Protein AF-0000000066112831 (afdb_homodimer)

InterPro domains:
  IPR007476 Putative exonuclease, RdgC [MF_00194] (2-302)
  IPR007476 Putative exonuclease, RdgC [NF001464] (2-302)
  IPR007476 Putative exonuclease, RdgC [PF04381] (2-300)
  IPR007476 Putative exonuclease, RdgC [PTHR38103] (2-300)

Structure (mmCIF, N/CA/C/O backbone):
data_AF-0000000066112831-model_v1
#
loop_
_entity.id
_entity.type
_entity.pdbx_description
1 polymer 'Recombination-associated protein RdgC'
#
loop_
_atom_site.group_PDB
_atom_site.id
_atom_site.type_symbol
_atom_site.label_atom_id
_atom_site.label_alt_id
_atom_site.label_comp_id
_atom_site.label_asym_id
_atom_site.label_entity_id
_atom_site.label_seq_id
_atom_site.pdbx_PDB_ins_code
_atom_site.Cartn_x
_atom_site.Cartn_y
_atom_site.Cartn_z
_atom_site.occupancy
_atom_site.B_iso_or_equiv
_atom_site.auth_seq_id
_atom_site.auth_comp_id
_atom_site.auth_asym_id
_atom_site.auth_atom_id
_atom_site.pdbx_PDB_model_num
ATOM 1 N N . MET A 1 1 ? 8.984 -19.516 -0.879 1 64.06 1 MET A N 1
ATOM 2 C CA . MET A 1 1 ? 8.469 -20.766 -0.326 1 64.06 1 MET A CA 1
ATOM 3 C C . MET A 1 1 ? 7.629 -21.5 -1.355 1 64.06 1 MET A C 1
ATOM 5 O O . MET A 1 1 ? 7.133 -20.906 -2.312 1 64.06 1 MET A O 1
ATOM 9 N N . LEU A 1 2 ? 7.82 -22.812 -1.369 1 85.06 2 LEU A N 1
ATOM 10 C CA . LEU A 1 2 ? 7.27 -23.656 -2.416 1 85.06 2 LEU A CA 1
ATOM 11 C C . LEU A 1 2 ? 5.754 -23.531 -2.49 1 85.06 2 LEU A C 1
ATOM 13 O O . LEU A 1 2 ? 5.168 -23.641 -3.568 1 85.06 2 LEU A O 1
ATOM 17 N N . TRP A 1 3 ? 5.078 -22.969 -1.51 1 95.06 3 TRP A N 1
ATOM 18 C CA . TRP A 1 3 ? 3.619 -22.922 -1.479 1 95.06 3 TRP A CA 1
ATOM 19 C C . TRP A 1 3 ? 3.1 -21.656 -2.162 1 95.06 3 TRP A C 1
ATOM 21 O O . TRP A 1 3 ? 3.205 -20.562 -1.611 1 95.06 3 TRP A O 1
ATOM 31 N N . PHE A 1 4 ? 2.436 -21.891 -3.367 1 98.06 4 PHE A N 1
ATOM 32 C CA . PHE A 1 4 ? 1.963 -20.766 -4.172 1 98.06 4 PHE A CA 1
ATOM 33 C C . PHE A 1 4 ? 0.899 -19.969 -3.422 1 98.06 4 PHE A C 1
ATOM 35 O O . PHE A 1 4 ? 0.003 -20.547 -2.805 1 98.06 4 PHE A O 1
ATOM 42 N N . LYS A 1 5 ? 1.025 -18.688 -3.527 1 97.44 5 LYS A N 1
ATOM 43 C CA . LYS A 1 5 ? 0.07 -17.812 -2.844 1 97.44 5 LYS A CA 1
ATOM 44 C C . LYS A 1 5 ? -0.941 -17.234 -3.824 1 97.44 5 LYS A C 1
ATOM 46 O O . LYS A 1 5 ? -2.025 -16.797 -3.424 1 97.44 5 LYS A O 1
ATOM 51 N N . ASN A 1 6 ? -0.577 -17.125 -5.039 1 98.44 6 ASN A N 1
ATOM 52 C CA . ASN A 1 6 ? -1.391 -16.672 -6.16 1 98.44 6 ASN A CA 1
ATOM 53 C C . ASN A 1 6 ? -1.094 -17.469 -7.426 1 98.44 6 ASN A C 1
ATOM 55 O O . ASN A 1 6 ? 0.053 -17.844 -7.672 1 98.44 6 ASN A O 1
ATOM 59 N N . ILE A 1 7 ? -2.088 -17.625 -8.172 1 98.38 7 ILE A N 1
ATOM 60 C CA . ILE A 1 7 ? -1.775 -18.312 -9.422 1 98.38 7 ILE A CA 1
ATOM 61 C C . ILE A 1 7 ? -2.549 -17.688 -10.57 1 98.38 7 ILE A C 1
ATOM 63 O O . ILE A 1 7 ? -3.695 -17.266 -10.398 1 98.38 7 ILE A O 1
ATOM 67 N N . LEU A 1 8 ? -1.897 -17.562 -11.641 1 98.56 8 LEU A N 1
ATOM 68 C CA . LEU A 1 8 ? -2.461 -17.312 -12.969 1 98.56 8 LEU A CA 1
ATOM 69 C C . LEU A 1 8 ? -2.273 -18.531 -13.867 1 98.56 8 LEU A C 1
ATOM 71 O O . LEU A 1 8 ? -1.165 -19.062 -13.984 1 98.56 8 LEU A O 1
ATOM 75 N N . VAL A 1 9 ? -3.344 -18.984 -14.453 1 98.38 9 VAL A N 1
ATOM 76 C CA . VAL A 1 9 ? -3.332 -20.266 -15.164 1 98.38 9 VAL A CA 1
ATOM 77 C C . VAL A 1 9 ? -3.486 -20.016 -16.672 1 98.38 9 VAL A C 1
ATOM 79 O O . VAL A 1 9 ? -4.348 -19.234 -17.078 1 98.38 9 VAL A O 1
ATOM 82 N N . TYR A 1 10 ? -2.652 -20.703 -17.391 1 98.06 10 TYR A N 1
ATOM 83 C CA . TYR A 1 10 ? -2.656 -20.578 -18.844 1 98.06 10 TYR A CA 1
ATOM 84 C C . TYR A 1 10 ? -2.773 -21.953 -19.5 1 98.06 10 TYR A C 1
ATOM 86 O O . TYR A 1 10 ? -2.287 -22.953 -18.969 1 98.06 10 TYR A O 1
ATOM 94 N N . ARG A 1 11 ? -3.439 -21.984 -20.672 1 97.19 11 ARG A N 1
ATOM 95 C CA . ARG A 1 11 ? -3.559 -23.188 -21.484 1 97.19 11 ARG A CA 1
ATOM 96 C C . ARG A 1 11 ? -2.459 -23.234 -22.547 1 97.19 11 ARG A C 1
ATOM 98 O O . ARG A 1 11 ? -2.205 -22.25 -23.234 1 97.19 11 ARG A O 1
ATOM 105 N N . LEU A 1 12 ? -1.779 -24.375 -22.562 1 95.12 12 LEU A N 1
ATOM 106 C CA . LEU A 1 12 ? -0.853 -24.656 -23.656 1 95.12 12 LEU A CA 1
ATOM 107 C C . LEU A 1 12 ? -1.602 -25.125 -24.891 1 95.12 12 LEU A C 1
ATOM 109 O O . LEU A 1 12 ? -2.273 -26.156 -24.859 1 95.12 12 LEU A O 1
ATOM 113 N N . ASN A 1 13 ? -1.521 -24.406 -25.953 1 91.62 13 ASN A N 1
ATOM 114 C CA . ASN A 1 13 ? -2.238 -24.75 -27.188 1 91.62 13 ASN A CA 1
ATOM 115 C C . ASN A 1 13 ? -1.486 -25.797 -28 1 91.62 13 ASN A C 1
ATOM 117 O O . ASN A 1 13 ? -2.053 -26.391 -28.922 1 91.62 13 ASN A O 1
ATOM 121 N N . LYS A 1 14 ? -0.246 -25.969 -27.766 1 90.44 14 LYS A N 1
ATOM 122 C CA . LYS A 1 14 ? 0.598 -26.984 -28.375 1 90.44 14 LYS A CA 1
ATOM 123 C C . LYS A 1 14 ? 1.49 -27.656 -27.328 1 90.44 14 LYS A C 1
ATOM 125 O O . LYS A 1 14 ? 2.02 -26.984 -26.438 1 90.44 14 LYS A O 1
ATOM 130 N N . GLU A 1 15 ? 1.617 -28.953 -27.484 1 87.56 15 GLU A N 1
ATOM 131 C CA . GLU A 1 15 ? 2.451 -29.703 -26.547 1 87.56 15 GLU A CA 1
ATOM 132 C C . GLU A 1 15 ? 3.908 -29.25 -26.641 1 87.56 15 GLU A C 1
ATOM 134 O O . GLU A 1 15 ? 4.41 -28.969 -27.719 1 87.56 15 GLU A O 1
ATOM 139 N N . ILE A 1 16 ? 4.512 -29.156 -25.484 1 82.44 16 ILE A N 1
ATOM 140 C CA . ILE A 1 16 ? 5.945 -28.875 -25.438 1 82.44 16 ILE A CA 1
ATOM 141 C C . ILE A 1 16 ? 6.723 -30.156 -25.75 1 82.44 16 ILE A C 1
ATOM 143 O O . ILE A 1 16 ? 6.656 -31.125 -25 1 82.44 16 ILE A O 1
ATOM 147 N N . ALA A 1 17 ? 7.301 -30.25 -26.906 1 81.06 17 ALA A N 1
ATOM 148 C CA . ALA A 1 17 ? 8.008 -31.422 -27.406 1 81.06 17 ALA A CA 1
ATOM 149 C C . ALA A 1 17 ? 9.469 -31.422 -26.969 1 81.06 17 ALA A C 1
ATOM 151 O O . ALA A 1 17 ? 10.375 -31.375 -27.812 1 81.06 17 ALA A O 1
ATOM 152 N N . LEU A 1 18 ? 9.688 -31.172 -25.781 1 84.62 18 LEU A N 1
ATOM 153 C CA . LEU A 1 18 ? 11.07 -31.141 -25.312 1 84.62 18 LEU A CA 1
ATOM 154 C C . LEU A 1 18 ? 11.273 -32.156 -24.188 1 84.62 18 LEU A C 1
ATOM 156 O O . LEU A 1 18 ? 10.391 -32.375 -23.359 1 84.62 18 LEU A O 1
ATOM 160 N N . SER A 1 19 ? 12.383 -32.812 -24.375 1 92.25 19 SER A N 1
ATOM 161 C CA . SER A 1 19 ? 12.773 -33.625 -23.219 1 92.25 19 SER A CA 1
ATOM 162 C C . SER A 1 19 ? 13.164 -32.75 -22.031 1 92.25 19 SER A C 1
ATOM 164 O O . SER A 1 19 ? 13.469 -31.562 -22.203 1 92.25 19 SER A O 1
ATOM 166 N N . MET A 1 20 ? 13.125 -33.344 -20.844 1 93.56 20 MET A N 1
ATOM 167 C CA . MET A 1 20 ? 13.492 -32.594 -19.641 1 93.56 20 MET A CA 1
ATOM 168 C C . MET A 1 20 ? 14.953 -32.156 -19.703 1 93.56 20 MET A C 1
ATOM 170 O O . MET A 1 20 ? 15.289 -31.062 -19.219 1 93.56 20 MET A O 1
ATOM 174 N N . ASP A 1 21 ? 15.719 -32.969 -20.312 1 94.88 21 ASP A N 1
ATOM 175 C CA . ASP A 1 21 ? 17.125 -32.625 -20.484 1 94.88 21 ASP A CA 1
ATOM 176 C C . ASP A 1 21 ? 17.266 -31.406 -21.406 1 94.88 21 ASP A C 1
ATOM 178 O O . ASP A 1 21 ? 18.062 -30.516 -21.141 1 94.88 21 ASP A O 1
ATOM 182 N N . GLU A 1 22 ? 16.562 -31.438 -22.453 1 95.5 22 GLU A N 1
ATOM 183 C CA . GLU A 1 22 ? 16.578 -30.312 -23.391 1 95.5 22 GLU A CA 1
ATOM 184 C C . GLU A 1 22 ? 16.062 -29.047 -22.734 1 95.5 22 GLU A C 1
ATOM 186 O O . GLU A 1 22 ? 16.609 -27.953 -22.938 1 95.5 22 GLU A O 1
ATOM 191 N N . LEU A 1 23 ? 14.969 -29.219 -21.969 1 95.62 23 LEU A N 1
ATOM 192 C CA . LEU A 1 23 ? 14.422 -28.078 -21.25 1 95.62 23 LEU A CA 1
ATOM 193 C C . LEU A 1 23 ? 15.461 -27.469 -20.312 1 95.62 23 LEU A C 1
ATOM 195 O O . LEU A 1 23 ? 15.656 -26.25 -20.297 1 95.62 23 LEU A O 1
ATOM 199 N N . GLU A 1 24 ? 16.078 -28.25 -19.578 1 95.94 24 GLU A N 1
ATOM 200 C CA . GLU A 1 24 ? 17.141 -27.812 -18.656 1 95.94 24 GLU A CA 1
ATOM 201 C C . GLU A 1 24 ? 18.25 -27.078 -19.406 1 95.94 24 GLU A C 1
ATOM 203 O O . GLU A 1 24 ? 18.734 -26.047 -18.938 1 95.94 24 GLU A O 1
ATOM 208 N N . GLN A 1 25 ? 18.656 -27.641 -20.531 1 96.06 25 GLN A N 1
ATOM 209 C CA . GLN A 1 25 ? 19.719 -27.031 -21.328 1 96.06 25 GLN A CA 1
ATOM 210 C C . GLN A 1 25 ? 19.281 -25.656 -21.844 1 96.06 25 GLN A C 1
ATOM 212 O O . GLN A 1 25 ? 20.078 -24.703 -21.828 1 96.06 25 GLN A O 1
ATOM 217 N N . GLN A 1 26 ? 18.094 -25.594 -22.328 1 96.75 26 GLN A N 1
ATOM 218 C CA . GLN A 1 26 ? 17.578 -24.312 -22.812 1 96.75 26 GLN A CA 1
ATOM 219 C C . GLN A 1 26 ? 17.531 -23.281 -21.703 1 96.75 26 GLN A C 1
ATOM 221 O O . GLN A 1 26 ? 17.875 -22.109 -21.906 1 96.75 26 GLN A O 1
ATOM 226 N N . LEU A 1 27 ? 17.047 -23.703 -20.516 1 98.12 27 LEU A N 1
ATOM 227 C CA . LEU A 1 27 ? 17 -22.797 -19.375 1 98.12 27 LEU A CA 1
ATOM 228 C C . LEU A 1 27 ? 18.391 -22.297 -19 1 98.12 27 LEU A C 1
ATOM 230 O O . LEU A 1 27 ? 18.562 -21.141 -18.625 1 98.12 27 LEU A O 1
ATOM 234 N N . ALA A 1 28 ? 19.375 -23.156 -19.109 1 97.56 28 ALA A N 1
ATOM 235 C CA . ALA A 1 28 ? 20.75 -22.828 -18.766 1 97.56 28 ALA A CA 1
ATOM 236 C C . ALA A 1 28 ? 21.266 -21.672 -19.609 1 97.56 28 ALA A C 1
ATOM 238 O O . ALA A 1 28 ? 22.109 -20.891 -19.156 1 97.56 28 ALA A O 1
ATOM 239 N N . SER A 1 29 ? 20.781 -21.547 -20.812 1 97.25 29 SER A N 1
ATOM 240 C CA . SER A 1 29 ? 21.234 -20.5 -21.719 1 97.25 29 SER A CA 1
ATOM 241 C C . SER A 1 29 ? 20.812 -19.125 -21.219 1 97.25 29 SER A C 1
ATOM 243 O O . SER A 1 29 ? 21.406 -18.109 -21.594 1 97.25 29 SER A O 1
ATOM 245 N N . LEU A 1 30 ? 19.812 -19.047 -20.375 1 98.19 30 LEU A N 1
ATOM 246 C CA . LEU A 1 30 ? 19.359 -17.797 -19.781 1 98.19 30 LEU A CA 1
ATOM 247 C C . LEU A 1 30 ? 19.359 -17.875 -18.266 1 98.19 30 LEU A C 1
ATOM 249 O O . LEU A 1 30 ? 18.438 -17.359 -17.609 1 98.19 30 LEU A O 1
ATOM 253 N N . ALA A 1 31 ? 20.281 -18.625 -17.781 1 97.88 31 ALA A N 1
ATOM 254 C CA . ALA A 1 31 ? 20.469 -18.703 -16.328 1 97.88 31 ALA A CA 1
ATOM 255 C C . ALA A 1 31 ? 20.734 -17.312 -15.742 1 97.88 31 ALA A C 1
ATOM 257 O O . ALA A 1 31 ? 21.312 -16.453 -16.406 1 97.88 31 ALA A O 1
ATOM 258 N N . PHE A 1 32 ? 20.406 -17.156 -14.586 1 97.75 32 PHE A N 1
ATOM 259 C CA . PHE A 1 32 ? 20.516 -15.867 -13.922 1 97.75 32 PHE A CA 1
ATOM 260 C C . PHE A 1 32 ? 21.969 -15.461 -13.75 1 97.75 32 PHE A C 1
ATOM 262 O O . PHE A 1 32 ? 22.797 -16.281 -13.359 1 97.75 32 PHE A O 1
ATOM 269 N N . THR A 1 33 ? 22.203 -14.242 -14.086 1 97.19 33 THR A N 1
ATOM 270 C CA . THR A 1 33 ? 23.469 -13.594 -13.781 1 97.19 33 THR A CA 1
ATOM 271 C C . THR A 1 33 ? 23.25 -12.266 -13.062 1 97.19 33 THR A C 1
ATOM 273 O O . THR A 1 33 ? 22.297 -11.539 -13.375 1 97.19 33 THR A O 1
ATOM 276 N N . PRO A 1 34 ? 24.016 -11.984 -12.102 1 96 34 PRO A N 1
ATOM 277 C CA . PRO A 1 34 ? 23.828 -10.742 -11.336 1 96 34 PRO A CA 1
ATOM 278 C C . PRO A 1 34 ? 23.969 -9.492 -12.203 1 96 34 PRO A C 1
ATOM 280 O O . PRO A 1 34 ? 24.641 -9.531 -13.242 1 96 34 PRO A O 1
ATOM 283 N N . CYS A 1 35 ? 23.375 -8.477 -11.75 1 96.75 35 CYS A N 1
ATOM 284 C CA . CYS A 1 35 ? 23.484 -7.172 -12.391 1 96.75 35 CYS A CA 1
ATOM 285 C C . CYS A 1 35 ? 24.922 -6.703 -12.438 1 96.75 35 CYS A C 1
ATOM 287 O O . CYS A 1 35 ? 25.672 -6.898 -11.477 1 96.75 35 CYS A O 1
ATOM 289 N N . SER A 1 36 ? 25.281 -6.164 -13.609 1 95.62 36 SER A N 1
ATOM 290 C CA . SER A 1 36 ? 26.516 -5.379 -13.656 1 95.62 36 SER A CA 1
ATOM 291 C C . SER A 1 36 ? 26.344 -4.047 -12.938 1 95.62 36 SER A C 1
ATOM 293 O O . SER A 1 36 ? 25.25 -3.725 -12.461 1 95.62 36 SER A O 1
ATOM 295 N N . SER A 1 37 ? 27.453 -3.242 -12.898 1 93.81 37 SER A N 1
ATOM 296 C CA . SER A 1 37 ? 27.438 -1.972 -12.18 1 93.81 37 SER A CA 1
ATOM 297 C C . SER A 1 37 ? 26.469 -0.988 -12.82 1 93.81 37 SER A C 1
ATOM 299 O O . SER A 1 37 ? 26.016 -0.039 -12.172 1 93.81 37 SER A O 1
ATOM 301 N N . GLN A 1 38 ? 26.062 -1.268 -14.109 1 95.12 38 GLN A N 1
ATOM 302 C CA . GLN A 1 38 ? 25.234 -0.288 -14.812 1 95.12 38 GLN A CA 1
ATOM 303 C C . GLN A 1 38 ? 23.859 -0.863 -15.148 1 95.12 38 GLN A C 1
ATOM 305 O O . GLN A 1 38 ? 23.062 -0.209 -15.812 1 95.12 38 GLN A O 1
ATOM 310 N N . ASP A 1 39 ? 23.625 -2.076 -14.695 1 96.38 39 ASP A N 1
ATOM 311 C CA . ASP A 1 39 ? 22.312 -2.691 -14.938 1 96.38 39 ASP A CA 1
ATOM 312 C C . ASP A 1 39 ? 21.297 -2.248 -13.891 1 96.38 39 ASP A C 1
ATOM 314 O O . ASP A 1 39 ? 21.594 -2.223 -12.695 1 96.38 39 ASP A O 1
ATOM 318 N N . MET A 1 40 ? 20.125 -1.917 -14.344 1 95.5 40 MET A N 1
ATOM 319 C CA . MET A 1 40 ? 19.031 -1.587 -13.43 1 95.5 40 MET A CA 1
ATOM 320 C C . MET A 1 40 ? 18.297 -2.848 -12.977 1 95.5 40 MET A C 1
ATOM 322 O O . MET A 1 40 ? 17.75 -2.893 -11.867 1 95.5 40 MET A O 1
ATOM 326 N N . THR A 1 41 ? 18.266 -3.789 -13.852 1 97.31 41 THR A N 1
ATOM 327 C CA . THR A 1 41 ? 17.547 -5.031 -13.57 1 97.31 41 THR A CA 1
ATOM 328 C C . THR A 1 41 ? 18.109 -6.172 -14.422 1 97.31 41 THR A C 1
ATOM 330 O O . THR A 1 41 ? 18.641 -5.941 -15.5 1 97.31 41 THR A O 1
ATOM 333 N N . LYS A 1 42 ? 18.062 -7.32 -13.898 1 97.5 42 LYS A N 1
ATOM 334 C CA . LYS A 1 42 ? 18.375 -8.547 -14.625 1 97.5 42 LYS A CA 1
ATOM 335 C C . LYS A 1 42 ? 17.438 -9.688 -14.219 1 97.5 42 LYS A C 1
ATOM 337 O O . LYS A 1 42 ? 17.016 -9.758 -13.062 1 97.5 42 LYS A O 1
ATOM 342 N N . THR A 1 43 ? 17.109 -10.469 -15.133 1 98.06 43 THR A N 1
ATOM 343 C CA . THR A 1 43 ? 16.25 -11.633 -14.883 1 98.06 43 THR A CA 1
ATOM 344 C C . THR A 1 43 ? 16.859 -12.891 -15.5 1 98.06 43 THR A C 1
ATOM 346 O O . THR A 1 43 ? 17.531 -12.82 -16.531 1 98.06 43 THR A O 1
ATOM 349 N N . GLY A 1 44 ? 16.688 -13.992 -14.891 1 98.31 44 GLY A N 1
ATOM 350 C CA . GLY A 1 44 ? 17.125 -15.281 -15.398 1 98.31 44 GLY A CA 1
ATOM 351 C C . GLY A 1 44 ? 16.641 -16.453 -14.562 1 98.31 44 GLY A C 1
ATOM 352 O O . GLY A 1 44 ? 15.977 -16.25 -13.547 1 98.31 44 GLY A O 1
ATOM 353 N N . TRP A 1 45 ? 17 -17.641 -15 1 98.5 45 TRP A N 1
ATOM 354 C CA . TRP A 1 45 ? 16.531 -18.859 -14.352 1 98.5 45 TRP A CA 1
ATOM 355 C C . TRP A 1 45 ? 17.453 -19.266 -13.211 1 98.5 45 TRP A C 1
ATOM 357 O O . TRP A 1 45 ? 18.672 -19.156 -13.328 1 98.5 45 TRP A O 1
ATOM 367 N N . VAL A 1 46 ? 16.906 -19.75 -12.148 1 97.44 46 VAL A N 1
ATOM 368 C CA . VAL A 1 46 ? 17.656 -20.328 -11.031 1 97.44 46 VAL A CA 1
ATOM 369 C C . VAL A 1 46 ? 17.031 -21.656 -10.625 1 97.44 46 VAL A C 1
ATOM 371 O O . VAL A 1 46 ? 15.953 -22.016 -11.109 1 97.44 46 VAL A O 1
ATOM 374 N N . SER A 1 47 ? 17.734 -22.359 -9.789 1 96.81 47 SER A N 1
ATOM 375 C CA . SER A 1 47 ? 17.188 -23.625 -9.297 1 96.81 47 SER A CA 1
ATOM 376 C C . SER A 1 47 ? 15.961 -23.391 -8.43 1 96.81 47 SER A C 1
ATOM 378 O O . SER A 1 47 ? 15.977 -22.547 -7.527 1 96.81 47 SER A O 1
ATOM 380 N N . PRO A 1 48 ? 14.875 -24.109 -8.664 1 96.44 48 PRO A N 1
ATOM 381 C CA . PRO A 1 48 ? 13.711 -24 -7.781 1 96.44 48 PRO A CA 1
ATOM 382 C C . PRO A 1 48 ? 14.039 -24.297 -6.32 1 96.44 48 PRO A C 1
ATOM 384 O O . PRO A 1 48 ? 13.328 -23.844 -5.422 1 96.44 48 PRO A O 1
ATOM 387 N N . MET A 1 49 ? 15.125 -24.984 -6.074 1 92.88 49 MET A N 1
ATOM 388 C CA . MET A 1 49 ? 15.508 -25.359 -4.719 1 92.88 49 MET A CA 1
ATOM 389 C C . MET A 1 49 ? 16.469 -24.344 -4.117 1 92.88 49 MET A C 1
ATOM 391 O O . MET A 1 49 ? 17.016 -24.562 -3.035 1 92.88 49 MET A O 1
ATOM 395 N N . GLY A 1 50 ? 16.719 -23.297 -4.828 1 87.5 50 GLY A N 1
ATOM 396 C CA . GLY A 1 50 ? 17.609 -22.266 -4.348 1 87.5 50 GLY A CA 1
ATOM 397 C C . GLY A 1 50 ? 19.078 -22.656 -4.41 1 87.5 50 GLY A C 1
ATOM 398 O O . GLY A 1 50 ? 19.5 -23.328 -5.355 1 87.5 50 GLY A O 1
ATOM 399 N N . ASP A 1 51 ? 19.859 -22.156 -3.424 1 78.62 51 ASP A N 1
ATOM 400 C CA . ASP A 1 51 ? 21.312 -22.328 -3.406 1 78.62 51 ASP A CA 1
ATOM 401 C C . ASP A 1 51 ? 21.672 -23.797 -3.137 1 78.62 51 ASP A C 1
ATOM 403 O O . ASP A 1 51 ? 22.828 -24.188 -3.312 1 78.62 51 ASP A O 1
ATOM 407 N N . ARG A 1 52 ? 20.781 -24.641 -2.801 1 77.5 52 ARG A N 1
ATOM 408 C CA . ARG A 1 52 ? 21.047 -26.047 -2.451 1 77.5 52 ARG A CA 1
ATOM 409 C C . ARG A 1 52 ? 20.875 -26.953 -3.664 1 77.5 52 ARG A C 1
ATOM 411 O O . ARG A 1 52 ? 21.156 -28.141 -3.596 1 77.5 52 ARG A O 1
ATOM 418 N N . GLY A 1 53 ? 20.344 -26.219 -4.715 1 82.06 53 GLY A N 1
ATOM 419 C CA . GLY A 1 53 ? 20.125 -26.984 -5.922 1 82.06 53 GLY A CA 1
ATOM 420 C C . GLY A 1 53 ? 20.922 -26.5 -7.113 1 82.06 53 GLY A C 1
ATOM 421 O O . GLY A 1 53 ? 21.266 -25.312 -7.195 1 82.06 53 GLY A O 1
ATOM 422 N N . GLU A 1 54 ? 21.141 -27.5 -7.98 1 87.94 54 GLU A N 1
ATOM 423 C CA . GLU A 1 54 ? 21.875 -27.141 -9.188 1 87.94 54 GLU A CA 1
ATOM 424 C C . GLU A 1 54 ? 20.969 -27.156 -10.414 1 87.94 54 GLU A C 1
ATOM 426 O O . GLU A 1 54 ? 21.078 -26.297 -11.289 1 87.94 54 GLU A O 1
ATOM 431 N N . ALA A 1 55 ? 20.078 -28.078 -10.398 1 94.94 55 ALA A N 1
ATOM 432 C CA . ALA A 1 55 ? 19.172 -28.219 -11.547 1 94.94 55 ALA A CA 1
ATOM 433 C C . ALA A 1 55 ? 18.234 -27.031 -11.648 1 94.94 55 ALA A C 1
ATOM 435 O O . ALA A 1 55 ? 17.734 -26.531 -10.633 1 94.94 55 ALA A O 1
ATOM 436 N N . LEU A 1 56 ? 17.953 -26.641 -12.883 1 97.56 56 LEU A N 1
ATOM 437 C CA . LEU A 1 56 ? 17.094 -25.484 -13.109 1 97.56 56 LEU A CA 1
ATOM 438 C C . LEU A 1 56 ? 15.633 -25.906 -13.195 1 97.56 56 LEU A C 1
ATOM 440 O O . LEU A 1 56 ? 14.742 -25.047 -13.273 1 97.56 56 LEU A O 1
ATOM 444 N N . ILE A 1 57 ? 15.391 -27.188 -13.172 1 97.25 57 ILE A N 1
ATOM 445 C CA . ILE A 1 57 ? 14.016 -27.672 -13.148 1 97.25 57 ILE A CA 1
ATOM 446 C C . ILE A 1 57 ? 13.859 -28.734 -12.055 1 97.25 57 ILE A C 1
ATOM 448 O O . ILE A 1 57 ? 14.828 -29.391 -11.688 1 97.25 57 ILE A O 1
ATOM 452 N N . HIS A 1 58 ? 12.789 -28.828 -11.477 1 96.69 58 HIS A N 1
ATOM 453 C CA . HIS A 1 58 ? 12.375 -29.922 -10.602 1 96.69 58 HIS A CA 1
ATOM 454 C C . HIS A 1 58 ? 11.203 -30.688 -11.195 1 96.69 58 HIS A C 1
ATOM 456 O O . HIS A 1 58 ? 10.172 -30.109 -11.523 1 96.69 58 HIS A O 1
ATOM 462 N N . VAL A 1 59 ? 11.406 -31.969 -11.289 1 96.56 59 VAL A N 1
ATOM 463 C CA . VAL A 1 59 ? 10.422 -32.781 -12.016 1 96.56 59 VAL A CA 1
ATOM 464 C C . VAL A 1 59 ? 9.828 -33.844 -11.086 1 96.56 59 VAL A C 1
ATOM 466 O O . VAL A 1 59 ? 10.555 -34.5 -10.352 1 96.56 59 VAL A O 1
ATOM 469 N N . ALA A 1 60 ? 8.609 -33.938 -11.047 1 96.44 60 ALA A N 1
ATOM 470 C CA . ALA A 1 60 ? 7.855 -35.031 -10.422 1 96.44 60 ALA A CA 1
ATOM 471 C C . ALA A 1 60 ? 6.77 -35.562 -11.359 1 96.44 60 ALA A C 1
ATOM 473 O O . ALA A 1 60 ? 5.68 -34.969 -11.43 1 96.44 60 ALA A O 1
ATOM 474 N N . GLY A 1 61 ? 7.066 -36.719 -12 1 94.56 61 GLY A N 1
ATOM 475 C CA . GLY A 1 61 ? 6.148 -37.188 -13.023 1 94.56 61 GLY A CA 1
ATOM 476 C C . GLY A 1 61 ? 6.031 -36.219 -14.203 1 94.56 61 GLY A C 1
ATOM 477 O O . GLY A 1 61 ? 7.031 -35.875 -14.828 1 94.56 61 GLY A O 1
ATOM 478 N N . LYS A 1 62 ? 4.875 -35.75 -14.477 1 95.06 62 LYS A N 1
ATOM 479 C CA . LYS A 1 62 ? 4.621 -34.844 -15.594 1 95.06 62 LYS A CA 1
ATOM 480 C C . LYS A 1 62 ? 4.484 -33.406 -15.117 1 95.06 62 LYS A C 1
ATOM 482 O O . LYS A 1 62 ? 3.977 -32.562 -15.844 1 95.06 62 LYS A O 1
ATOM 487 N N . GLN A 1 63 ? 4.898 -33.156 -13.891 1 97.12 63 GLN A N 1
ATOM 488 C CA . GLN A 1 63 ? 4.914 -31.812 -13.32 1 97.12 63 GLN A CA 1
ATOM 489 C C . GLN A 1 63 ? 6.332 -31.25 -13.289 1 97.12 63 GLN A C 1
ATOM 491 O O . GLN A 1 63 ? 7.266 -31.906 -12.836 1 97.12 63 GLN A O 1
ATOM 496 N N . VAL A 1 64 ? 6.48 -30.078 -13.828 1 97.25 64 VAL A N 1
ATOM 497 C CA . VAL A 1 64 ? 7.809 -29.484 -13.906 1 97.25 64 VAL A CA 1
ATOM 498 C C . VAL A 1 64 ? 7.789 -28.094 -13.258 1 97.25 64 VAL A C 1
ATOM 500 O O . VAL A 1 64 ? 6.949 -27.25 -13.602 1 97.25 64 VAL A O 1
ATOM 503 N N . MET A 1 65 ? 8.688 -27.859 -12.359 1 97.69 65 MET A N 1
ATOM 504 C CA . MET A 1 65 ? 8.812 -26.562 -11.703 1 97.69 65 MET A CA 1
ATOM 505 C C . MET A 1 65 ? 10.055 -25.812 -12.188 1 97.69 65 MET A C 1
ATOM 507 O O . MET A 1 65 ? 11.133 -26.406 -12.312 1 97.69 65 MET A O 1
ATOM 511 N N . MET A 1 66 ? 9.906 -24.609 -12.547 1 97.88 66 MET A N 1
ATOM 512 C CA . MET A 1 66 ? 10.992 -23.688 -12.859 1 97.88 66 MET A CA 1
ATOM 513 C C . MET A 1 66 ? 10.914 -22.453 -11.977 1 97.88 66 MET A C 1
ATOM 515 O O . MET A 1 66 ? 9.875 -22.172 -11.375 1 97.88 66 MET A O 1
ATOM 519 N N . CYS A 1 67 ? 11.961 -21.703 -11.883 1 98.12 67 CYS A N 1
ATOM 520 C CA . CYS A 1 67 ? 12 -20.5 -11.055 1 98.12 67 CYS A CA 1
ATOM 521 C C . CYS A 1 67 ? 12.789 -19.391 -11.734 1 98.12 67 CYS A C 1
ATOM 523 O O . CYS A 1 67 ? 13.93 -19.609 -12.148 1 98.12 67 CYS A O 1
ATOM 525 N N . ALA A 1 68 ? 12.117 -18.297 -11.93 1 98 68 ALA A N 1
ATOM 526 C CA . ALA A 1 68 ? 12.789 -17.109 -12.445 1 98 68 ALA A CA 1
ATOM 527 C C . ALA A 1 68 ? 13.164 -16.156 -11.32 1 98 68 ALA A C 1
ATOM 529 O O . ALA A 1 68 ? 12.352 -15.891 -10.43 1 98 68 ALA A O 1
ATOM 530 N N . ARG A 1 69 ? 14.359 -15.695 -11.336 1 97.25 69 ARG A N 1
ATOM 531 C CA . ARG A 1 69 ? 14.828 -14.695 -10.383 1 97.25 69 ARG A CA 1
ATOM 532 C C . ARG A 1 69 ? 15.008 -13.336 -11.062 1 97.25 69 ARG A C 1
ATOM 534 O O . ARG A 1 69 ? 15.516 -13.266 -12.188 1 97.25 69 ARG A O 1
ATOM 541 N N . LYS A 1 70 ? 14.609 -12.32 -10.414 1 97.19 70 LYS A N 1
ATOM 542 C CA . LYS A 1 70 ? 14.797 -10.953 -10.875 1 97.19 70 LYS A CA 1
ATOM 543 C C . LYS A 1 70 ? 15.555 -10.125 -9.844 1 97.19 70 LYS A C 1
ATOM 545 O O . LYS A 1 70 ? 15.219 -10.133 -8.656 1 97.19 70 LYS A O 1
ATOM 550 N N . GLU A 1 71 ? 16.594 -9.516 -10.258 1 97.31 71 GLU A N 1
ATOM 551 C CA . GLU A 1 71 ? 17.328 -8.531 -9.469 1 97.31 71 GLU A CA 1
ATOM 552 C C . GLU A 1 71 ? 16.984 -7.109 -9.883 1 97.31 71 GLU A C 1
ATOM 554 O O . GLU A 1 71 ? 17.125 -6.746 -11.055 1 97.31 71 GLU A O 1
ATOM 559 N N . ASP A 1 72 ? 16.5 -6.348 -8.961 1 96.88 72 ASP A N 1
ATOM 560 C CA . ASP A 1 72 ? 16.266 -4.926 -9.172 1 96.88 72 ASP A CA 1
ATOM 561 C C . ASP A 1 72 ? 17.156 -4.07 -8.289 1 96.88 72 ASP A C 1
ATOM 563 O O . ASP A 1 72 ? 17.312 -4.348 -7.098 1 96.88 72 ASP A O 1
ATOM 567 N N . LYS A 1 73 ? 17.781 -3.053 -8.922 1 96.31 73 LYS A N 1
ATOM 568 C CA . LYS A 1 73 ? 18.547 -2.1 -8.133 1 96.31 73 LYS A CA 1
ATOM 569 C C . LYS A 1 73 ? 17.641 -1.091 -7.441 1 96.31 73 LYS A C 1
ATOM 571 O O . LYS A 1 73 ? 16.75 -0.506 -8.078 1 96.31 73 LYS A O 1
ATOM 576 N N . ILE A 1 74 ? 17.891 -0.947 -6.156 1 95.5 74 ILE A N 1
ATOM 577 C CA . ILE A 1 74 ? 17.078 -0.049 -5.359 1 95.5 74 ILE A CA 1
ATOM 578 C C . ILE A 1 74 ? 17.594 1.381 -5.48 1 95.5 74 ILE A C 1
ATOM 580 O O . ILE A 1 74 ? 18.391 1.83 -4.656 1 95.5 74 ILE A O 1
ATOM 584 N N . LEU A 1 75 ? 17.125 2.037 -6.461 1 95.62 75 LEU A N 1
ATOM 585 C CA . LEU A 1 75 ? 17.438 3.441 -6.695 1 95.62 75 LEU A CA 1
ATOM 586 C C . LEU A 1 75 ? 16.172 4.266 -6.867 1 95.62 75 LEU A C 1
ATOM 588 O O . LEU A 1 75 ? 15.773 4.578 -7.992 1 95.62 75 LEU A O 1
ATOM 592 N N . PRO A 1 76 ? 15.609 4.695 -5.738 1 94.75 76 PRO A N 1
ATOM 593 C CA . PRO A 1 76 ? 14.336 5.422 -5.801 1 94.75 76 PRO A CA 1
ATOM 594 C C . PRO A 1 76 ? 14.43 6.707 -6.613 1 94.75 76 PRO A C 1
ATOM 596 O O . PRO A 1 76 ? 15.469 7.371 -6.617 1 94.75 76 PRO A O 1
ATOM 599 N N . ALA A 1 77 ? 13.297 7.047 -7.211 1 95.12 77 ALA A N 1
ATOM 600 C CA . ALA A 1 77 ? 13.227 8.258 -8.016 1 95.12 77 ALA A CA 1
ATOM 601 C C . ALA A 1 77 ? 13.531 9.5 -7.176 1 95.12 77 ALA A C 1
ATOM 603 O O . ALA A 1 77 ? 14.117 10.461 -7.672 1 95.12 77 ALA A O 1
ATOM 604 N N . THR A 1 78 ? 13.164 9.461 -5.988 1 93.81 78 THR A N 1
ATOM 605 C CA . THR A 1 78 ? 13.375 10.602 -5.094 1 93.81 78 THR A CA 1
ATOM 606 C C . THR A 1 78 ? 14.867 10.844 -4.883 1 93.81 78 THR A C 1
ATOM 608 O O . THR A 1 78 ? 15.297 11.992 -4.773 1 93.81 78 THR A O 1
ATOM 611 N N . VAL A 1 79 ? 15.633 9.82 -4.828 1 94.69 79 VAL A N 1
ATOM 612 C CA . VAL A 1 79 ? 17.078 9.914 -4.656 1 94.69 79 VAL A CA 1
ATOM 613 C C . VAL A 1 79 ? 17.703 10.539 -5.902 1 94.69 79 VAL A C 1
ATOM 615 O O . VAL A 1 79 ? 18.547 11.43 -5.801 1 94.69 79 VAL A O 1
ATOM 618 N N . ILE A 1 80 ? 17.25 10.086 -7 1 95.88 80 ILE A N 1
ATOM 619 C CA . ILE A 1 80 ? 17.734 10.617 -8.273 1 95.88 80 ILE A CA 1
ATOM 620 C C . ILE A 1 80 ? 17.391 12.102 -8.375 1 95.88 80 ILE A C 1
ATOM 622 O O . ILE A 1 80 ? 18.25 12.914 -8.734 1 95.88 80 ILE A O 1
ATOM 626 N N . LYS A 1 81 ? 16.188 12.391 -8.086 1 94.88 81 LYS A N 1
ATOM 627 C CA . LYS A 1 81 ? 15.711 13.766 -8.172 1 94.88 81 LYS A CA 1
ATOM 628 C C . LYS A 1 81 ? 16.531 14.688 -7.273 1 94.88 81 LYS A C 1
ATOM 630 O O . LYS A 1 81 ? 16.938 15.773 -7.695 1 94.88 81 LYS A O 1
ATOM 635 N N . GLN A 1 82 ? 16.75 14.289 -6.098 1 91.75 82 GLN A N 1
ATOM 636 C CA . GLN A 1 82 ? 17.516 15.086 -5.152 1 91.75 82 GLN A CA 1
ATOM 637 C C . GLN A 1 82 ? 18.938 15.297 -5.648 1 91.75 82 GLN A C 1
ATOM 639 O O . GLN A 1 82 ? 19.453 16.422 -5.637 1 91.75 82 GLN A O 1
ATOM 644 N N . ALA A 1 83 ? 19.578 14.273 -6.09 1 94.56 83 ALA A N 1
ATOM 645 C CA . ALA A 1 83 ? 20.938 14.359 -6.598 1 94.56 83 ALA A CA 1
ATOM 646 C C . ALA A 1 83 ? 21.016 15.242 -7.84 1 94.56 83 ALA A C 1
ATOM 648 O O . ALA A 1 83 ? 21.969 16.016 -8.008 1 94.56 83 ALA A O 1
ATOM 649 N N . LEU A 1 84 ? 20.062 15.07 -8.672 1 96.19 84 LEU A N 1
ATOM 650 C CA . LEU A 1 84 ? 19.984 15.891 -9.875 1 96.19 84 LEU A CA 1
ATOM 651 C C . LEU A 1 84 ? 19.828 17.359 -9.516 1 96.19 84 LEU A C 1
ATOM 653 O O . LEU A 1 84 ? 20.5 18.219 -10.078 1 96.19 84 LEU A O 1
ATOM 657 N N . GLN A 1 85 ? 18.922 17.609 -8.609 1 92.81 85 GLN A N 1
ATOM 658 C CA . GLN A 1 85 ? 18.688 18.984 -8.18 1 92.81 85 GLN A CA 1
ATOM 659 C C . GLN A 1 85 ? 19.969 19.625 -7.641 1 92.81 85 GLN A C 1
ATOM 661 O O . GLN A 1 85 ? 20.281 20.766 -7.973 1 92.81 85 GLN A O 1
ATOM 666 N N . ASP A 1 86 ? 20.641 18.922 -6.816 1 92 86 ASP A N 1
ATOM 667 C CA . ASP A 1 86 ? 21.906 19.406 -6.262 1 92 86 ASP A CA 1
ATOM 668 C C . ASP A 1 86 ? 22.906 19.734 -7.367 1 92 86 ASP A C 1
ATOM 670 O O . ASP A 1 86 ? 23.547 20.781 -7.336 1 92 86 ASP A O 1
ATOM 674 N N . LYS A 1 87 ? 23.016 18.859 -8.305 1 95 87 LYS A N 1
ATOM 675 C CA . LYS A 1 87 ? 23.953 19.047 -9.406 1 95 87 LYS A CA 1
ATOM 676 C C . LYS A 1 87 ? 23.547 20.219 -10.289 1 95 87 LYS A C 1
ATOM 678 O O . LYS A 1 87 ? 24.391 21 -10.734 1 95 87 LYS A O 1
ATOM 683 N N . VAL A 1 88 ? 22.297 20.312 -10.562 1 95.94 88 VAL A N 1
ATOM 684 C CA . VAL A 1 88 ? 21.766 21.391 -11.383 1 95.94 88 VAL A CA 1
ATOM 685 C C . VAL A 1 88 ? 22.016 22.734 -10.703 1 95.94 88 VAL A C 1
ATOM 687 O O . VAL A 1 88 ? 22.484 23.672 -11.344 1 95.94 88 VAL A O 1
ATOM 690 N N . GLU A 1 89 ? 21.719 22.797 -9.438 1 92.19 89 GLU A N 1
ATOM 691 C CA . GLU A 1 89 ? 21.922 24.031 -8.695 1 92.19 89 GLU A CA 1
ATOM 692 C C . GLU A 1 89 ? 23.391 24.438 -8.695 1 92.19 89 GLU A C 1
ATOM 694 O O . GLU A 1 89 ? 23.719 25.609 -8.891 1 92.19 89 GLU A O 1
ATOM 699 N N . LYS A 1 90 ? 24.219 23.516 -8.492 1 93.94 90 LYS A N 1
ATOM 700 C CA . LYS A 1 90 ? 25.656 23.781 -8.5 1 93.94 90 LYS A CA 1
ATOM 701 C C . LYS A 1 90 ? 26.109 24.297 -9.859 1 93.94 90 LYS A C 1
ATOM 703 O O . LYS A 1 90 ? 26.781 25.328 -9.938 1 93.94 90 LYS A O 1
ATOM 708 N N . LEU A 1 91 ? 25.703 23.688 -10.898 1 95.31 91 LEU A N 1
ATOM 709 C CA . LEU A 1 91 ? 26.141 24.047 -12.25 1 95.31 91 LEU A CA 1
ATOM 710 C C . LEU A 1 91 ? 25.531 25.391 -12.672 1 95.31 91 LEU A C 1
ATOM 712 O O . LEU A 1 91 ? 26.203 26.188 -13.32 1 95.31 91 LEU A O 1
ATOM 716 N N . GLU A 1 92 ? 24.281 25.531 -12.344 1 95.56 92 GLU A N 1
ATOM 717 C CA . GLU A 1 92 ? 23.641 26.812 -12.656 1 95.56 92 GLU A CA 1
ATOM 718 C C . GLU A 1 92 ? 24.297 27.953 -11.883 1 95.56 92 GLU A C 1
ATOM 720 O O . GLU A 1 92 ? 24.438 29.062 -12.406 1 95.56 92 GLU A O 1
ATOM 725 N N . GLY A 1 93 ? 24.688 27.688 -10.641 1 93.19 93 GLY A N 1
ATOM 726 C CA . GLY A 1 93 ? 25.422 28.672 -9.867 1 93.19 93 GLY A CA 1
ATOM 727 C C . GLY A 1 93 ? 26.766 29.016 -10.461 1 93.19 93 GLY A C 1
ATOM 728 O O . GLY A 1 93 ? 27.156 30.188 -10.523 1 93.19 93 GLY A O 1
ATOM 729 N N . GLU A 1 94 ? 27.406 28.078 -11.016 1 94.81 94 GLU A N 1
ATOM 730 C CA . GLU A 1 94 ? 28.719 28.25 -11.609 1 94.81 94 GLU A CA 1
ATOM 731 C C . GLU A 1 94 ? 28.625 28.969 -12.953 1 94.81 94 GLU A C 1
ATOM 733 O O . GLU A 1 94 ? 29.469 29.797 -13.281 1 94.81 94 GLU A O 1
ATOM 738 N N . GLN A 1 95 ? 27.531 28.688 -13.672 1 94.56 95 GLN A N 1
ATOM 739 C CA . GLN A 1 95 ? 27.406 29.219 -15.023 1 94.56 95 GLN A CA 1
ATOM 740 C C . GLN A 1 95 ? 26.562 30.5 -15.039 1 94.56 95 GLN A C 1
ATOM 742 O O . GLN A 1 95 ? 26.562 31.234 -16.031 1 94.56 95 GLN A O 1
ATOM 747 N N . GLY A 1 96 ? 25.828 30.672 -14.039 1 92.94 96 GLY A N 1
ATOM 748 C CA . GLY A 1 96 ? 25.016 31.875 -13.93 1 92.94 96 GLY A CA 1
ATOM 749 C C . GLY A 1 96 ? 23.812 31.859 -14.859 1 92.94 96 GLY A C 1
ATOM 750 O O . GLY A 1 96 ? 23.359 32.906 -15.32 1 92.94 96 GLY A O 1
ATOM 751 N N . ARG A 1 97 ? 23.516 30.766 -15.352 1 94.75 97 ARG A N 1
ATOM 752 C CA . ARG A 1 97 ? 22.359 30.609 -16.219 1 94.75 97 ARG A CA 1
ATOM 753 C C . ARG A 1 97 ? 21.594 29.328 -15.891 1 94.75 97 ARG A C 1
ATOM 755 O O . ARG A 1 97 ? 22.141 28.406 -15.297 1 94.75 97 ARG A O 1
ATOM 762 N N . LYS A 1 98 ? 20.297 29.359 -16.312 1 93.38 98 LYS A N 1
ATOM 763 C CA . LYS A 1 98 ? 19.484 28.156 -16.156 1 93.38 98 LYS A CA 1
ATOM 764 C C . LYS A 1 98 ? 19.859 27.109 -17.188 1 93.38 98 LYS A C 1
ATOM 766 O O . LYS A 1 98 ? 20.172 27.438 -18.344 1 93.38 98 LYS A O 1
ATOM 771 N N . LEU A 1 99 ? 19.844 25.938 -16.812 1 95.81 99 LEU A N 1
ATOM 772 C CA . LEU A 1 99 ? 20.141 24.844 -17.719 1 95.81 99 LEU A CA 1
ATOM 773 C C . LEU A 1 99 ? 18.953 24.516 -18.594 1 95.81 99 LEU A C 1
ATOM 775 O O . LEU A 1 99 ? 17.797 24.641 -18.156 1 95.81 99 LEU A O 1
ATOM 779 N N . LYS A 1 100 ? 19.312 24.219 -19.891 1 95.38 100 LYS A N 1
ATOM 780 C CA . LYS A 1 100 ? 18.281 23.797 -20.828 1 95.38 100 LYS A CA 1
ATOM 781 C C . LYS A 1 100 ? 17.781 22.391 -20.5 1 95.38 100 LYS A C 1
ATOM 783 O O . LYS A 1 100 ? 18.453 21.641 -19.781 1 95.38 100 LYS A O 1
ATOM 788 N N . LYS A 1 101 ? 16.609 22.031 -21.047 1 94.12 101 LYS A N 1
ATOM 789 C CA . LYS A 1 101 ? 15.984 20.734 -20.812 1 94.12 101 LYS A CA 1
ATOM 790 C C . LYS A 1 101 ? 16.922 19.594 -21.219 1 94.12 101 LYS A C 1
ATOM 792 O O . LYS A 1 101 ? 17.047 18.594 -20.5 1 94.12 101 LYS A O 1
ATOM 797 N N . THR A 1 102 ? 17.547 19.766 -22.312 1 96.38 102 THR A N 1
ATOM 798 C CA . THR A 1 102 ? 18.438 18.734 -22.844 1 96.38 102 THR A CA 1
ATOM 799 C C . THR A 1 102 ? 19.656 18.562 -21.938 1 96.38 102 THR A C 1
ATOM 801 O O . THR A 1 102 ? 20.141 17.453 -21.734 1 96.38 102 THR A O 1
ATOM 804 N N . GLU A 1 103 ? 20.141 19.625 -21.359 1 96.38 103 GLU A N 1
ATOM 805 C CA . GLU A 1 103 ? 21.266 19.578 -20.438 1 96.38 103 GLU A CA 1
ATOM 806 C C . GLU A 1 103 ? 20.875 18.859 -19.141 1 96.38 103 GLU A C 1
ATOM 808 O O . GLU A 1 103 ? 21.656 18.062 -18.609 1 96.38 103 GLU A O 1
ATOM 813 N N . LYS A 1 104 ? 19.766 19.156 -18.703 1 96.31 104 LYS A N 1
ATOM 814 C CA . LYS A 1 104 ? 19.266 18.516 -17.5 1 96.31 104 LYS A CA 1
ATOM 815 C C . LYS A 1 104 ? 19.078 17.016 -17.703 1 96.31 104 LYS A C 1
ATOM 817 O O . LYS A 1 104 ? 19.344 16.219 -16.797 1 96.31 104 LYS A O 1
ATOM 822 N N . ALA A 1 105 ? 18.641 16.641 -18.922 1 95.75 105 ALA A N 1
ATOM 823 C CA . ALA A 1 105 ? 18.469 15.227 -19.234 1 95.75 105 ALA A CA 1
ATOM 824 C C . ALA A 1 105 ? 19.812 14.492 -19.203 1 95.75 105 ALA A C 1
ATOM 826 O O . ALA A 1 105 ? 19.906 13.375 -18.688 1 95.75 105 ALA A O 1
ATOM 827 N N . THR A 1 106 ? 20.812 15.133 -19.703 1 96.62 106 THR A N 1
ATOM 828 C CA . THR A 1 106 ? 22.156 14.562 -19.703 1 96.62 106 THR A CA 1
ATOM 829 C C . THR A 1 106 ? 22.688 14.43 -18.281 1 96.62 106 THR A C 1
ATOM 831 O O . THR A 1 106 ? 23.328 13.43 -17.953 1 96.62 106 THR A O 1
ATOM 834 N N . LEU A 1 107 ? 22.406 15.406 -17.469 1 96.81 107 LEU A N 1
ATOM 835 C CA . LEU A 1 107 ? 22.844 15.375 -16.062 1 96.81 107 LEU A CA 1
ATOM 836 C C . LEU A 1 107 ? 22.156 14.242 -15.312 1 96.81 107 LEU A C 1
ATOM 838 O O . LEU A 1 107 ? 22.75 13.617 -14.438 1 96.81 107 LEU A O 1
ATOM 842 N N . LYS A 1 108 ? 20.891 14.055 -15.602 1 96.94 108 LYS A N 1
ATOM 843 C CA . LYS A 1 108 ? 20.141 12.969 -14.969 1 96.94 108 LYS A CA 1
ATOM 844 C C . LYS A 1 108 ? 20.797 11.617 -15.266 1 96.94 108 LYS A C 1
ATOM 846 O O . LYS A 1 108 ? 20.969 10.797 -14.359 1 96.94 108 LYS A O 1
ATOM 851 N N . ASP A 1 109 ? 21.188 11.406 -16.484 1 96.12 109 ASP A N 1
ATOM 852 C CA . ASP A 1 109 ? 21.859 10.18 -16.891 1 96.12 109 ASP A CA 1
ATOM 853 C C . ASP A 1 109 ? 23.188 10 -16.125 1 96.12 109 ASP A C 1
ATOM 855 O O . ASP A 1 109 ? 23.516 8.898 -15.703 1 96.12 109 ASP A O 1
ATOM 859 N N . GLU A 1 110 ? 23.812 11.062 -15.992 1 96.69 110 GLU A N 1
ATOM 860 C CA . GLU A 1 110 ? 25.078 11.039 -15.25 1 96.69 110 GLU A CA 1
ATOM 861 C C . GLU A 1 110 ? 24.844 10.688 -13.789 1 96.69 110 GLU A C 1
ATOM 863 O O . GLU A 1 110 ? 25.625 9.922 -13.203 1 96.69 110 GLU A O 1
ATOM 868 N N . VAL A 1 111 ? 23.828 11.273 -13.266 1 96.88 111 VAL A N 1
ATOM 869 C CA . VAL A 1 111 ? 23.484 11.016 -11.867 1 96.88 111 VAL A CA 1
ATOM 870 C C . VAL A 1 111 ? 23.172 9.531 -11.68 1 96.88 111 VAL A C 1
ATOM 872 O O . VAL A 1 111 ? 23.688 8.898 -10.758 1 96.88 111 VAL A O 1
ATOM 875 N N . VAL A 1 112 ? 22.359 8.961 -12.539 1 96.56 112 VAL A N 1
ATOM 876 C CA . VAL A 1 112 ? 21.984 7.555 -12.461 1 96.56 112 VAL A CA 1
ATOM 877 C C . VAL A 1 112 ? 23.234 6.68 -12.617 1 96.56 112 VAL A C 1
ATOM 879 O O . VAL A 1 112 ? 23.422 5.723 -11.859 1 96.56 112 VAL A O 1
ATOM 882 N N . HIS A 1 113 ? 24.125 7.023 -13.547 1 96.19 113 HIS A N 1
ATOM 883 C CA . HIS A 1 113 ? 25.359 6.293 -13.805 1 96.19 113 HIS A CA 1
ATOM 884 C C . HIS A 1 113 ? 26.25 6.258 -12.562 1 96.19 113 HIS A C 1
ATOM 886 O O . HIS A 1 113 ? 26.891 5.242 -12.281 1 96.19 113 HIS A O 1
ATOM 892 N N . THR A 1 114 ? 26.188 7.305 -11.883 1 96.12 114 THR A N 1
ATOM 893 C CA . THR A 1 114 ? 27.047 7.457 -10.711 1 96.12 114 THR A CA 1
ATOM 894 C C . THR A 1 114 ? 26.469 6.715 -9.516 1 96.12 114 THR A C 1
ATOM 896 O O . THR A 1 114 ? 27.203 6.105 -8.734 1 96.12 114 THR A O 1
ATOM 899 N N . LEU A 1 115 ? 25.172 6.77 -9.352 1 96.31 115 LEU A N 1
ATOM 900 C CA . LEU A 1 115 ? 24.516 6.258 -8.148 1 96.31 115 LEU A CA 1
ATOM 901 C C . LEU A 1 115 ? 24.266 4.762 -8.266 1 96.31 115 LEU A C 1
ATOM 903 O O . LEU A 1 115 ? 24.266 4.047 -7.258 1 96.31 115 LEU A O 1
ATOM 907 N N . LEU A 1 116 ? 24.094 4.223 -9.445 1 96.56 116 LEU A N 1
ATOM 908 C CA . LEU A 1 116 ? 23.625 2.861 -9.688 1 96.56 116 LEU A CA 1
ATOM 909 C C . LEU A 1 116 ? 24.594 1.845 -9.078 1 96.56 116 LEU A C 1
ATOM 911 O O . LEU A 1 116 ? 24.156 0.897 -8.414 1 96.56 116 LEU A O 1
ATOM 915 N N . PRO A 1 117 ? 25.906 1.988 -9.18 1 95.31 117 PRO A N 1
ATOM 916 C CA . PRO A 1 117 ? 26.844 1.012 -8.609 1 95.31 117 PRO A CA 1
ATOM 917 C C . PRO A 1 117 ? 26.734 0.909 -7.09 1 95.31 117 PRO A C 1
ATOM 919 O O . PRO A 1 117 ? 27.125 -0.102 -6.504 1 95.31 117 PRO A O 1
ATOM 922 N N . ARG A 1 118 ? 26.156 1.908 -6.5 1 93.75 118 ARG A N 1
ATOM 923 C CA . ARG A 1 118 ? 26.047 1.952 -5.043 1 93.75 118 ARG A CA 1
ATOM 924 C C . ARG A 1 118 ? 24.703 1.425 -4.582 1 93.75 118 ARG A C 1
ATOM 926 O O . ARG A 1 118 ? 24.484 1.22 -3.385 1 93.75 118 ARG A O 1
ATOM 933 N N . ALA A 1 119 ? 23.797 1.264 -5.484 1 96.19 119 ALA A N 1
ATOM 934 C CA . ALA A 1 119 ? 22.438 0.846 -5.152 1 96.19 119 ALA A CA 1
ATOM 935 C C . ALA A 1 119 ? 22.422 -0.603 -4.676 1 96.19 119 ALA A C 1
ATOM 937 O O . ALA A 1 119 ? 23.109 -1.459 -5.227 1 96.19 119 ALA A O 1
ATOM 938 N N . PHE A 1 120 ? 21.656 -0.829 -3.645 1 96 120 PHE A N 1
ATOM 939 C CA . PHE A 1 120 ? 21.453 -2.203 -3.201 1 96 120 PHE A CA 1
ATOM 940 C C . PHE A 1 120 ? 20.547 -2.953 -4.16 1 96 120 PHE A C 1
ATOM 942 O O . PHE A 1 120 ? 19.844 -2.338 -4.965 1 96 120 PHE A O 1
ATOM 949 N N . SER A 1 121 ? 20.531 -4.246 -4.016 1 95.38 121 SER A N 1
ATOM 950 C CA . SER A 1 121 ? 19.719 -5.09 -4.879 1 95.38 121 SER A CA 1
ATOM 951 C C . SER A 1 121 ? 18.516 -5.648 -4.129 1 95.38 121 SER A C 1
ATOM 953 O O . SER A 1 121 ? 18.609 -5.961 -2.939 1 95.38 121 SER A O 1
ATOM 955 N N . LYS A 1 122 ? 17.484 -5.68 -4.797 1 94.88 122 LYS A N 1
ATOM 956 C CA . LYS A 1 122 ? 16.312 -6.441 -4.363 1 94.88 122 LYS A CA 1
ATOM 957 C C . LYS A 1 122 ? 16.078 -7.645 -5.27 1 94.88 122 LYS A C 1
ATOM 959 O O . LYS A 1 122 ? 16.094 -7.516 -6.496 1 94.88 122 LYS A O 1
ATOM 964 N N . PHE A 1 123 ? 15.844 -8.742 -4.645 1 94.44 123 PHE A N 1
ATOM 965 C CA . PHE A 1 123 ? 15.633 -9.961 -5.414 1 94.44 123 PHE A CA 1
ATOM 966 C C . PHE A 1 123 ? 14.211 -10.477 -5.25 1 94.44 123 PHE A C 1
ATOM 968 O O . PHE A 1 123 ? 13.641 -10.406 -4.16 1 94.44 123 PHE A O 1
ATOM 975 N N . SER A 1 124 ? 13.703 -10.875 -6.332 1 95 124 SER A N 1
ATOM 976 C CA . SER A 1 124 ? 12.398 -11.539 -6.324 1 95 124 SER A CA 1
ATOM 977 C C . SER A 1 124 ? 12.422 -12.82 -7.152 1 95 124 SER A C 1
ATOM 979 O O . SER A 1 124 ? 13.266 -12.969 -8.047 1 95 124 SER A O 1
ATOM 981 N N . GLN A 1 125 ? 11.57 -13.68 -6.711 1 95.75 125 GLN A N 1
ATOM 982 C CA . GLN A 1 125 ? 11.469 -14.945 -7.434 1 95.75 125 GLN A CA 1
ATOM 983 C C . GLN A 1 125 ? 10.031 -15.234 -7.84 1 95.75 125 GLN A C 1
ATOM 985 O O . GLN A 1 125 ? 9.094 -14.898 -7.113 1 95.75 125 GLN A O 1
ATOM 990 N N . THR A 1 126 ? 9.883 -15.852 -9.016 1 97.75 126 THR A N 1
ATOM 991 C CA . THR A 1 126 ? 8.586 -16.281 -9.523 1 97.75 126 THR A CA 1
ATOM 992 C C . THR A 1 126 ? 8.648 -17.719 -10.023 1 97.75 126 THR A C 1
ATOM 994 O O . THR A 1 126 ? 9.445 -18.047 -10.906 1 97.75 126 THR A O 1
ATOM 997 N N . PHE A 1 127 ? 7.805 -18.562 -9.461 1 98.31 127 PHE A N 1
ATOM 998 C CA . PHE A 1 127 ? 7.746 -19.953 -9.891 1 98.31 127 PHE A CA 1
ATOM 999 C C . PHE A 1 127 ? 6.801 -20.109 -11.078 1 98.31 127 PHE A C 1
ATOM 1001 O O . PHE A 1 127 ? 5.762 -19.453 -11.141 1 98.31 127 PHE A O 1
ATOM 1008 N N . ILE A 1 128 ? 7.258 -20.922 -11.969 1 98.25 128 ILE A N 1
ATOM 1009 C CA . ILE A 1 128 ? 6.418 -21.375 -13.078 1 98.25 128 ILE A CA 1
ATOM 1010 C C . ILE A 1 128 ? 6.285 -22.906 -13.023 1 98.25 128 ILE A C 1
ATOM 1012 O O . ILE A 1 128 ? 7.285 -23.625 -12.969 1 98.25 128 ILE A O 1
ATOM 1016 N N . TRP A 1 129 ? 5.082 -23.359 -12.984 1 98.25 129 TRP A N 1
ATOM 1017 C CA . TRP A 1 129 ? 4.766 -24.781 -12.906 1 98.25 129 TRP A CA 1
ATOM 1018 C C . TRP A 1 129 ? 4.086 -25.266 -14.188 1 98.25 129 TRP A C 1
ATOM 1020 O O . TRP A 1 129 ? 3.049 -24.719 -14.586 1 98.25 129 TRP A O 1
ATOM 1030 N N . LEU A 1 130 ? 4.758 -26.219 -14.852 1 97.19 130 LEU A N 1
ATOM 1031 C CA . LEU A 1 130 ? 4.172 -26.859 -16.016 1 97.19 130 LEU A CA 1
ATOM 1032 C C . LEU A 1 130 ? 3.451 -28.141 -15.641 1 97.19 130 LEU A C 1
ATOM 1034 O O . LEU A 1 130 ? 4.062 -29.062 -15.086 1 97.19 130 LEU A O 1
ATOM 1038 N N . ASP A 1 131 ? 2.195 -28.203 -15.867 1 97.19 131 ASP A N 1
ATOM 1039 C CA . ASP A 1 131 ? 1.414 -29.422 -15.812 1 97.19 131 ASP A CA 1
ATOM 1040 C C . ASP A 1 131 ? 1.261 -30.047 -17.203 1 97.19 131 ASP A C 1
ATOM 1042 O O . ASP A 1 131 ? 0.302 -29.75 -17.922 1 97.19 131 ASP A O 1
ATOM 1046 N N . LEU A 1 132 ? 2.131 -30.906 -17.516 1 94.69 132 LEU A N 1
ATOM 1047 C CA . LEU A 1 132 ? 2.205 -31.422 -18.875 1 94.69 132 LEU A CA 1
ATOM 1048 C C . LEU A 1 132 ? 1.09 -32.438 -19.125 1 94.69 132 LEU A C 1
ATOM 1050 O O . LEU A 1 132 ? 0.762 -32.719 -20.281 1 94.69 132 LEU A O 1
ATOM 1054 N N . ASP A 1 133 ? 0.593 -33 -18.078 1 93.62 133 ASP A N 1
ATOM 1055 C CA . ASP A 1 133 ? -0.543 -33.906 -18.203 1 93.62 133 ASP A CA 1
ATOM 1056 C C . ASP A 1 133 ? -1.791 -33.156 -18.672 1 93.62 133 ASP A C 1
ATOM 1058 O O . ASP A 1 133 ? -2.506 -33.625 -19.562 1 93.62 133 ASP A O 1
ATOM 1062 N N . LYS A 1 134 ? -1.981 -32 -18.125 1 94.75 134 LYS A N 1
ATOM 1063 C CA . LYS A 1 134 ? -3.188 -31.234 -18.406 1 94.75 134 LYS A CA 1
ATOM 1064 C C . LYS A 1 134 ? -2.893 -30.094 -19.391 1 94.75 134 LYS A C 1
ATOM 1066 O O . LYS A 1 134 ? -3.785 -29.312 -19.734 1 94.75 134 LYS A O 1
ATOM 1071 N N . GLN A 1 135 ? -1.68 -29.953 -19.781 1 95.56 135 GLN A N 1
ATOM 1072 C CA . GLN A 1 135 ? -1.23 -28.922 -20.719 1 95.56 135 GLN A CA 1
ATOM 1073 C C . GLN A 1 135 ? -1.536 -27.531 -20.203 1 95.56 135 GLN A C 1
ATOM 1075 O O . GLN A 1 135 ? -2.123 -26.703 -20.906 1 95.56 135 GLN A O 1
ATOM 1080 N N . LEU A 1 136 ? -1.133 -27.312 -18.969 1 97.62 136 LEU A N 1
ATOM 1081 C CA . LEU A 1 136 ? -1.307 -26.016 -18.328 1 97.62 136 LEU A CA 1
ATOM 1082 C C . LEU A 1 136 ? 0.04 -25.422 -17.922 1 97.62 136 LEU A C 1
ATOM 1084 O O . LEU A 1 136 ? 0.997 -26.156 -17.672 1 97.62 136 LEU A O 1
ATOM 1088 N N . VAL A 1 137 ? 0.126 -24.141 -17.969 1 98.19 137 VAL A N 1
ATOM 1089 C CA . VAL A 1 137 ? 1.216 -23.359 -17.375 1 98.19 137 VAL A CA 1
ATOM 1090 C C . VAL A 1 137 ? 0.683 -22.5 -16.25 1 98.19 137 VAL A C 1
ATOM 1092 O O . VAL A 1 137 ? -0.217 -21.672 -16.453 1 98.19 137 VAL A O 1
ATOM 1095 N N . ILE A 1 138 ? 1.156 -22.656 -15.039 1 98.56 138 ILE A N 1
ATOM 1096 C CA . ILE A 1 138 ? 0.697 -21.922 -13.875 1 98.56 138 ILE A CA 1
ATOM 1097 C C . ILE A 1 138 ? 1.822 -21.031 -13.359 1 98.56 138 ILE A C 1
ATOM 1099 O O . ILE A 1 138 ? 2.943 -21.5 -13.141 1 98.56 138 ILE A O 1
ATOM 1103 N N . VAL A 1 139 ? 1.582 -19.766 -13.266 1 98.5 139 VAL A N 1
ATOM 1104 C CA . VAL A 1 139 ? 2.561 -18.812 -12.766 1 98.5 139 VAL A CA 1
ATOM 1105 C C . VAL A 1 139 ? 2.17 -18.359 -11.352 1 98.5 139 VAL A C 1
ATOM 1107 O O . VAL A 1 139 ? 1.026 -17.969 -11.117 1 98.5 139 VAL A O 1
ATOM 1110 N N . ASP A 1 140 ? 3.115 -18.469 -10.391 1 98.19 140 ASP A N 1
ATOM 1111 C CA . ASP A 1 140 ? 2.898 -18.031 -9.008 1 98.19 140 ASP A CA 1
ATOM 1112 C C . ASP A 1 140 ? 2.977 -16.516 -8.883 1 98.19 140 ASP A C 1
ATOM 1114 O O . ASP A 1 140 ? 3.949 -15.984 -8.352 1 98.19 140 ASP A O 1
ATOM 1118 N N . SER A 1 141 ? 1.956 -15.852 -9.359 1 97.56 141 SER A N 1
ATOM 1119 C CA . SER A 1 141 ? 1.908 -14.398 -9.312 1 97.56 141 SER A CA 1
ATOM 1120 C C . SER A 1 141 ? 0.472 -13.891 -9.227 1 97.56 141 SER A C 1
ATOM 1122 O O . SER A 1 141 ? -0.427 -14.445 -9.859 1 97.56 141 SER A O 1
ATOM 1124 N N . GLY A 1 142 ? 0.382 -12.875 -8.414 1 96.44 142 GLY A N 1
ATOM 1125 C CA . GLY A 1 142 ? -0.898 -12.188 -8.398 1 96.44 142 GLY A CA 1
ATOM 1126 C C . GLY A 1 142 ? -0.997 -11.078 -9.43 1 96.44 142 GLY A C 1
ATOM 1127 O O . GLY A 1 142 ? -2.076 -10.523 -9.656 1 96.44 142 GLY A O 1
ATOM 1128 N N . SER A 1 143 ? 0.023 -10.82 -10.094 1 96.25 143 SER A N 1
ATOM 1129 C CA . SER A 1 143 ? 0.11 -9.75 -11.078 1 96.25 143 SER A CA 1
ATOM 1130 C C . SER A 1 143 ? 0.15 -10.305 -12.5 1 96.25 143 SER A C 1
ATOM 1132 O O . SER A 1 143 ? 1.039 -11.086 -12.844 1 96.25 143 SER A O 1
ATOM 1134 N N . ALA A 1 144 ? -0.799 -9.766 -13.289 1 96.5 144 ALA A N 1
ATOM 1135 C CA . ALA A 1 144 ? -0.814 -10.18 -14.695 1 96.5 144 ALA A CA 1
ATOM 1136 C C . ALA A 1 144 ? 0.469 -9.75 -15.398 1 96.5 144 ALA A C 1
ATOM 1138 O O . ALA A 1 144 ? 1.028 -10.516 -16.188 1 96.5 144 ALA A O 1
ATOM 1139 N N . LYS A 1 145 ? 0.881 -8.562 -15.109 1 97.19 145 LYS A N 1
ATOM 1140 C CA . LYS A 1 145 ? 2.105 -8.055 -15.719 1 97.19 145 LYS A CA 1
ATOM 1141 C C . LYS A 1 145 ? 3.301 -8.938 -15.375 1 97.19 145 LYS A C 1
ATOM 1143 O O . LYS A 1 145 ? 4.086 -9.305 -16.25 1 97.19 145 LYS A O 1
ATOM 1148 N N . ARG A 1 146 ? 3.479 -9.289 -14.141 1 96.88 146 ARG A N 1
ATOM 1149 C CA . ARG A 1 146 ? 4.574 -10.148 -13.695 1 96.88 146 ARG A CA 1
ATOM 1150 C C . ARG A 1 146 ? 4.5 -11.516 -14.359 1 96.88 146 ARG A C 1
ATOM 1152 O O . ARG A 1 146 ? 5.523 -12.07 -14.766 1 96.88 146 ARG A O 1
ATOM 1159 N N . ALA A 1 147 ? 3.32 -12.031 -14.422 1 97.94 147 ALA A N 1
ATOM 1160 C CA . ALA A 1 147 ? 3.133 -13.328 -15.07 1 97.94 147 ALA A CA 1
ATOM 1161 C C . ALA A 1 147 ? 3.553 -13.273 -16.531 1 97.94 147 ALA A C 1
ATOM 1163 O O . ALA A 1 147 ? 4.297 -14.133 -17.016 1 97.94 147 ALA A O 1
ATOM 1164 N N . GLU A 1 148 ? 3.133 -12.25 -17.172 1 97.75 148 GLU A N 1
ATOM 1165 C CA . GLU A 1 148 ? 3.449 -12.109 -18.594 1 97.75 148 GLU A CA 1
ATOM 1166 C C . GLU A 1 148 ? 4.945 -11.906 -18.797 1 97.75 148 GLU A C 1
ATOM 1168 O O . GLU A 1 148 ? 5.516 -12.43 -19.766 1 97.75 148 GLU A O 1
ATOM 1173 N N . ASP A 1 149 ? 5.527 -11.133 -17.938 1 97.81 149 ASP A N 1
ATOM 1174 C CA . ASP A 1 149 ? 6.973 -10.945 -18.016 1 97.81 149 ASP A CA 1
ATOM 1175 C C . ASP A 1 149 ? 7.711 -12.273 -17.906 1 97.81 149 ASP A C 1
ATOM 1177 O O . ASP A 1 149 ? 8.672 -12.523 -18.625 1 97.81 149 ASP A O 1
ATOM 1181 N N . ASN A 1 150 ? 7.301 -13.117 -17.016 1 98.25 150 ASN A N 1
ATOM 1182 C CA . ASN A 1 150 ? 7.961 -14.398 -16.781 1 98.25 150 ASN A CA 1
ATOM 1183 C C . ASN A 1 150 ? 7.66 -15.383 -17.906 1 98.25 150 ASN A C 1
ATOM 1185 O O . ASN A 1 150 ? 8.523 -16.188 -18.297 1 98.25 150 ASN A O 1
ATOM 1189 N N . LEU A 1 151 ? 6.441 -15.32 -18.438 1 98.06 151 LEU A N 1
ATOM 1190 C CA . LEU A 1 151 ? 6.133 -16.141 -19.594 1 98.06 151 LEU A CA 1
ATOM 1191 C C . LEU A 1 151 ? 6.949 -15.703 -20.812 1 98.06 151 LEU A C 1
ATOM 1193 O O . LEU A 1 151 ? 7.332 -16.531 -21.641 1 98.06 151 LEU A O 1
ATOM 1197 N N . ALA A 1 152 ? 7.16 -14.383 -20.922 1 98.19 152 ALA A N 1
ATOM 1198 C CA . ALA A 1 152 ? 8.023 -13.875 -21.984 1 98.19 152 ALA A CA 1
ATOM 1199 C C . ALA A 1 152 ? 9.43 -14.445 -21.875 1 98.19 152 ALA A C 1
ATOM 1201 O O . ALA A 1 152 ? 10.031 -14.828 -22.875 1 98.19 152 ALA A O 1
ATOM 1202 N N . LEU A 1 153 ? 9.984 -14.516 -20.672 1 98.25 153 LEU A N 1
ATOM 1203 C CA . LEU A 1 153 ? 11.289 -15.141 -20.453 1 98.25 153 LEU A CA 1
ATOM 1204 C C . LEU A 1 153 ? 11.273 -16.609 -20.891 1 98.25 153 LEU A C 1
ATOM 1206 O O . LEU A 1 153 ? 12.203 -17.062 -21.547 1 98.25 153 LEU A O 1
ATOM 1210 N N . LEU A 1 154 ? 10.234 -17.297 -20.516 1 98 154 LEU A N 1
ATOM 1211 C CA . LEU A 1 154 ? 10.117 -18.703 -20.875 1 98 154 LEU A CA 1
ATOM 1212 C C . LEU A 1 154 ? 10.008 -18.859 -22.391 1 98 154 LEU A C 1
ATOM 1214 O O . LEU A 1 154 ? 10.609 -19.766 -22.969 1 98 154 LEU A O 1
ATOM 1218 N N . ARG A 1 155 ? 9.219 -17.984 -22.984 1 97.25 155 ARG A N 1
ATOM 1219 C CA . ARG A 1 155 ? 9.086 -17.984 -24.438 1 97.25 155 ARG A CA 1
ATOM 1220 C C . ARG A 1 155 ? 10.43 -17.766 -25.109 1 97.25 155 ARG A C 1
ATOM 1222 O O . ARG A 1 155 ? 10.773 -18.453 -26.078 1 97.25 155 ARG A O 1
ATOM 1229 N N . LYS A 1 156 ? 11.156 -16.797 -24.641 1 97.44 156 LYS A N 1
ATOM 1230 C CA . LYS A 1 156 ? 12.492 -16.531 -25.156 1 97.44 156 LYS A CA 1
ATOM 1231 C C . LYS A 1 156 ? 13.391 -17.75 -25.016 1 97.44 156 LYS A C 1
ATOM 1233 O O . LYS A 1 156 ? 14.195 -18.047 -25.906 1 97.44 156 LYS A O 1
ATOM 1238 N N . THR A 1 157 ? 13.266 -18.406 -23.922 1 97.31 157 THR A N 1
ATOM 1239 C CA . THR A 1 157 ? 14.07 -19.578 -23.594 1 97.31 157 THR A CA 1
ATOM 1240 C C . THR A 1 157 ? 13.75 -20.719 -24.547 1 97.31 157 THR A C 1
ATOM 1242 O O . THR A 1 157 ? 14.664 -21.375 -25.078 1 97.31 157 THR A O 1
ATOM 1245 N N . LEU A 1 158 ? 12.492 -20.938 -24.828 1 95.19 158 LEU A N 1
ATOM 1246 C CA . LEU A 1 158 ? 12.039 -22.109 -25.562 1 95.19 158 LEU A CA 1
ATOM 1247 C C . LEU A 1 158 ? 11.93 -21.797 -27.047 1 95.19 158 LEU A C 1
ATOM 1249 O O . LEU A 1 158 ? 11.828 -22.719 -27.875 1 95.19 158 LEU A O 1
ATOM 1253 N N . GLY A 1 159 ? 11.945 -20.578 -27.375 1 93.75 159 GLY A N 1
ATOM 1254 C CA . GLY A 1 159 ? 11.711 -20.141 -28.75 1 93.75 159 GLY A CA 1
ATOM 1255 C C . GLY A 1 159 ? 10.25 -19.891 -29.062 1 93.75 159 GLY A C 1
ATOM 1256 O O . GLY A 1 159 ? 9.922 -18.969 -29.812 1 93.75 159 GLY A O 1
ATOM 1257 N N . SER A 1 160 ? 9.406 -20.719 -28.516 1 92.31 160 SER A N 1
ATOM 1258 C CA . SER A 1 160 ? 7.965 -20.562 -28.656 1 92.31 160 SER A CA 1
ATOM 1259 C C . SER A 1 160 ? 7.234 -21.109 -27.438 1 92.31 160 SER A C 1
ATOM 1261 O O . SER A 1 160 ? 7.684 -22.062 -26.812 1 92.31 160 SER A O 1
ATOM 1263 N N . LEU A 1 161 ? 6.203 -20.438 -27.094 1 93.94 161 LEU A N 1
ATOM 1264 C CA . LEU A 1 161 ? 5.328 -20.844 -26 1 93.94 161 LEU A CA 1
ATOM 1265 C C . LEU A 1 161 ? 3.885 -20.438 -26.281 1 93.94 161 LEU A C 1
ATOM 1267 O O . LEU A 1 161 ? 3.43 -19.391 -25.844 1 93.94 161 LEU A O 1
ATOM 1271 N N . PRO A 1 162 ? 3.219 -21.234 -27.031 1 94.56 162 PRO A N 1
ATOM 1272 C CA . PRO A 1 162 ? 1.828 -20.906 -27.359 1 94.56 162 PRO A CA 1
ATOM 1273 C C . PRO A 1 162 ? 0.885 -21.094 -26.172 1 94.56 162 PRO A C 1
ATOM 1275 O O . PRO A 1 162 ? 0.371 -22.203 -25.953 1 94.56 162 PRO A O 1
ATOM 1278 N N . VAL A 1 163 ? 0.722 -20.031 -25.406 1 95.56 163 VAL A N 1
ATOM 1279 C CA . VAL A 1 163 ? -0.129 -20.125 -24.234 1 95.56 163 VAL A CA 1
ATOM 1280 C C . VAL A 1 163 ? -1.18 -19.016 -24.25 1 95.56 163 VAL A C 1
ATOM 1282 O O . VAL A 1 163 ? -0.929 -17.922 -24.766 1 95.56 163 VAL A O 1
ATOM 1285 N N . VAL A 1 164 ? -2.355 -19.281 -23.828 1 95.31 164 VAL A N 1
ATOM 1286 C CA . VAL A 1 164 ? -3.42 -18.297 -23.656 1 95.31 164 VAL A CA 1
ATOM 1287 C C . VAL A 1 164 ? -3.984 -18.391 -22.234 1 95.31 164 VAL A C 1
ATOM 1289 O O . VAL A 1 164 ? -4.09 -19.484 -21.672 1 95.31 164 VAL A O 1
ATOM 1292 N N . PRO A 1 165 ? -4.332 -17.25 -21.672 1 95.94 165 PRO A N 1
ATOM 1293 C CA . PRO A 1 165 ? -4.984 -17.344 -20.375 1 95.94 165 PRO A CA 1
ATOM 1294 C C . PRO A 1 165 ? -6.223 -18.25 -20.391 1 95.94 165 PRO A C 1
ATOM 1296 O O . PRO A 1 165 ? -6.91 -18.328 -21.406 1 95.94 165 PRO A O 1
ATOM 1299 N N . LEU A 1 166 ? -6.469 -18.906 -19.344 1 94.94 166 LEU A N 1
ATOM 1300 C CA . LEU A 1 166 ? -7.684 -19.703 -19.25 1 94.94 166 LEU A CA 1
ATOM 1301 C C . LEU A 1 166 ? -8.922 -18.828 -19.359 1 94.94 166 LEU A C 1
ATOM 1303 O O . LEU A 1 166 ? -8.969 -17.734 -18.797 1 94.94 166 LEU A O 1
ATOM 1307 N N . ASN A 1 167 ? -9.805 -19.281 -20.172 1 94.5 167 ASN A N 1
ATOM 1308 C CA . ASN A 1 167 ? -11.125 -18.672 -20.281 1 94.5 167 ASN A CA 1
ATOM 1309 C C . ASN A 1 167 ? -12.234 -19.688 -19.984 1 94.5 167 ASN A C 1
ATOM 1311 O O . ASN A 1 167 ? -12.062 -20.875 -20.219 1 94.5 167 ASN A O 1
ATOM 1315 N N . PHE A 1 168 ? -13.312 -19.188 -19.5 1 96.75 168 PHE A N 1
ATOM 1316 C CA . PHE A 1 168 ? -14.383 -20.062 -19.031 1 96.75 168 PHE A CA 1
ATOM 1317 C C . PHE A 1 168 ? -15.656 -19.844 -19.844 1 96.75 168 PHE A C 1
ATOM 1319 O O . PHE A 1 168 ? -15.859 -18.766 -20.406 1 96.75 168 PHE A O 1
ATOM 1326 N N . ASN A 1 169 ? -16.438 -20.828 -19.891 1 96.69 169 ASN A N 1
ATOM 1327 C CA . ASN A 1 169 ? -17.688 -20.734 -20.656 1 96.69 169 ASN A CA 1
ATOM 1328 C C . ASN A 1 169 ? -18.688 -19.812 -19.969 1 96.69 169 ASN A C 1
ATOM 1330 O O . ASN A 1 169 ? -19.531 -19.203 -20.625 1 96.69 169 ASN A O 1
ATOM 1334 N N . GLU A 1 170 ? -18.625 -19.797 -18.672 1 95.88 170 GLU A N 1
ATOM 1335 C CA . GLU A 1 170 ? -19.516 -18.922 -17.906 1 95.88 170 GLU A CA 1
ATOM 1336 C C . GLU A 1 170 ? -18.734 -17.75 -17.312 1 95.88 170 GLU A C 1
ATOM 1338 O O . GLU A 1 170 ? -17.562 -17.875 -16.969 1 95.88 170 GLU A O 1
ATOM 1343 N N . SER A 1 171 ? -19.453 -16.609 -17.281 1 96.19 171 SER A N 1
ATOM 1344 C CA . SER A 1 171 ? -18.859 -15.422 -16.672 1 96.19 171 SER A CA 1
ATOM 1345 C C . SER A 1 171 ? -18.531 -15.656 -15.195 1 96.19 171 SER A C 1
ATOM 1347 O O . SER A 1 171 ? -19.422 -16 -14.406 1 96.19 171 SER A O 1
ATOM 1349 N N . VAL A 1 172 ? -17.281 -15.461 -14.867 1 97.56 172 VAL A N 1
ATOM 1350 C CA . VAL A 1 172 ? -16.844 -15.68 -13.484 1 97.56 172 VAL A CA 1
ATOM 1351 C C . VAL A 1 172 ? -17.641 -14.781 -12.547 1 97.56 172 VAL A C 1
ATOM 1353 O O . VAL A 1 172 ? -18.141 -15.234 -11.516 1 97.56 172 VAL A O 1
ATOM 1356 N N . GLU A 1 173 ? -17.766 -13.516 -12.891 1 96.81 173 GLU A N 1
ATOM 1357 C CA . GLU A 1 173 ? -18.516 -12.547 -12.094 1 96.81 173 GLU A CA 1
ATOM 1358 C C . GLU A 1 173 ? -19.969 -12.984 -11.898 1 96.81 173 GLU A C 1
ATOM 1360 O O . GLU A 1 173 ? -20.516 -12.844 -10.805 1 96.81 173 GLU A O 1
ATOM 1365 N N . SER A 1 174 ? -20.594 -13.484 -13 1 97.38 174 SER A N 1
ATOM 1366 C CA . SER A 1 174 ? -21.984 -13.93 -12.93 1 97.38 174 SER A CA 1
ATOM 1367 C C . SER A 1 174 ? -22.141 -15.117 -11.984 1 97.38 174 SER A C 1
ATOM 1369 O O . SER A 1 174 ? -23.062 -15.148 -11.172 1 97.38 174 SER A O 1
ATOM 1371 N N . LYS A 1 175 ? -21.219 -16.031 -12.062 1 98.12 175 LYS A N 1
ATOM 1372 C CA . LYS A 1 175 ? -21.266 -17.219 -11.219 1 98.12 175 LYS A CA 1
ATOM 1373 C C . LYS A 1 175 ? -21.078 -16.844 -9.75 1 98.12 175 LYS A C 1
ATOM 1375 O O . LYS A 1 175 ? -21.844 -17.281 -8.891 1 98.12 175 LYS A O 1
ATOM 1380 N N . MET A 1 176 ? -20.047 -16.031 -9.531 1 98.62 176 MET A N 1
ATOM 1381 C CA . MET A 1 176 ? -19.797 -15.609 -8.164 1 98.62 176 MET A CA 1
ATOM 1382 C C . MET A 1 176 ? -21 -14.875 -7.586 1 98.62 176 MET A C 1
ATOM 1384 O O . MET A 1 176 ? -21.375 -15.094 -6.434 1 98.62 176 MET A O 1
ATOM 1388 N N . THR A 1 177 ? -21.594 -14.008 -8.383 1 98.56 177 THR A N 1
ATOM 1389 C CA . THR A 1 177 ? -22.766 -13.25 -7.949 1 98.56 177 THR A CA 1
ATOM 1390 C C . THR A 1 177 ? -23.922 -14.195 -7.625 1 98.56 177 THR A C 1
ATOM 1392 O O . THR A 1 177 ? -24.609 -14.023 -6.613 1 98.56 177 THR A O 1
ATOM 1395 N N . GLN A 1 178 ? -24.094 -15.18 -8.461 1 98.25 178 GLN A N 1
ATOM 1396 C CA . GLN A 1 178 ? -25.141 -16.172 -8.242 1 98.25 178 GLN A CA 1
ATOM 1397 C C . GLN A 1 178 ? -24.906 -16.938 -6.949 1 98.25 178 GLN A C 1
ATOM 1399 O O . GLN A 1 178 ? -25.844 -17.188 -6.188 1 98.25 178 GLN A O 1
ATOM 1404 N N . TRP A 1 179 ? -23.656 -17.328 -6.711 1 98.62 179 TRP A N 1
ATOM 1405 C CA . TRP A 1 179 ? -23.312 -18.062 -5.5 1 98.62 179 TRP A CA 1
ATOM 1406 C C . TRP A 1 179 ? -23.656 -17.266 -4.254 1 98.62 179 TRP A C 1
ATOM 1408 O O . TRP A 1 179 ? -24.234 -17.797 -3.301 1 98.62 179 TRP A O 1
ATOM 1418 N N . VAL A 1 180 ? -23.359 -15.977 -4.266 1 98.56 180 VAL A N 1
ATOM 1419 C CA . VAL A 1 180 ? -23.594 -15.109 -3.111 1 98.56 180 VAL A CA 1
ATOM 1420 C C . VAL A 1 180 ? -25.094 -14.852 -2.959 1 98.56 180 VAL A C 1
ATOM 1422 O O . VAL A 1 180 ? -25.609 -14.844 -1.844 1 98.56 180 VAL A O 1
ATOM 1425 N N . ARG A 1 181 ? -25.734 -14.656 -4.035 1 97.69 181 ARG A N 1
ATOM 1426 C CA . ARG A 1 181 ? -27.172 -14.352 -4.035 1 97.69 181 ARG A CA 1
ATOM 1427 C C . ARG A 1 181 ? -27.969 -15.531 -3.498 1 97.69 181 ARG A C 1
ATOM 1429 O O . ARG A 1 181 ? -28.875 -15.352 -2.67 1 97.69 181 ARG A O 1
ATOM 1436 N N . SER A 1 182 ? -27.656 -16.719 -3.914 1 97.12 182 SER A N 1
ATOM 1437 C CA . SER A 1 182 ? -28.453 -17.891 -3.59 1 97.12 182 SER A CA 1
ATOM 1438 C C . SER A 1 182 ? -27.953 -18.562 -2.314 1 97.12 182 SER A C 1
ATOM 1440 O O . SER A 1 182 ? -28.719 -19.25 -1.632 1 97.12 182 SER A O 1
ATOM 1442 N N . GLY A 1 183 ? -26.656 -18.406 -2.045 1 97.19 183 GLY A N 1
ATOM 1443 C CA . GLY A 1 183 ? -26.016 -19.141 -0.958 1 97.19 183 GLY A CA 1
ATOM 1444 C C . GLY A 1 183 ? -25.719 -20.578 -1.306 1 97.19 183 GLY A C 1
ATOM 1445 O O . GLY A 1 183 ? -25.234 -21.344 -0.462 1 97.19 183 GLY A O 1
ATOM 1446 N N . GLU A 1 184 ? -26.031 -20.922 -2.492 1 97.69 184 GLU A N 1
ATOM 1447 C CA . GLU A 1 184 ? -25.766 -22.281 -2.963 1 97.69 184 GLU A CA 1
ATOM 1448 C C . GLU A 1 184 ? -24.484 -22.344 -3.789 1 97.69 184 GLU A C 1
ATOM 1450 O O . GLU A 1 184 ? -24.359 -21.656 -4.797 1 97.69 184 GLU A O 1
ATOM 1455 N N . LEU A 1 185 ? -23.625 -23.125 -3.355 1 98.06 185 LEU A N 1
ATOM 1456 C CA . LEU A 1 185 ? -22.359 -23.297 -4.059 1 98.06 185 LEU A CA 1
ATOM 1457 C C . LEU A 1 185 ? -22.188 -24.719 -4.539 1 98.06 185 LEU A C 1
ATOM 1459 O O . LEU A 1 185 ? -22.828 -25.641 -4.027 1 98.06 185 LEU A O 1
ATOM 1463 N N . PRO A 1 186 ? -21.359 -24.875 -5.559 1 97.75 186 PRO A N 1
ATOM 1464 C CA . PRO A 1 186 ? -21.031 -26.234 -5.953 1 97.75 186 PRO A CA 1
ATOM 1465 C C . PRO A 1 186 ? -20.422 -27.047 -4.816 1 97.75 186 PRO A C 1
ATOM 1467 O O . PRO A 1 186 ? -19.875 -26.484 -3.863 1 97.75 186 PRO A O 1
ATOM 1470 N N . ALA A 1 187 ? -20.547 -28.375 -4.965 1 97.62 187 ALA A N 1
ATOM 1471 C CA . ALA A 1 187 ? -20.047 -29.281 -3.938 1 97.62 187 ALA A CA 1
ATOM 1472 C C . ALA A 1 187 ? -18.578 -29 -3.623 1 97.62 187 ALA A C 1
ATOM 1474 O O . ALA A 1 187 ? -17.766 -28.812 -4.531 1 97.62 187 ALA A O 1
ATOM 1475 N N . GLY A 1 188 ? -18.312 -28.891 -2.309 1 98 188 GLY A N 1
ATOM 1476 C CA . GLY A 1 188 ? -16.938 -28.719 -1.847 1 98 188 GLY A CA 1
ATOM 1477 C C . GLY A 1 188 ? -16.578 -27.281 -1.562 1 98 188 GLY A C 1
ATOM 1478 O O . GLY A 1 188 ? -15.594 -27.016 -0.867 1 98 188 GLY A O 1
ATOM 1479 N N . PHE A 1 189 ? -17.297 -26.375 -2.164 1 98.69 189 PHE A N 1
ATOM 1480 C CA . PHE A 1 189 ? -17 -24.953 -1.983 1 98.69 189 PHE A CA 1
ATOM 1481 C C . PHE A 1 189 ? -17.859 -24.359 -0.875 1 98.69 189 PHE A C 1
ATOM 1483 O O . PHE A 1 189 ? -19.031 -24.688 -0.749 1 98.69 189 PHE A O 1
ATOM 1490 N N . THR A 1 190 ? -17.234 -23.5 -0.097 1 98.44 190 THR A N 1
ATOM 1491 C CA . THR A 1 190 ? -17.969 -22.734 0.901 1 98.44 190 THR A CA 1
ATOM 1492 C C . THR A 1 190 ? -17.562 -21.25 0.838 1 98.44 190 THR A C 1
ATOM 1494 O O . THR A 1 190 ? -16.406 -20.938 0.571 1 98.44 190 THR A O 1
ATOM 1497 N N . LEU A 1 191 ? -18.562 -20.438 1.113 1 98.38 191 LEU A N 1
ATOM 1498 C CA . LEU A 1 191 ? -18.281 -19 1.149 1 98.38 191 LEU A CA 1
ATOM 1499 C C . LEU A 1 191 ? -17.5 -18.625 2.404 1 98.38 191 LEU A C 1
ATOM 1501 O O . LEU A 1 191 ? -17.781 -19.156 3.488 1 98.38 191 LEU A O 1
ATOM 1505 N N . MET A 1 192 ? -16.562 -17.797 2.199 1 98 192 MET A N 1
ATOM 1506 C CA . MET A 1 192 ? -15.898 -17.172 3.338 1 98 192 MET A CA 1
ATOM 1507 C C . MET A 1 192 ? -16.516 -15.805 3.641 1 98 192 MET A C 1
ATOM 1509 O O . MET A 1 192 ? -17.734 -15.648 3.633 1 98 192 MET A O 1
ATOM 1513 N N . ASP A 1 193 ? -15.672 -14.797 4.043 1 97.5 193 ASP A N 1
ATOM 1514 C CA . ASP A 1 193 ? -16.297 -13.602 4.602 1 97.5 193 ASP A CA 1
ATOM 1515 C C . ASP A 1 193 ? -15.781 -12.336 3.926 1 97.5 193 ASP A C 1
ATOM 1517 O O . ASP A 1 193 ? -15.875 -11.242 4.484 1 97.5 193 ASP A O 1
ATOM 1521 N N . GLU A 1 194 ? -15.188 -12.453 2.748 1 98.44 194 GLU A N 1
ATOM 1522 C CA . GLU A 1 194 ? -14.664 -11.305 2.02 1 98.44 194 GLU A CA 1
ATOM 1523 C C . GLU A 1 194 ? -15.156 -11.297 0.575 1 98.44 194 GLU A C 1
ATOM 1525 O O . GLU A 1 194 ? -15.203 -12.336 -0.078 1 98.44 194 GLU A O 1
ATOM 1530 N N . ALA A 1 195 ? -15.523 -10.078 0.048 1 98.81 195 ALA A N 1
ATOM 1531 C CA . ALA A 1 195 ? -15.945 -9.93 -1.343 1 98.81 195 ALA A CA 1
ATOM 1532 C C . ALA A 1 195 ? -15.789 -8.492 -1.819 1 98.81 195 ALA A C 1
ATOM 1534 O O . ALA A 1 195 ? -15.664 -7.574 -1.007 1 98.81 195 ALA A O 1
ATOM 1535 N N . GLU A 1 196 ? -15.703 -8.359 -3.023 1 98.75 196 GLU A N 1
ATOM 1536 C CA . GLU A 1 196 ? -15.789 -7.07 -3.709 1 98.75 196 GLU A CA 1
ATOM 1537 C C . GLU A 1 196 ? -16.938 -7.059 -4.715 1 98.75 196 GLU A C 1
ATOM 1539 O O . GLU A 1 196 ? -17.109 -8.016 -5.48 1 98.75 196 GLU A O 1
ATOM 1544 N N . LEU A 1 197 ? -17.766 -6.082 -4.672 1 98.56 197 LEU A N 1
ATOM 1545 C CA . LEU A 1 197 ? -18.875 -5.902 -5.609 1 98.56 197 LEU A CA 1
ATOM 1546 C C . LEU A 1 197 ? -18.703 -4.617 -6.41 1 98.56 197 LEU A C 1
ATOM 1548 O O . LEU A 1 197 ? -18.312 -3.584 -5.859 1 98.56 197 LEU A O 1
ATOM 1552 N N . LYS A 1 198 ? -18.984 -4.676 -7.691 1 97.19 198 LYS A N 1
ATOM 1553 C CA . LYS A 1 198 ? -18.844 -3.502 -8.547 1 97.19 198 LYS A CA 1
ATOM 1554 C C . LYS A 1 198 ? -20.078 -3.303 -9.414 1 97.19 198 LYS A C 1
ATOM 1556 O O . LYS A 1 198 ? -20.672 -4.273 -9.891 1 97.19 198 LYS A O 1
ATOM 1561 N N . ALA A 1 199 ? -20.344 -2.029 -9.57 1 94.62 199 ALA A N 1
ATOM 1562 C CA . ALA A 1 199 ? -21.375 -1.692 -10.555 1 94.62 199 ALA A CA 1
ATOM 1563 C C . ALA A 1 199 ? -20.844 -1.89 -11.977 1 94.62 199 ALA A C 1
ATOM 1565 O O . ALA A 1 199 ? -19.641 -1.926 -12.195 1 94.62 199 ALA A O 1
ATOM 1566 N N . VAL A 1 200 ? -21.75 -2.082 -12.898 1 84.69 200 VAL A N 1
ATOM 1567 C CA . VAL A 1 200 ? -21.391 -2.35 -14.289 1 84.69 200 VAL A CA 1
ATOM 1568 C C . VAL A 1 200 ? -20.703 -1.127 -14.883 1 84.69 200 VAL A C 1
ATOM 1570 O O . VAL A 1 200 ? -19.672 -1.255 -15.547 1 84.69 200 VAL A O 1
ATOM 1573 N N . LEU A 1 201 ? -21.25 0.031 -14.594 1 81.69 201 LEU A N 1
ATOM 1574 C CA . LEU A 1 201 ? -20.688 1.25 -15.156 1 81.69 201 LEU A CA 1
ATOM 1575 C C . LEU A 1 201 ? -19.406 1.636 -14.438 1 81.69 201 LEU A C 1
ATOM 1577 O O . LEU A 1 201 ? -19.297 1.487 -13.219 1 81.69 201 LEU A O 1
ATOM 1581 N N . GLU A 1 202 ? -18.344 1.94 -15.219 1 69.88 202 GLU A N 1
ATOM 1582 C CA . GLU A 1 202 ? -17.016 2.279 -14.711 1 69.88 202 GLU A CA 1
ATOM 1583 C C . GLU A 1 202 ? -17.094 3.312 -13.594 1 69.88 202 GLU A C 1
ATOM 1585 O O . GLU A 1 202 ? -16.359 3.219 -12.602 1 69.88 202 GLU A O 1
ATOM 1590 N N . GLU A 1 203 ? -18 4.246 -13.836 1 73.31 203 GLU A N 1
ATOM 1591 C CA . GLU A 1 203 ? -18.125 5.289 -12.828 1 73.31 203 GLU A CA 1
ATOM 1592 C C . GLU A 1 203 ? -19.094 4.879 -11.727 1 73.31 203 GLU A C 1
ATOM 1594 O O . GLU A 1 203 ? -19.422 5.68 -10.852 1 73.31 203 GLU A O 1
ATOM 1599 N N . GLY A 1 204 ? -19.25 3.453 -11.773 1 82.88 204 GLY A N 1
ATOM 1600 C CA . GLY A 1 204 ? -20.219 3.025 -10.781 1 82.88 204 GLY A CA 1
ATOM 1601 C C . GLY A 1 204 ? -19.594 2.602 -9.469 1 82.88 204 GLY A C 1
ATOM 1602 O O . GLY A 1 204 ? -18.359 2.484 -9.375 1 82.88 204 GLY A O 1
ATOM 1603 N N . GLY A 1 205 ? -20.359 2.428 -8.336 1 93.38 205 GLY A N 1
ATOM 1604 C CA . GLY A 1 205 ? -19.984 2.219 -6.945 1 93.38 205 GLY A CA 1
ATOM 1605 C C . GLY A 1 205 ? -19.25 0.912 -6.711 1 93.38 205 GLY A C 1
ATOM 1606 O O . GLY A 1 205 ? -19.453 -0.057 -7.445 1 93.38 205 GLY A O 1
ATOM 1607 N N . VAL A 1 206 ? -18.25 0.842 -5.957 1 97.69 206 VAL A N 1
ATOM 1608 C CA . VAL A 1 206 ? -17.531 -0.344 -5.516 1 97.69 206 VAL A CA 1
ATOM 1609 C C . VAL A 1 206 ? -17.75 -0.562 -4.02 1 97.69 206 VAL A C 1
ATOM 1611 O O . VAL A 1 206 ? -17.672 0.381 -3.23 1 97.69 206 VAL A O 1
ATOM 1614 N N . ILE A 1 207 ? -18.094 -1.781 -3.678 1 98.38 207 ILE A N 1
ATOM 1615 C CA . ILE A 1 207 ? -18.25 -2.172 -2.281 1 98.38 207 ILE A CA 1
ATOM 1616 C C . ILE A 1 207 ? -17.266 -3.273 -1.929 1 98.38 207 ILE A C 1
ATOM 1618 O O . ILE A 1 207 ? -17.203 -4.309 -2.598 1 98.38 207 ILE A O 1
ATOM 1622 N N . ARG A 1 208 ? -16.516 -3.072 -0.966 1 98.62 208 ARG A N 1
ATOM 1623 C CA . ARG A 1 208 ? -15.617 -4.098 -0.446 1 98.62 208 ARG A CA 1
ATOM 1624 C C . ARG A 1 208 ? -16.016 -4.52 0.962 1 98.62 208 ARG A C 1
ATOM 1626 O O . ARG A 1 208 ? -16.266 -3.672 1.822 1 98.62 208 ARG A O 1
ATOM 1633 N N . CYS A 1 209 ? -16.125 -5.797 1.17 1 97.25 209 CYS A N 1
ATOM 1634 C CA . CYS A 1 209 ? -16.562 -6.305 2.469 1 97.25 209 CYS A CA 1
ATOM 1635 C C . CYS A 1 209 ? -15.516 -7.246 3.059 1 97.25 209 CYS A C 1
ATOM 1637 O O . CYS A 1 209 ? -14.922 -8.047 2.34 1 97.25 209 CYS A O 1
ATOM 1639 N N . LYS A 1 210 ? -15.312 -7.102 4.281 1 97.06 210 LYS A N 1
ATOM 1640 C CA . LYS A 1 210 ? -14.445 -7.977 5.059 1 97.06 210 LYS A CA 1
ATOM 1641 C C . LYS A 1 210 ? -15.133 -8.445 6.336 1 97.06 210 LYS A C 1
ATOM 1643 O O . LYS A 1 210 ? -15.906 -7.699 6.941 1 97.06 210 LYS A O 1
ATOM 1648 N N . LYS A 1 211 ? -14.82 -9.758 6.738 1 96.62 211 LYS A N 1
ATOM 1649 C CA . LYS A 1 211 ? -15.438 -10.367 7.914 1 96.62 211 LYS A CA 1
ATOM 1650 C C . LYS A 1 211 ? -16.953 -10.203 7.891 1 96.62 211 LYS A C 1
ATOM 1652 O O . LYS A 1 211 ? -17.562 -9.898 8.914 1 96.62 211 LYS A O 1
ATOM 1657 N N . GLN A 1 212 ? -17.531 -10.312 6.75 1 95.5 212 GLN A N 1
ATOM 1658 C CA . GLN A 1 212 ? -18.953 -10.055 6.5 1 95.5 212 GLN A CA 1
ATOM 1659 C C . GLN A 1 212 ? -19.672 -11.328 6.074 1 95.5 212 GLN A C 1
ATOM 1661 O O . GLN A 1 212 ? -19.172 -12.078 5.23 1 95.5 212 GLN A O 1
ATOM 1666 N N . GLU A 1 213 ? -20.797 -11.594 6.742 1 95.88 213 GLU A N 1
ATOM 1667 C CA . GLU A 1 213 ? -21.672 -12.633 6.195 1 95.88 213 GLU A CA 1
ATOM 1668 C C . GLU A 1 213 ? -22.141 -12.281 4.789 1 95.88 213 GLU A C 1
ATOM 1670 O O . GLU A 1 213 ? -22.797 -11.258 4.586 1 95.88 213 GLU A O 1
ATOM 1675 N N . LEU A 1 214 ? -21.844 -13.078 3.807 1 97.56 214 LEU A N 1
ATOM 1676 C CA . LEU A 1 214 ? -22.047 -12.688 2.414 1 97.56 214 LEU A CA 1
ATOM 1677 C C . LEU A 1 214 ? -23.469 -13.008 1.957 1 97.56 214 LEU A C 1
ATOM 1679 O O . LEU A 1 214 ? -24 -12.336 1.07 1 97.56 214 LEU A O 1
ATOM 1683 N N . VAL A 1 215 ? -23.984 -14.109 2.492 1 97.88 215 VAL A N 1
ATOM 1684 C CA . VAL A 1 215 ? -25.406 -14.367 2.244 1 97.88 215 VAL A CA 1
ATOM 1685 C C . VAL A 1 215 ? -26.25 -13.633 3.281 1 97.88 215 VAL A C 1
ATOM 1687 O O . VAL A 1 215 ? -26.594 -14.195 4.324 1 97.88 215 VAL A O 1
ATOM 1690 N N . SER A 1 216 ? -26.562 -12.445 3.021 1 96.06 216 SER A N 1
ATOM 1691 C CA . SER A 1 216 ? -27.266 -11.555 3.936 1 96.06 216 SER A CA 1
ATOM 1692 C C . SER A 1 216 ? -28.047 -10.492 3.172 1 96.06 216 SER A C 1
ATOM 1694 O O . SER A 1 216 ? -27.828 -10.281 1.979 1 96.06 216 SER A O 1
ATOM 1696 N N . ASP A 1 217 ? -28.906 -9.867 3.85 1 96.75 217 ASP A N 1
ATOM 1697 C CA . ASP A 1 217 ? -29.656 -8.773 3.258 1 96.75 217 ASP A CA 1
ATOM 1698 C C . ASP A 1 217 ? -28.75 -7.609 2.879 1 96.75 217 ASP A C 1
ATOM 1700 O O . ASP A 1 217 ? -28.984 -6.926 1.878 1 96.75 217 ASP A O 1
ATOM 1704 N N . GLU A 1 218 ? -27.75 -7.418 3.664 1 96.75 218 G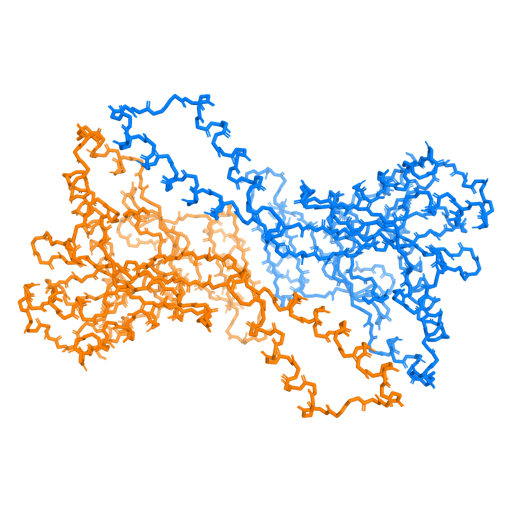LU A N 1
ATOM 1705 C CA . GLU A 1 218 ? -26.797 -6.336 3.402 1 96.75 218 GLU A CA 1
ATOM 1706 C C . GLU A 1 218 ? -26.172 -6.477 2.018 1 96.75 218 GLU A C 1
ATOM 1708 O O . GLU A 1 218 ? -26.188 -5.527 1.229 1 96.75 218 GLU A O 1
ATOM 1713 N N . ILE A 1 219 ? -25.75 -7.656 1.753 1 97.88 219 ILE A N 1
ATOM 1714 C CA . ILE A 1 219 ? -25.031 -7.895 0.502 1 97.88 219 ILE A CA 1
ATOM 1715 C C . ILE A 1 219 ? -26.031 -8.031 -0.643 1 97.88 219 ILE A C 1
ATOM 1717 O O . ILE A 1 219 ? -25.797 -7.531 -1.745 1 97.88 219 ILE A O 1
ATOM 1721 N N . ALA A 1 220 ? -27.141 -8.68 -0.356 1 98.06 220 ALA A N 1
ATOM 1722 C CA . ALA A 1 220 ? -28.188 -8.883 -1.363 1 98.06 220 ALA A CA 1
ATOM 1723 C C . ALA A 1 220 ? -28.672 -7.551 -1.935 1 98.06 220 ALA A C 1
ATOM 1725 O O . ALA A 1 220 ? -28.984 -7.453 -3.123 1 98.06 220 ALA A O 1
ATOM 1726 N N . THR A 1 221 ? -28.734 -6.527 -1.119 1 97.88 221 THR A N 1
ATOM 1727 C CA . THR A 1 221 ? -29.219 -5.219 -1.539 1 97.88 221 THR A CA 1
ATOM 1728 C C . THR A 1 221 ? -28.328 -4.625 -2.619 1 97.88 221 THR A C 1
ATOM 1730 O O . THR A 1 221 ? -28.812 -3.984 -3.555 1 97.88 221 THR A O 1
ATOM 1733 N N . HIS A 1 222 ? -27.016 -4.801 -2.465 1 97.62 222 HIS A N 1
ATOM 1734 C CA . HIS A 1 222 ? -26.094 -4.316 -3.482 1 97.62 222 HIS A CA 1
ATOM 1735 C C . HIS A 1 222 ? -26.281 -5.051 -4.801 1 97.62 222 HIS A C 1
ATOM 1737 O O . HIS A 1 222 ? -26.25 -4.438 -5.871 1 97.62 222 HIS A O 1
ATOM 1743 N N . ILE A 1 223 ? -26.469 -6.371 -4.703 1 97.69 223 ILE A N 1
ATOM 1744 C CA . ILE A 1 223 ? -26.672 -7.191 -5.895 1 97.69 223 ILE A CA 1
ATOM 1745 C C . ILE A 1 223 ? -27.969 -6.789 -6.586 1 97.69 223 ILE A C 1
ATOM 1747 O O . ILE A 1 223 ? -28.016 -6.664 -7.812 1 97.69 223 ILE A O 1
ATOM 1751 N N . GLU A 1 224 ? -29 -6.594 -5.789 1 97 224 GLU A N 1
ATOM 1752 C CA . GLU A 1 224 ? -30.297 -6.184 -6.328 1 97 224 GLU A CA 1
ATOM 1753 C C . GLU A 1 224 ? -30.203 -4.805 -6.977 1 97 224 GLU A C 1
ATOM 1755 O O . GLU A 1 224 ? -30.953 -4.5 -7.906 1 97 224 GLU A O 1
ATOM 1760 N N . ALA A 1 225 ? -29.312 -3.986 -6.508 1 95.19 225 ALA A N 1
ATOM 1761 C CA . ALA A 1 225 ? -29.094 -2.652 -7.062 1 95.19 225 ALA A CA 1
ATOM 1762 C C . ALA A 1 225 ? -28.25 -2.713 -8.336 1 95.19 225 ALA A C 1
ATOM 1764 O O . ALA A 1 225 ? -27.922 -1.677 -8.922 1 95.19 225 ALA A O 1
ATOM 1765 N N . GLY A 1 226 ? -27.844 -3.895 -8.711 1 95.19 226 GLY A N 1
ATOM 1766 C CA . GLY A 1 226 ? -27.219 -4.062 -10.008 1 95.19 226 GLY A CA 1
ATOM 1767 C C . GLY A 1 226 ? -25.719 -4.301 -9.914 1 95.19 226 GLY A C 1
ATOM 1768 O O . GLY A 1 226 ? -25.016 -4.301 -10.93 1 95.19 226 GLY A O 1
ATOM 1769 N N . LYS A 1 227 ? -25.156 -4.469 -8.781 1 97.25 227 LYS A N 1
ATOM 1770 C CA . LYS A 1 227 ? -23.719 -4.738 -8.648 1 97.25 227 LYS A CA 1
ATOM 1771 C C . LYS A 1 227 ? -23.422 -6.223 -8.82 1 97.25 227 LYS A C 1
ATOM 1773 O O . LYS A 1 227 ? -24.266 -7.07 -8.508 1 97.25 227 LYS A O 1
ATOM 1778 N N . PHE A 1 228 ? -22.141 -6.473 -9.273 1 97.88 228 PHE A N 1
ATOM 1779 C CA . PHE A 1 228 ? -21.672 -7.84 -9.453 1 97.88 228 PHE A CA 1
ATOM 1780 C C . PHE A 1 228 ? -20.469 -8.117 -8.555 1 97.88 228 PHE A C 1
ATOM 1782 O O . PHE A 1 228 ? -19.688 -7.211 -8.258 1 97.88 228 PHE A O 1
ATOM 1789 N N . VAL A 1 229 ? -20.406 -9.359 -8.125 1 98.56 229 VAL A N 1
ATOM 1790 C CA . VAL A 1 229 ? -19.25 -9.773 -7.352 1 98.56 229 VAL A CA 1
ATOM 1791 C C . VAL A 1 229 ? -18.031 -9.914 -8.266 1 98.56 229 VAL A C 1
ATOM 1793 O O . VAL A 1 229 ? -18.078 -10.625 -9.273 1 98.56 229 VAL A O 1
ATOM 1796 N N . THR A 1 230 ? -16.953 -9.227 -7.922 1 98.12 230 THR A N 1
ATOM 1797 C CA . THR A 1 230 ? -15.766 -9.273 -8.766 1 98.12 230 THR A CA 1
ATOM 1798 C C . THR A 1 230 ? -14.633 -10.008 -8.047 1 98.12 230 THR A C 1
ATOM 1800 O O . THR A 1 230 ? -13.656 -10.422 -8.68 1 98.12 230 THR A O 1
ATOM 1803 N N . LYS A 1 231 ? -14.641 -10.109 -6.797 1 98.75 231 LYS A N 1
ATOM 1804 C CA . LYS A 1 231 ? -13.758 -10.93 -5.969 1 98.75 231 LYS A CA 1
ATOM 1805 C C . LYS A 1 231 ? -14.531 -11.641 -4.867 1 98.75 231 LYS A C 1
ATOM 1807 O O . LYS A 1 231 ? -15.422 -11.055 -4.25 1 98.75 231 LYS A O 1
ATOM 1812 N N . LEU A 1 232 ? -14.18 -12.852 -4.617 1 98.94 232 LEU A N 1
ATOM 1813 C CA . LEU A 1 232 ? -14.93 -13.648 -3.654 1 98.94 232 LEU A CA 1
ATOM 1814 C C . LEU A 1 232 ? -14.016 -14.602 -2.898 1 98.94 232 LEU A C 1
ATOM 1816 O O . LEU A 1 232 ? -13.273 -15.375 -3.514 1 98.94 232 LEU A O 1
ATOM 1820 N N . SER A 1 233 ? -14.055 -14.508 -1.588 1 98.88 233 SER A N 1
ATOM 1821 C CA . SER A 1 233 ? -13.273 -15.43 -0.772 1 98.88 233 SER A CA 1
ATOM 1822 C C . SER A 1 233 ? -13.992 -16.766 -0.603 1 98.88 233 SER A C 1
ATOM 1824 O O . SER A 1 233 ? -15.164 -16.797 -0.215 1 98.88 233 SER A O 1
ATOM 1826 N N . LEU A 1 234 ? -13.305 -17.859 -0.873 1 98.88 234 LEU A N 1
ATOM 1827 C CA . LEU A 1 234 ? -13.883 -19.203 -0.864 1 98.88 234 LEU A CA 1
ATOM 1828 C C . LEU A 1 234 ? -12.984 -20.172 -0.102 1 98.88 234 LEU A C 1
ATOM 1830 O O . LEU A 1 234 ? -11.781 -19.922 0.055 1 98.88 234 LEU A O 1
ATOM 1834 N N . ASP A 1 235 ? -13.562 -21.125 0.429 1 98.81 235 ASP A N 1
ATOM 1835 C CA . ASP A 1 235 ? -12.883 -22.328 0.926 1 98.81 235 ASP A CA 1
ATOM 1836 C C . ASP A 1 235 ? -13.242 -23.547 0.087 1 98.81 235 ASP A C 1
ATOM 1838 O O . ASP A 1 235 ? -14.406 -23.734 -0.277 1 98.81 235 ASP A O 1
ATOM 1842 N N . TRP A 1 236 ? -12.258 -24.312 -0.259 1 98.75 236 TRP A N 1
ATOM 1843 C CA . TRP A 1 236 ? -12.492 -25.531 -1.024 1 98.75 236 TRP A CA 1
ATOM 1844 C C . TRP A 1 236 ? -12.07 -26.766 -0.229 1 98.75 236 TRP A C 1
ATOM 1846 O O . TRP A 1 236 ? -10.883 -26.984 0.005 1 98.75 236 TRP A O 1
ATOM 1856 N N . GLU A 1 237 ? -13.055 -27.609 0.259 1 98 237 GLU A N 1
ATOM 1857 C CA . GLU A 1 237 ? -12.914 -28.906 0.899 1 98 237 GLU A CA 1
ATOM 1858 C C . GLU A 1 237 ? -12.133 -28.797 2.207 1 98 237 GLU A C 1
ATOM 1860 O O . GLU A 1 237 ? -11.414 -29.734 2.584 1 98 237 GLU A O 1
ATOM 1865 N N . ASP A 1 238 ? -12.125 -27.641 2.793 1 97.56 238 ASP A N 1
ATOM 1866 C CA . ASP A 1 238 ? -11.383 -27.375 4.02 1 97.56 238 ASP A CA 1
ATOM 1867 C C . ASP A 1 238 ? -9.883 -27.594 3.818 1 97.56 238 ASP A C 1
ATOM 1869 O O . ASP A 1 238 ? -9.172 -27.953 4.762 1 97.56 238 ASP A O 1
ATOM 1873 N N . ARG A 1 239 ? -9.453 -27.438 2.562 1 97.88 239 ARG A N 1
ATOM 1874 C CA . ARG A 1 239 ? -8.062 -27.688 2.215 1 97.88 239 ARG A CA 1
ATOM 1875 C C . ARG A 1 239 ? -7.379 -26.406 1.753 1 97.88 239 ARG A C 1
ATOM 1877 O O . ARG A 1 239 ? -6.242 -26.125 2.139 1 97.88 239 ARG A O 1
ATOM 1884 N N . LEU A 1 240 ? -8.109 -25.625 0.96 1 98.62 240 LEU A N 1
ATOM 1885 C CA . LEU A 1 240 ? -7.551 -24.391 0.394 1 98.62 240 LEU A CA 1
ATOM 1886 C C . LEU A 1 240 ? -8.523 -23.234 0.551 1 98.62 240 LEU A C 1
ATOM 1888 O O . LEU A 1 240 ? -9.711 -23.375 0.254 1 98.62 240 LEU A O 1
ATOM 1892 N N . GLN A 1 241 ? -8.086 -22.188 1.038 1 98.88 241 GLN A N 1
ATOM 1893 C CA . GLN A 1 241 ? -8.805 -20.922 0.998 1 98.88 241 GLN A CA 1
ATOM 1894 C C . GLN A 1 241 ? -8.18 -19.969 -0.025 1 98.88 241 GLN A C 1
ATOM 1896 O O . GLN A 1 241 ? -6.965 -19.938 -0.196 1 98.88 241 GLN A O 1
ATOM 1901 N N . PHE A 1 242 ? -9.008 -19.203 -0.663 1 98.88 242 PHE A N 1
ATOM 1902 C CA . PHE A 1 242 ? -8.461 -18.344 -1.7 1 98.88 242 PHE A CA 1
ATOM 1903 C C . PHE A 1 242 ? -9.469 -17.266 -2.094 1 98.88 242 PHE A C 1
ATOM 1905 O O . PHE A 1 242 ? -10.633 -17.312 -1.678 1 98.88 242 PHE A O 1
ATOM 1912 N N . MET A 1 243 ? -9.016 -16.359 -2.854 1 98.88 243 MET A N 1
ATOM 1913 C CA . MET A 1 243 ? -9.836 -15.32 -3.484 1 98.88 243 MET A CA 1
ATOM 1914 C C . MET A 1 243 ? -9.984 -15.586 -4.98 1 98.88 243 MET A C 1
ATOM 1916 O O . MET A 1 243 ? -8.992 -15.586 -5.715 1 98.88 243 MET A O 1
ATOM 1920 N N . LEU A 1 244 ? -11.211 -15.852 -5.375 1 98.81 244 LEU A N 1
ATOM 1921 C CA . LEU A 1 244 ? -11.484 -15.945 -6.805 1 98.81 244 LEU A CA 1
ATOM 1922 C C . LEU A 1 244 ? -11.805 -14.578 -7.391 1 98.81 244 LEU A C 1
ATOM 1924 O O . LEU A 1 244 ? -12.648 -13.852 -6.855 1 98.81 244 LEU A O 1
ATOM 1928 N N . CYS A 1 245 ? -11.148 -14.25 -8.492 1 98.44 245 CYS A N 1
ATOM 1929 C CA . CYS A 1 245 ? -11.344 -12.938 -9.102 1 98.44 245 CYS A CA 1
ATOM 1930 C C . CYS A 1 245 ? -12.102 -13.055 -10.422 1 98.44 245 CYS A C 1
ATOM 1932 O O . CYS A 1 245 ? -12.141 -14.133 -11.023 1 98.44 245 CYS A O 1
ATOM 1934 N N . ASP A 1 246 ? -12.609 -11.891 -10.859 1 96.56 246 ASP A N 1
ATOM 1935 C CA . ASP A 1 246 ? -13.469 -11.883 -12.039 1 96.56 246 ASP A CA 1
ATOM 1936 C C . ASP A 1 246 ? -12.68 -12.203 -13.297 1 96.56 246 ASP A C 1
ATOM 1938 O O . ASP A 1 246 ? -13.25 -12.633 -14.305 1 96.56 246 ASP A O 1
ATOM 1942 N N . ASP A 1 247 ? -11.367 -12.07 -13.266 1 95.12 247 ASP A N 1
ATOM 1943 C CA . ASP A 1 247 ? -10.539 -12.414 -14.414 1 95.12 247 ASP A CA 1
ATOM 1944 C C . ASP A 1 247 ? -10.125 -13.883 -14.375 1 95.12 247 ASP A C 1
ATOM 1946 O O . ASP A 1 247 ? -9.312 -14.32 -15.188 1 95.12 247 ASP A O 1
ATOM 1950 N N . GLY A 1 248 ? -10.609 -14.586 -13.383 1 95.81 248 GLY A N 1
ATOM 1951 C CA . GLY A 1 248 ? -10.336 -16.016 -13.281 1 95.81 248 GLY A CA 1
ATOM 1952 C C . GLY A 1 248 ? -9.094 -16.328 -12.461 1 95.81 248 GLY A C 1
ATOM 1953 O O . GLY A 1 248 ? -8.781 -17.484 -12.211 1 95.81 248 GLY A O 1
ATOM 1954 N N . SER A 1 249 ? -8.367 -15.344 -12.055 1 97.56 249 SER A N 1
ATOM 1955 C CA . SER A 1 249 ? -7.18 -15.57 -11.234 1 97.56 249 SER A CA 1
ATOM 1956 C C . SER A 1 249 ? -7.555 -16.016 -9.828 1 97.56 249 SER A C 1
ATOM 1958 O O . SER A 1 249 ? -8.648 -15.727 -9.344 1 97.56 249 SER A O 1
ATOM 1960 N N . ILE A 1 250 ? -6.703 -16.75 -9.227 1 98.62 250 ILE A N 1
ATOM 1961 C CA . ILE A 1 250 ? -6.859 -17.234 -7.863 1 98.62 250 ILE A CA 1
ATOM 1962 C C . ILE A 1 250 ? -5.762 -16.656 -6.977 1 98.62 250 ILE A C 1
ATOM 1964 O O . ILE A 1 250 ? -4.578 -16.922 -7.184 1 98.62 250 ILE A O 1
ATOM 1968 N N . LYS A 1 251 ? -6.25 -15.891 -6.027 1 98.56 251 LYS A N 1
ATOM 1969 C CA . LYS A 1 251 ? -5.285 -15.125 -5.246 1 98.56 251 LYS A CA 1
ATOM 1970 C C . LYS A 1 251 ? -5.406 -15.445 -3.758 1 98.56 251 LYS A C 1
ATOM 1972 O O . LYS A 1 251 ? -6.426 -15.984 -3.314 1 98.56 251 LYS A O 1
ATOM 1977 N N . ARG A 1 252 ? -4.387 -15.156 -3.027 1 98.38 252 ARG A N 1
ATOM 1978 C CA . ARG A 1 252 ? -4.332 -15.305 -1.577 1 98.38 252 ARG A CA 1
ATOM 1979 C C . ARG A 1 252 ? -4.664 -16.734 -1.16 1 98.38 252 ARG A C 1
ATOM 1981 O O . ARG A 1 252 ? -5.496 -16.953 -0.276 1 98.38 252 ARG A O 1
ATOM 1988 N N . ILE A 1 253 ? -3.971 -17.594 -1.74 1 98.69 253 ILE A N 1
ATOM 1989 C CA . ILE A 1 253 ? -4.203 -19 -1.45 1 98.69 253 ILE A CA 1
ATOM 1990 C C . ILE A 1 253 ? -3.588 -19.359 -0.097 1 98.69 253 ILE A C 1
ATOM 1992 O O . ILE A 1 253 ? -2.436 -19.016 0.177 1 98.69 253 ILE A O 1
ATOM 1996 N N . LYS A 1 254 ? -4.332 -19.953 0.671 1 98.25 254 LYS A N 1
ATOM 1997 C CA . LYS A 1 254 ? -3.875 -20.484 1.948 1 98.25 254 LYS A CA 1
ATOM 1998 C C . LYS A 1 254 ? -4.156 -21.984 2.045 1 98.25 254 LYS A C 1
ATOM 2000 O O . LYS A 1 254 ? -5.316 -22.406 2.064 1 98.25 254 LYS A O 1
ATOM 2005 N N . PHE A 1 255 ? -3.062 -22.719 2.098 1 98.19 255 PHE A N 1
ATOM 2006 C CA . PHE A 1 255 ? -3.201 -24.156 2.35 1 98.19 255 PHE A CA 1
ATOM 2007 C C . PHE A 1 255 ? -3.512 -24.422 3.818 1 98.19 255 PHE A C 1
ATOM 2009 O O . PHE A 1 255 ? -2.959 -23.766 4.703 1 98.19 255 PHE A O 1
ATOM 2016 N N . SER A 1 256 ? -4.367 -25.375 4.062 1 97.62 256 SER A N 1
ATOM 2017 C CA . SER A 1 256 ? -4.699 -25.688 5.445 1 97.62 256 SER A CA 1
ATOM 2018 C C . SER A 1 256 ? -3.469 -26.141 6.223 1 97.62 256 SER A C 1
ATOM 2020 O O . SER A 1 256 ? -2.512 -26.656 5.633 1 97.62 256 SER A O 1
ATOM 2022 N N . ASP A 1 257 ? -3.514 -26.047 7.523 1 95.69 257 ASP A N 1
ATOM 2023 C CA . ASP A 1 257 ? -2.43 -26.516 8.391 1 95.69 257 ASP A CA 1
ATOM 2024 C C . ASP A 1 257 ? -2.219 -28.016 8.25 1 95.69 257 ASP A C 1
ATOM 2026 O O . ASP A 1 257 ? -1.08 -28.5 8.242 1 95.69 257 ASP A O 1
ATOM 2030 N N . THR A 1 258 ? -3.293 -28.656 8.117 1 95.5 258 THR A N 1
ATOM 2031 C CA . THR A 1 258 ? -3.229 -30.109 7.969 1 95.5 258 THR A CA 1
ATOM 2032 C C . THR A 1 258 ? -2.414 -30.484 6.73 1 95.5 258 THR A C 1
ATOM 2034 O O . THR A 1 258 ? -1.579 -31.391 6.785 1 95.5 258 THR A O 1
ATOM 2037 N N . LEU A 1 259 ? -2.617 -29.75 5.633 1 94.62 259 LEU A N 1
ATOM 2038 C CA . LEU A 1 259 ? -1.881 -30.016 4.402 1 94.62 259 LEU A CA 1
ATOM 2039 C C . LEU A 1 259 ? -0.413 -29.625 4.555 1 94.62 259 LEU A C 1
ATOM 2041 O O . LEU A 1 259 ? 0.477 -30.406 4.195 1 94.62 259 LEU A O 1
ATOM 2045 N N . ARG A 1 260 ? -0.115 -28.547 5.133 1 91.56 260 ARG A N 1
ATOM 2046 C CA . ARG A 1 260 ? 1.243 -28.016 5.23 1 91.56 260 ARG A CA 1
ATOM 2047 C C . ARG A 1 260 ? 2.094 -28.875 6.164 1 91.56 260 ARG A C 1
ATOM 2049 O O . ARG A 1 260 ? 3.314 -28.953 6.004 1 91.56 260 ARG A O 1
ATOM 2056 N N . GLU A 1 261 ? 1.458 -29.578 7.055 1 93.5 261 GLU A N 1
ATOM 2057 C CA . GLU A 1 261 ? 2.176 -30.344 8.062 1 93.5 261 GLU A CA 1
ATOM 2058 C C . GLU A 1 261 ? 2.346 -31.797 7.621 1 93.5 261 GLU A C 1
ATOM 2060 O O . GLU A 1 261 ? 3.021 -32.594 8.289 1 93.5 261 GLU A O 1
ATOM 2065 N N . GLN A 1 262 ? 1.799 -32.125 6.531 1 92.88 262 GLN A N 1
ATOM 2066 C CA . GLN A 1 262 ? 1.801 -33.531 6.086 1 92.88 262 GLN A CA 1
ATOM 2067 C C . GLN A 1 262 ? 3.227 -34.031 5.922 1 92.88 262 GLN A C 1
ATOM 2069 O O . GLN A 1 262 ? 3.484 -35.219 6.141 1 92.88 262 GLN A O 1
ATOM 2074 N N . ASN A 1 263 ? 4.188 -33.156 5.512 1 90.31 263 ASN A N 1
ATOM 2075 C CA . ASN A 1 263 ? 5.543 -33.594 5.227 1 90.31 263 ASN A CA 1
ATOM 2076 C C . ASN A 1 263 ? 6.516 -33.188 6.32 1 90.31 263 ASN A C 1
ATOM 2078 O O . ASN A 1 263 ? 7.73 -33.156 6.109 1 90.31 263 ASN A O 1
ATOM 2082 N N . ASP A 1 264 ? 5.957 -32.812 7.516 1 89.88 264 ASP A N 1
ATOM 2083 C CA . ASP A 1 264 ? 6.789 -32.375 8.625 1 89.88 264 ASP A CA 1
ATOM 2084 C C . ASP A 1 264 ? 7.629 -33.5 9.195 1 89.88 264 ASP A C 1
ATOM 2086 O O . ASP A 1 264 ? 8.602 -33.25 9.914 1 89.88 264 ASP A O 1
ATOM 2090 N N . ASP A 1 265 ? 7.289 -34.719 8.852 1 90.81 265 ASP A N 1
ATOM 2091 C CA . ASP A 1 265 ? 8.016 -35.875 9.352 1 90.81 265 ASP A CA 1
ATOM 2092 C C . ASP A 1 265 ? 9.32 -36.094 8.586 1 90.81 265 ASP A C 1
ATOM 2094 O O . ASP A 1 265 ? 10.195 -36.844 9.031 1 90.81 265 ASP A O 1
ATOM 2098 N N . ILE A 1 266 ? 9.375 -35.531 7.406 1 91.06 266 ILE A N 1
ATOM 2099 C CA . ILE A 1 266 ? 10.617 -35.625 6.637 1 91.06 266 ILE A CA 1
ATOM 2100 C C . ILE A 1 266 ? 11.711 -34.812 7.332 1 91.06 266 ILE A C 1
ATOM 2102 O O . ILE A 1 266 ? 11.492 -33.688 7.723 1 91.06 266 ILE A O 1
ATOM 2106 N N . ASP A 1 267 ? 12.875 -35.406 7.434 1 86.81 267 ASP A N 1
ATOM 2107 C CA . ASP A 1 267 ? 14 -34.75 8.094 1 86.81 267 ASP A CA 1
ATOM 2108 C C . ASP A 1 267 ? 14.336 -33.438 7.43 1 86.81 267 ASP A C 1
ATOM 2110 O O . ASP A 1 267 ? 14.469 -33.344 6.207 1 86.81 267 ASP A O 1
ATOM 2114 N N . LYS A 1 268 ? 14.469 -32.469 8.242 1 77.44 268 LYS A N 1
ATOM 2115 C CA . LYS A 1 268 ? 14.773 -31.109 7.766 1 77.44 268 LYS A CA 1
ATOM 2116 C C . LYS A 1 268 ? 16.125 -31.078 7.047 1 77.44 268 LYS A C 1
ATOM 2118 O O . LYS A 1 268 ? 16.328 -30.25 6.152 1 77.44 268 LYS A O 1
ATOM 2123 N N . ALA A 1 269 ? 16.969 -32.062 7.391 1 81.75 269 ALA A N 1
ATOM 2124 C CA . ALA A 1 269 ? 18.297 -32.156 6.781 1 81.75 269 ALA A CA 1
ATOM 2125 C C . ALA A 1 269 ? 18.203 -32.656 5.348 1 81.75 269 ALA A C 1
ATOM 2127 O O . ALA A 1 269 ? 19.125 -32.469 4.555 1 81.75 269 ALA A O 1
ATOM 2128 N N . ASP A 1 270 ? 17.078 -33.25 5.141 1 88.31 270 ASP A N 1
ATOM 2129 C CA . ASP A 1 270 ? 16.844 -33.75 3.789 1 88.31 270 ASP A CA 1
ATOM 2130 C C . ASP A 1 270 ? 16 -32.75 2.979 1 88.31 270 ASP A C 1
ATOM 2132 O O . ASP A 1 270 ? 14.867 -33.062 2.6 1 88.31 270 ASP A O 1
ATOM 2136 N N . PHE A 1 271 ? 16.609 -31.719 2.609 1 87.19 271 PHE A N 1
ATOM 2137 C CA . PHE A 1 271 ? 15.945 -30.609 1.953 1 87.19 271 PHE A CA 1
ATOM 2138 C C . PHE A 1 271 ? 15.352 -31.031 0.618 1 87.19 271 PHE A C 1
ATOM 2140 O O . PHE A 1 271 ? 14.203 -30.719 0.309 1 87.19 271 PHE A O 1
ATOM 2147 N N . ALA A 1 272 ? 16.062 -31.766 -0.162 1 89.44 272 ALA A N 1
ATOM 2148 C CA . ALA A 1 272 ? 15.633 -32.188 -1.491 1 89.44 272 ALA A CA 1
ATOM 2149 C C . ALA A 1 272 ? 14.391 -33.062 -1.406 1 89.44 272 ALA A C 1
ATOM 2151 O O . ALA A 1 272 ? 13.453 -32.906 -2.189 1 89.44 272 ALA A O 1
ATOM 2152 N N . GLN A 1 273 ? 14.414 -33.938 -0.43 1 92.19 273 GLN A N 1
ATOM 2153 C CA . GLN A 1 273 ? 13.281 -34.844 -0.251 1 92.19 273 GLN A CA 1
ATOM 2154 C C . GLN A 1 273 ? 12.039 -34.094 0.199 1 92.19 273 GLN A C 1
ATOM 2156 O O . GLN A 1 273 ? 10.93 -34.344 -0.28 1 92.19 273 GLN A O 1
ATOM 2161 N N . ARG A 1 274 ? 12.266 -33.25 1.113 1 91.81 274 ARG A N 1
ATOM 2162 C CA . ARG A 1 274 ? 11.141 -32.438 1.599 1 91.81 274 ARG A CA 1
ATOM 2163 C C . ARG A 1 274 ? 10.586 -31.562 0.492 1 91.81 274 ARG A C 1
ATOM 2165 O O . ARG A 1 274 ? 9.367 -31.438 0.345 1 91.81 274 ARG A O 1
ATOM 2172 N N . PHE A 1 275 ? 11.477 -30.938 -0.265 1 93.62 275 PHE A N 1
ATOM 2173 C CA . PHE A 1 275 ? 11.062 -30.094 -1.384 1 93.62 275 PHE A CA 1
ATOM 2174 C C . PHE A 1 275 ? 10.219 -30.891 -2.375 1 93.62 275 PHE A C 1
ATOM 2176 O O . PHE A 1 275 ? 9.156 -30.438 -2.799 1 93.62 275 PHE A O 1
ATOM 2183 N N . ASP A 1 276 ? 10.688 -32 -2.682 1 94.94 276 ASP A N 1
ATOM 2184 C CA . ASP A 1 276 ? 9.977 -32.875 -3.615 1 94.94 276 ASP A CA 1
ATOM 2185 C C . ASP A 1 276 ? 8.594 -33.25 -3.088 1 94.94 276 ASP A C 1
ATOM 2187 O O . ASP A 1 276 ? 7.602 -33.156 -3.818 1 94.94 276 ASP A O 1
ATOM 2191 N N . ALA A 1 277 ? 8.555 -33.594 -1.839 1 95.44 277 ALA A N 1
ATOM 2192 C CA . ALA A 1 277 ? 7.289 -33.969 -1.223 1 95.44 277 ALA A CA 1
ATOM 2193 C C . ALA A 1 277 ? 6.305 -32.812 -1.214 1 95.44 277 ALA A C 1
ATOM 2195 O O . ALA A 1 277 ? 5.121 -32.969 -1.526 1 95.44 277 ALA A O 1
ATOM 2196 N N . ASP A 1 278 ? 6.773 -31.688 -0.875 1 95.44 278 ASP A N 1
ATOM 2197 C CA . ASP A 1 278 ? 5.93 -30.5 -0.854 1 95.44 278 ASP A CA 1
ATOM 2198 C C . ASP A 1 278 ? 5.457 -30.141 -2.26 1 95.44 278 ASP A C 1
ATOM 2200 O O . ASP A 1 278 ? 4.312 -29.734 -2.451 1 95.44 278 ASP A O 1
ATOM 2204 N N . PHE A 1 279 ? 6.363 -30.297 -3.182 1 97.06 279 PHE A N 1
ATOM 2205 C CA . PHE A 1 279 ? 6.039 -30.016 -4.574 1 97.06 279 PHE A CA 1
ATOM 2206 C C . PHE A 1 279 ? 4.898 -30.906 -5.055 1 97.06 279 PHE A C 1
ATOM 2208 O O . PHE A 1 279 ? 3.908 -30.406 -5.602 1 97.06 279 PHE A O 1
ATOM 2215 N N . VAL A 1 280 ? 5.039 -32.094 -4.805 1 97.25 280 VAL A N 1
ATOM 2216 C CA . VAL A 1 280 ? 4.031 -33.062 -5.215 1 97.25 280 VAL A CA 1
ATOM 2217 C C . VAL A 1 280 ? 2.701 -32.75 -4.539 1 97.25 280 VAL A C 1
ATOM 2219 O O . VAL A 1 280 ? 1.656 -32.719 -5.191 1 97.25 280 VAL A O 1
ATOM 2222 N N . LEU A 1 281 ? 2.793 -32.5 -3.279 1 96.94 281 LEU A N 1
ATOM 2223 C CA . LEU A 1 281 ? 1.587 -32.219 -2.514 1 96.94 281 LEU A CA 1
ATOM 2224 C C . LEU A 1 281 ? 0.913 -30.953 -3.033 1 96.94 281 LEU A C 1
ATOM 2226 O O . LEU A 1 281 ? -0.287 -30.953 -3.316 1 96.94 281 LEU A O 1
ATOM 2230 N N . MET A 1 282 ? 1.643 -29.891 -3.166 1 97.69 282 MET A N 1
ATOM 2231 C CA . MET A 1 282 ? 1.12 -28.594 -3.582 1 97.69 282 MET A CA 1
ATOM 2232 C C . MET A 1 282 ? 0.517 -28.672 -4.98 1 97.69 282 MET A C 1
ATOM 2234 O O . MET A 1 282 ? -0.614 -28.234 -5.199 1 97.69 282 MET A O 1
ATOM 2238 N N . THR A 1 283 ? 1.255 -29.266 -5.93 1 97.62 283 THR A N 1
ATOM 2239 C CA . THR A 1 283 ? 0.784 -29.328 -7.309 1 97.62 283 THR A CA 1
ATOM 2240 C C . THR A 1 283 ? -0.441 -30.219 -7.426 1 97.62 283 THR A C 1
ATOM 2242 O O . THR A 1 283 ? -1.346 -29.953 -8.219 1 97.62 283 THR A O 1
ATOM 2245 N N . GLY A 1 284 ? -0.449 -31.281 -6.633 1 97.62 284 GLY A N 1
ATOM 2246 C CA . GLY A 1 284 ? -1.632 -32.125 -6.617 1 97.62 284 GLY A CA 1
ATOM 2247 C C . GLY A 1 284 ? -2.885 -31.391 -6.176 1 97.62 284 GLY A C 1
ATOM 2248 O O . GLY A 1 284 ? -3.93 -31.5 -6.82 1 97.62 284 GLY A O 1
ATOM 2249 N N . GLU A 1 285 ? -2.777 -30.656 -5.074 1 97.88 285 GLU A N 1
ATOM 2250 C CA . GLU A 1 285 ? -3.906 -29.906 -4.531 1 97.88 285 GLU A CA 1
ATOM 2251 C C . GLU A 1 285 ? -4.355 -28.812 -5.496 1 97.88 285 GLU A C 1
ATOM 2253 O O . GLU A 1 285 ? -5.551 -28.641 -5.738 1 97.88 285 GLU A O 1
ATOM 2258 N N . LEU A 1 286 ? -3.395 -28.109 -6.023 1 98.25 286 LEU A N 1
ATOM 2259 C CA . LEU A 1 286 ? -3.721 -27 -6.914 1 98.25 286 LEU A CA 1
ATOM 2260 C C . LEU A 1 286 ? -4.312 -27.516 -8.227 1 98.25 286 LEU A C 1
ATOM 2262 O O . LEU A 1 286 ? -5.219 -26.891 -8.781 1 98.25 286 LEU A O 1
ATOM 2266 N N . SER A 1 287 ? -3.752 -28.609 -8.727 1 98.06 287 SER A N 1
ATOM 2267 C CA . SER A 1 287 ? -4.309 -29.203 -9.93 1 98.06 287 SER A CA 1
ATOM 2268 C C . SER A 1 287 ? -5.777 -29.578 -9.742 1 98.06 287 SER A C 1
ATOM 2270 O O . SER A 1 287 ? -6.609 -29.297 -10.609 1 98.06 287 SER A O 1
ATOM 2272 N N . ALA A 1 288 ? -6.051 -30.188 -8.633 1 97.88 288 ALA A N 1
ATOM 2273 C CA . ALA A 1 288 ? -7.43 -30.562 -8.32 1 97.88 288 ALA A CA 1
ATOM 2274 C C . ALA A 1 288 ? -8.32 -29.328 -8.227 1 97.88 288 ALA A C 1
ATOM 2276 O O . ALA A 1 288 ? -9.438 -29.328 -8.742 1 97.88 288 ALA A O 1
ATOM 2277 N N . LEU A 1 289 ? -7.863 -28.328 -7.586 1 98.44 289 LEU A N 1
ATOM 2278 C CA . LEU A 1 289 ? -8.633 -27.094 -7.453 1 98.44 289 LEU A CA 1
ATOM 2279 C C . LEU A 1 289 ? -8.906 -26.469 -8.82 1 98.44 289 LEU A C 1
ATOM 2281 O O . LEU A 1 289 ? -10.039 -26.078 -9.117 1 98.44 289 LEU A O 1
ATOM 2285 N N . ILE A 1 290 ? -7.832 -26.344 -9.633 1 98.31 290 ILE A N 1
ATOM 2286 C CA . ILE A 1 290 ? -7.953 -25.734 -10.961 1 98.31 290 ILE A CA 1
ATOM 2287 C C . ILE A 1 290 ? -9.008 -26.484 -11.773 1 98.31 290 ILE A C 1
ATOM 2289 O O . ILE A 1 290 ? -9.867 -25.859 -12.406 1 98.31 290 ILE A O 1
ATOM 2293 N N . GLU A 1 291 ? -8.914 -27.781 -11.75 1 97.56 291 GLU A N 1
ATOM 2294 C CA . GLU A 1 291 ? -9.883 -28.594 -12.469 1 97.56 291 GLU A CA 1
ATOM 2295 C C . GLU A 1 291 ? -11.305 -28.312 -11.977 1 97.56 291 GLU A C 1
ATOM 2297 O O . GLU A 1 291 ? -12.227 -28.172 -12.781 1 97.56 291 GLU A O 1
ATOM 2302 N N . ARG A 1 292 ? -11.523 -28.312 -10.711 1 97.81 292 ARG A N 1
ATOM 2303 C CA . ARG A 1 292 ? -12.836 -28.078 -10.117 1 97.81 292 ARG A CA 1
ATOM 2304 C C . ARG A 1 292 ? -13.352 -26.688 -10.477 1 97.81 292 ARG A C 1
ATOM 2306 O O . ARG A 1 292 ? -14.539 -26.516 -10.773 1 97.81 292 ARG A O 1
ATOM 2313 N N . VAL A 1 293 ? -12.477 -25.688 -10.43 1 98.19 293 VAL A N 1
ATOM 2314 C CA . VAL A 1 293 ? -12.859 -24.328 -10.758 1 98.19 293 VAL A CA 1
ATOM 2315 C C . VAL A 1 293 ? -13.305 -24.25 -12.219 1 98.19 293 VAL A C 1
ATOM 2317 O O . VAL A 1 293 ? -14.328 -23.641 -12.531 1 98.19 293 VAL A O 1
ATOM 2320 N N . ILE A 1 294 ? -12.523 -24.891 -13.07 1 97.5 294 ILE A N 1
ATOM 2321 C CA . ILE A 1 294 ? -12.898 -24.922 -14.484 1 97.5 294 ILE A CA 1
ATOM 2322 C C . ILE A 1 294 ? -14.281 -25.547 -14.641 1 97.5 294 ILE A C 1
ATOM 2324 O O . ILE A 1 294 ? -15.133 -25.016 -15.359 1 97.5 294 ILE A O 1
ATOM 2328 N N . GLU A 1 295 ? -14.484 -26.625 -13.977 1 97.62 295 GLU A N 1
ATOM 2329 C CA . GLU A 1 295 ? -15.742 -27.344 -14.062 1 97.62 295 GLU A CA 1
ATOM 2330 C C . GLU A 1 295 ? -16.906 -26.469 -13.609 1 97.62 295 GLU A C 1
ATOM 2332 O O . GLU A 1 295 ? -17.922 -26.359 -14.312 1 97.62 295 GLU A O 1
ATOM 2337 N N . VAL A 1 296 ? -16.828 -25.844 -12.5 1 97.5 296 VAL A N 1
ATOM 2338 C CA . VAL A 1 296 ? -17.953 -25.125 -11.898 1 97.5 296 VAL A CA 1
ATOM 2339 C C . VAL A 1 296 ? -18.219 -23.828 -12.664 1 97.5 296 VAL A C 1
ATOM 2341 O O . VAL A 1 296 ? -19.281 -23.234 -12.523 1 97.5 296 VAL A O 1
ATOM 2344 N N . LEU A 1 297 ? -17.25 -23.359 -13.398 1 97.5 297 LEU A N 1
ATOM 2345 C CA . LEU A 1 297 ? -17.422 -22.172 -14.219 1 97.5 297 LEU A CA 1
ATOM 2346 C C . LEU A 1 297 ? -17.828 -22.547 -15.641 1 97.5 297 LEU A C 1
ATOM 2348 O O . LEU A 1 297 ? -17.625 -21.766 -16.578 1 97.5 297 LEU A O 1
ATOM 2352 N N . GLY A 1 298 ? -18.328 -23.703 -15.836 1 96.25 298 GLY A N 1
ATOM 2353 C CA . GLY A 1 298 ? -18.953 -24.125 -17.078 1 96.25 298 GLY A CA 1
ATOM 2354 C C . GLY A 1 298 ? -17.984 -24.734 -18.062 1 96.25 298 GLY A C 1
ATOM 2355 O O . GLY A 1 298 ? -18.344 -24.953 -19.234 1 96.25 298 GLY A O 1
ATOM 2356 N N . GLY A 1 299 ? -16.734 -25 -17.609 1 96.56 299 GLY A N 1
ATOM 2357 C CA . GLY A 1 299 ? -15.719 -25.516 -18.516 1 96.56 299 GLY A CA 1
ATOM 2358 C C . GLY A 1 299 ? -14.891 -24.438 -19.172 1 96.56 299 GLY A C 1
ATOM 2359 O O . GLY A 1 299 ? -15.148 -23.25 -18.984 1 96.56 299 GLY A O 1
ATOM 2360 N N . GLU A 1 300 ? -13.883 -24.844 -19.844 1 93.81 300 GLU A N 1
ATOM 2361 C CA . GLU A 1 300 ? -12.992 -23.922 -20.547 1 93.81 300 GLU A CA 1
ATOM 2362 C C . GLU A 1 300 ? -13.594 -23.484 -21.891 1 93.81 300 GLU A C 1
ATOM 2364 O O . GLU A 1 300 ? -14.148 -24.297 -22.625 1 93.81 300 GLU A O 1
ATOM 2369 N N . ALA A 1 301 ? -13.547 -22.125 -22.094 1 87.25 301 ALA A N 1
ATOM 2370 C CA . ALA A 1 301 ? -14.078 -21.594 -23.344 1 87.25 301 ALA A CA 1
ATOM 2371 C C . ALA A 1 301 ? -13.109 -21.828 -24.5 1 87.25 301 ALA A C 1
ATOM 2373 O O . ALA A 1 301 ? -11.891 -21.781 -24.312 1 87.25 301 ALA A O 1
ATOM 2374 N N . GLU A 1 302 ? -13.438 -22.562 -25.641 1 74.81 302 GLU A N 1
ATOM 2375 C CA . GLU A 1 302 ? -12.625 -22.875 -26.812 1 74.81 302 GLU A CA 1
ATOM 2376 C C . GLU A 1 302 ? -12.289 -21.609 -27.594 1 74.81 302 GLU A C 1
ATOM 2378 O O . GLU A 1 302 ? -13.055 -20.656 -27.594 1 74.81 302 GLU A O 1
ATOM 2383 N N . MET B 1 1 ? 4.801 20.406 -0.427 1 63.94 1 MET B N 1
ATOM 2384 C CA . MET B 1 1 ? 3.943 21.5 -0.866 1 63.94 1 MET B CA 1
ATOM 2385 C C . MET B 1 1 ? 3.125 22.047 0.298 1 63.94 1 MET B C 1
ATOM 2387 O O . MET B 1 1 ? 2.926 21.359 1.302 1 63.94 1 MET B O 1
ATOM 2391 N N . LEU B 1 2 ? 3.025 23.375 0.309 1 85.12 2 LEU B N 1
ATOM 2392 C CA . LEU B 1 2 ? 2.467 24.094 1.447 1 85.12 2 LEU B CA 1
ATOM 2393 C C . LEU B 1 2 ? 1.038 23.641 1.729 1 85.12 2 LEU B C 1
ATOM 2395 O O . LEU B 1 2 ? 0.601 23.641 2.883 1 85.12 2 LEU B O 1
ATOM 2399 N N . TRP B 1 3 ? 0.364 22.938 0.831 1 95.06 3 TRP B N 1
ATOM 2400 C CA . TRP B 1 3 ? -1.042 22.594 1.003 1 95.06 3 TRP B CA 1
ATOM 2401 C C . TRP B 1 3 ? -1.186 21.266 1.731 1 95.06 3 TRP B C 1
ATOM 2403 O O . TRP B 1 3 ? -0.919 20.203 1.159 1 95.06 3 TRP B O 1
ATOM 2413 N N . PHE B 1 4 ? -1.723 21.359 3.018 1 98 4 PHE B N 1
ATOM 2414 C CA . PHE B 1 4 ? -1.839 20.172 3.861 1 98 4 PHE B CA 1
ATOM 2415 C C . PHE B 1 4 ? -2.801 19.172 3.248 1 98 4 PHE B C 1
ATOM 2417 O O . PHE B 1 4 ? -3.869 19.547 2.758 1 98 4 PHE B O 1
ATOM 2424 N N . LYS B 1 5 ? -2.395 17.938 3.326 1 97.44 5 LYS B N 1
ATOM 2425 C CA . LYS B 1 5 ? -3.227 16.875 2.758 1 97.44 5 LYS B CA 1
ATOM 2426 C C . LYS B 1 5 ? -3.955 16.109 3.854 1 97.44 5 LYS B C 1
ATOM 2428 O O . LYS B 1 5 ? -4.969 15.453 3.592 1 97.44 5 LYS B O 1
ATOM 2433 N N . ASN B 1 6 ? -3.42 16.094 5.008 1 98.38 6 ASN B N 1
ATOM 2434 C CA . ASN B 1 6 ? -3.965 15.5 6.223 1 98.38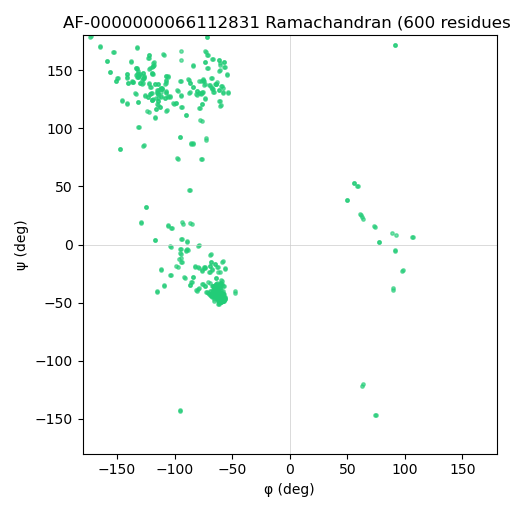 6 ASN B CA 1
ATOM 2435 C C . ASN B 1 6 ? -3.676 16.359 7.453 1 98.38 6 ASN B C 1
ATOM 2437 O O . ASN B 1 6 ? -2.611 16.969 7.547 1 98.38 6 ASN B O 1
ATOM 2441 N N . ILE B 1 7 ? -4.582 16.312 8.328 1 98.38 7 ILE B N 1
ATOM 2442 C CA . ILE B 1 7 ? -4.258 17.078 9.531 1 98.38 7 ILE B CA 1
ATOM 2443 C C . ILE B 1 7 ? -4.723 16.312 10.766 1 98.38 7 ILE B C 1
ATOM 2445 O O . ILE B 1 7 ? -5.77 15.656 10.742 1 98.38 7 ILE B O 1
ATOM 2449 N N . LEU B 1 8 ? -3.92 16.344 11.734 1 98.56 8 LEU B N 1
ATOM 2450 C CA . LEU B 1 8 ? -4.242 16 13.117 1 98.56 8 LEU B CA 1
ATOM 2451 C C . LEU B 1 8 ? -4.199 17.234 14.008 1 98.56 8 LEU B C 1
ATOM 2453 O O . LEU B 1 8 ? -3.217 17.984 13.984 1 98.56 8 LEU B O 1
ATOM 2457 N N . VAL B 1 9 ? -5.258 17.469 14.727 1 98.31 9 VAL B N 1
ATOM 2458 C CA . VAL B 1 9 ? -5.418 18.734 15.453 1 98.31 9 VAL B CA 1
ATOM 2459 C C . VAL B 1 9 ? -5.32 18.469 16.953 1 98.31 9 VAL B C 1
ATOM 2461 O O . VAL B 1 9 ? -5.938 17.547 17.484 1 98.31 9 VAL B O 1
ATOM 2464 N N . TYR B 1 10 ? -4.559 19.328 17.578 1 98 10 TYR B N 1
ATOM 2465 C CA . TYR B 1 10 ? -4.348 19.234 19.016 1 98 10 TYR B CA 1
ATOM 2466 C C . TYR B 1 10 ? -4.66 20.562 19.703 1 98 10 TYR B C 1
ATOM 2468 O O . TYR B 1 10 ? -4.473 21.625 19.109 1 98 10 TYR B O 1
ATOM 2476 N N . ARG B 1 11 ? -5.156 20.469 20.953 1 97.12 11 ARG B N 1
ATOM 2477 C CA . ARG B 1 11 ? -5.414 21.641 21.797 1 97.12 11 ARG B CA 1
ATOM 2478 C C . ARG B 1 11 ? -4.227 21.938 22.703 1 97.12 11 ARG B C 1
ATOM 2480 O O . ARG B 1 11 ? -3.686 21.031 23.344 1 97.12 11 ARG B O 1
ATOM 2487 N N . LEU B 1 12 ? -3.793 23.188 22.641 1 95 12 LEU B N 1
ATOM 2488 C CA . LEU B 1 12 ? -2.809 23.672 23.609 1 95 12 LEU B CA 1
ATOM 2489 C C . LEU B 1 12 ? -3.469 23.984 24.953 1 95 12 LEU B C 1
ATOM 2491 O O . LEU B 1 12 ? -4.34 24.859 25.016 1 95 12 LEU B O 1
ATOM 2495 N N . ASN B 1 13 ? -3.107 23.312 25.969 1 91.62 13 ASN B N 1
ATOM 2496 C CA . ASN B 1 13 ? -3.711 23.516 27.281 1 91.62 13 ASN B CA 1
ATOM 2497 C C . ASN B 1 13 ? -3.092 24.703 28.016 1 91.62 13 ASN B C 1
ATOM 2499 O O . ASN B 1 13 ? -3.65 25.203 29 1 91.62 13 ASN B O 1
ATOM 2503 N N . LYS B 1 14 ? -1.953 25.125 27.609 1 90.25 14 LYS B N 1
ATOM 2504 C CA . LYS B 1 14 ? -1.267 26.312 28.125 1 90.25 14 LYS B CA 1
ATOM 2505 C C . LYS B 1 14 ? -0.684 27.141 26.984 1 90.25 14 LYS B C 1
ATOM 2507 O O . LYS B 1 14 ? -0.152 26.594 26.016 1 90.25 14 LYS B O 1
ATOM 2512 N N . GLU B 1 15 ? -0.805 28.438 27.141 1 87.5 15 GLU B N 1
ATOM 2513 C CA . GLU B 1 15 ? -0.28 29.328 26.109 1 87.5 15 GLU B CA 1
ATOM 2514 C C . GLU B 1 15 ? 1.235 29.203 25.984 1 87.5 15 GLU B C 1
ATOM 2516 O O . GLU B 1 15 ? 1.931 29.031 27 1 87.5 15 GLU B O 1
ATOM 2521 N N . ILE B 1 16 ? 1.682 29.188 24.766 1 82.31 16 ILE B N 1
ATOM 2522 C CA . ILE B 1 16 ? 3.119 29.234 24.516 1 82.31 16 ILE B CA 1
ATOM 2523 C C . ILE B 1 16 ? 3.645 30.641 24.734 1 82.31 16 ILE B C 1
ATOM 2525 O O . ILE B 1 16 ? 3.273 31.578 24.016 1 82.31 16 ILE B O 1
ATOM 2529 N N . ALA B 1 17 ? 4.344 30.875 25.812 1 80.69 17 ALA B N 1
ATOM 2530 C CA . ALA B 1 17 ? 4.852 32.188 26.234 1 80.69 17 ALA B CA 1
ATOM 2531 C C . ALA B 1 17 ? 6.211 32.469 25.609 1 80.69 17 ALA B C 1
ATOM 2533 O O . ALA B 1 17 ? 7.211 32.625 26.328 1 80.69 17 ALA B O 1
ATOM 2534 N N . LEU B 1 18 ? 6.324 32.25 24.406 1 84.38 18 LEU B N 1
ATOM 2535 C CA . LEU B 1 18 ? 7.602 32.5 23.75 1 84.38 18 LEU B CA 1
ATOM 2536 C C . LEU B 1 18 ? 7.449 33.531 22.625 1 84.38 18 LEU B C 1
ATOM 2538 O O . LEU B 1 18 ? 6.434 33.562 21.938 1 84.38 18 LEU B O 1
ATOM 2542 N N . SER B 1 19 ? 8.406 34.406 22.672 1 92.06 19 SER B N 1
ATOM 2543 C CA . SER B 1 19 ? 8.469 35.281 21.5 1 92.06 19 SER B CA 1
ATOM 2544 C C . SER B 1 19 ? 8.867 34.469 20.25 1 92.06 19 SER B C 1
ATOM 2546 O O . SER B 1 19 ? 9.438 33.375 20.359 1 92.06 19 SER B O 1
ATOM 2548 N N . MET B 1 20 ? 8.555 35.031 19.094 1 93.5 20 MET B N 1
ATOM 2549 C CA . MET B 1 20 ? 8.906 34.344 17.844 1 93.5 20 MET B CA 1
ATOM 2550 C C . MET B 1 20 ? 10.422 34.219 17.703 1 93.5 20 MET B C 1
ATOM 2552 O O . MET B 1 20 ? 10.914 33.219 17.156 1 93.5 20 MET B O 1
ATOM 2556 N N . ASP B 1 21 ? 11.07 35.219 18.203 1 94.75 21 ASP B N 1
ATOM 2557 C CA . ASP B 1 21 ? 12.531 35.156 18.203 1 94.75 21 ASP B CA 1
ATOM 2558 C C . ASP B 1 21 ? 13.039 34 19.078 1 94.75 21 ASP B C 1
ATOM 2560 O O . ASP B 1 21 ? 13.969 33.281 18.703 1 94.75 21 ASP B O 1
ATOM 2564 N N . GLU B 1 22 ? 12.484 33.906 20.203 1 95.38 22 GLU B N 1
ATOM 2565 C CA . GLU B 1 22 ? 12.859 32.844 21.109 1 95.38 22 GLU B CA 1
ATOM 2566 C C . GLU B 1 22 ? 12.539 31.469 20.516 1 95.38 22 GLU B C 1
ATOM 2568 O O . GLU B 1 22 ? 13.328 30.531 20.625 1 95.38 22 GLU B O 1
ATOM 2573 N N . LEU B 1 23 ? 11.352 31.391 19.906 1 95.5 23 LEU B N 1
ATOM 2574 C CA . LEU B 1 23 ? 10.953 30.156 19.25 1 95.5 23 LEU B CA 1
ATOM 2575 C C . LEU B 1 23 ? 11.969 29.766 18.172 1 95.5 23 LEU B C 1
ATOM 2577 O O . LEU B 1 23 ? 12.406 28.609 18.125 1 95.5 23 LEU B O 1
ATOM 2581 N N . GLU B 1 24 ? 12.312 30.641 17.375 1 95.81 24 GLU B N 1
ATOM 2582 C CA . GLU B 1 24 ? 13.297 30.438 16.328 1 95.81 24 GLU B CA 1
ATOM 2583 C C . GLU B 1 24 ? 14.625 29.953 16.906 1 95.81 24 GLU B C 1
ATOM 2585 O O . GLU B 1 24 ? 15.25 29.047 16.359 1 95.81 24 GLU B O 1
ATOM 2590 N N . GLN B 1 25 ? 15.062 30.609 17.969 1 96 25 GLN B N 1
ATOM 2591 C CA . GLN B 1 25 ? 16.312 30.25 18.625 1 96 25 GLN B CA 1
ATOM 2592 C C . GLN B 1 25 ? 16.266 28.812 19.172 1 96 25 GLN B C 1
ATOM 2594 O O . GLN B 1 25 ? 17.234 28.062 19.047 1 96 25 GLN B O 1
ATOM 2599 N N . GLN B 1 26 ? 15.18 28.516 19.797 1 96.69 26 GLN B N 1
ATOM 2600 C CA . GLN B 1 26 ? 15.023 27.172 20.328 1 96.69 26 GLN B CA 1
ATOM 2601 C C . GLN B 1 26 ? 15.039 26.125 19.219 1 96.69 26 GLN B C 1
ATOM 2603 O O . GLN B 1 26 ? 15.656 25.062 19.359 1 96.69 26 GLN B O 1
ATOM 2608 N N . LEU B 1 27 ? 14.328 26.422 18.109 1 98.12 27 LEU B N 1
ATOM 2609 C CA . LEU B 1 27 ? 14.312 25.5 16.984 1 98.12 27 LEU B CA 1
ATOM 2610 C C . LEU B 1 27 ? 15.727 25.297 16.422 1 98.12 27 LEU B C 1
ATOM 2612 O O . LEU B 1 27 ? 16.078 24.203 16 1 98.12 27 LEU B O 1
ATOM 2616 N N . ALA B 1 28 ? 16.5 26.359 16.406 1 97.5 28 ALA B N 1
ATOM 2617 C CA . ALA B 1 28 ? 17.859 26.328 15.883 1 97.5 28 ALA B CA 1
ATOM 2618 C C . ALA B 1 28 ? 18.719 25.312 16.641 1 97.5 28 ALA B C 1
ATOM 2620 O O . ALA B 1 28 ? 19.641 24.719 16.062 1 97.5 28 ALA B O 1
ATOM 2621 N N . SER B 1 29 ? 18.438 25.109 17.891 1 97.19 29 SER B N 1
ATOM 2622 C CA . SER B 1 29 ? 19.219 24.188 18.719 1 97.19 29 SER B CA 1
ATOM 2623 C C . SER B 1 29 ? 19.031 22.75 18.25 1 97.19 29 SER B C 1
ATOM 2625 O O . SER B 1 29 ? 19.859 21.891 18.547 1 97.19 29 SER B O 1
ATOM 2627 N N . LEU B 1 30 ? 17.953 22.469 17.547 1 98.12 30 LEU B N 1
ATOM 2628 C CA . LEU B 1 30 ? 17.703 21.125 17 1 98.12 30 LEU B CA 1
ATOM 2629 C C . LEU B 1 30 ? 17.484 21.188 15.492 1 98.12 30 LEU B C 1
ATOM 2631 O O . LEU B 1 30 ? 16.625 20.5 14.961 1 98.12 30 LEU B O 1
ATOM 2635 N N . ALA B 1 31 ? 18.141 22.109 14.898 1 97.88 31 ALA B N 1
ATOM 2636 C CA . ALA B 1 31 ? 18.125 22.203 13.445 1 97.88 31 ALA B CA 1
ATOM 2637 C C . ALA B 1 31 ? 18.594 20.891 12.805 1 97.88 31 ALA B C 1
ATOM 2639 O O . ALA B 1 31 ? 19.422 20.172 13.375 1 97.88 31 ALA B O 1
ATOM 2640 N N . PHE B 1 32 ? 18.156 20.656 11.703 1 97.75 32 PHE B N 1
ATOM 2641 C CA . PHE B 1 32 ? 18.438 19.406 11.008 1 97.75 32 PHE B CA 1
ATOM 2642 C C . PHE B 1 32 ? 19.922 19.312 10.641 1 97.75 32 PHE B C 1
ATOM 2644 O O . PHE B 1 32 ? 20.5 20.281 10.156 1 97.75 32 PHE B O 1
ATOM 2651 N N . THR B 1 33 ? 20.438 18.172 10.922 1 97.12 33 THR B N 1
ATOM 2652 C CA . THR B 1 33 ? 21.766 17.797 10.453 1 97.12 33 THR B CA 1
ATOM 2653 C C . THR B 1 33 ? 21.719 16.438 9.75 1 97.12 33 THR B C 1
ATOM 2655 O O . THR B 1 33 ? 21 15.531 10.172 1 97.12 33 THR B O 1
ATOM 2658 N N . PRO B 1 34 ? 22.391 16.312 8.68 1 96 34 PRO B N 1
ATOM 2659 C CA . PRO B 1 34 ? 22.375 15.055 7.934 1 96 34 PRO B CA 1
ATOM 2660 C C . PRO B 1 34 ? 22.891 13.867 8.75 1 96 34 PRO B C 1
ATOM 2662 O O . PRO B 1 34 ? 23.656 14.055 9.695 1 96 34 PRO B O 1
ATOM 2665 N N . CYS B 1 35 ? 22.453 12.75 8.375 1 96.75 35 CYS B N 1
ATOM 2666 C CA . CYS B 1 35 ? 22.922 11.5 8.984 1 96.75 35 CYS B CA 1
ATOM 2667 C C . CYS B 1 35 ? 24.422 11.344 8.828 1 96.75 35 CYS B C 1
ATOM 2669 O O . CYS B 1 35 ? 24.984 11.68 7.785 1 96.75 35 CYS B O 1
ATOM 2671 N N . SER B 1 36 ? 25.047 10.906 9.938 1 95.62 36 SER B N 1
ATOM 2672 C CA . SER B 1 36 ? 26.406 10.398 9.805 1 95.62 36 SER B CA 1
ATOM 2673 C C . SER B 1 36 ? 26.422 9.047 9.102 1 95.62 36 SER B C 1
ATOM 2675 O O . SER B 1 36 ? 25.359 8.5 8.773 1 95.62 36 SER B O 1
ATOM 2677 N N . SER B 1 37 ? 27.656 8.484 8.883 1 93.81 37 SER B N 1
ATOM 2678 C CA . SER B 1 37 ? 27.797 7.23 8.156 1 93.81 37 SER B CA 1
ATOM 2679 C C . SER B 1 37 ? 27.156 6.074 8.906 1 93.81 37 SER B C 1
ATOM 2681 O O . SER B 1 37 ? 26.828 5.043 8.312 1 93.81 37 SER B O 1
ATOM 2683 N N . GLN B 1 38 ? 26.875 6.281 10.25 1 95.12 38 GLN B N 1
ATOM 2684 C CA . GLN B 1 38 ? 26.391 5.16 11.039 1 95.12 38 GLN B CA 1
ATOM 2685 C C . GLN B 1 38 ? 24.984 5.438 11.562 1 95.12 38 GLN B C 1
ATOM 2687 O O . GLN B 1 38 ? 24.422 4.637 12.312 1 95.12 38 GLN B O 1
ATOM 2692 N N . ASP B 1 39 ? 24.422 6.566 11.164 1 96.31 39 ASP B N 1
ATOM 2693 C CA . ASP B 1 39 ? 23.062 6.902 11.578 1 96.31 39 ASP B CA 1
ATOM 2694 C C . ASP B 1 39 ? 22.031 6.238 10.664 1 96.31 39 ASP B C 1
ATOM 2696 O O . ASP B 1 39 ? 22.172 6.262 9.445 1 96.31 39 ASP B O 1
ATOM 2700 N N . MET B 1 40 ? 21.031 5.68 11.273 1 95.44 40 MET B N 1
ATOM 2701 C CA . MET B 1 40 ? 19.906 5.117 10.508 1 95.44 40 MET B CA 1
ATOM 2702 C C . MET B 1 40 ? 18.891 6.195 10.18 1 95.44 40 MET B C 1
ATOM 2704 O O . MET B 1 40 ? 18.203 6.113 9.156 1 95.44 40 MET B O 1
ATOM 2708 N N . THR B 1 41 ? 18.781 7.121 11.062 1 97.25 41 THR B N 1
ATOM 2709 C CA . THR B 1 41 ? 17.797 8.188 10.898 1 97.25 41 THR B CA 1
ATOM 2710 C C . THR B 1 41 ? 18.203 9.43 11.68 1 97.25 41 THR B C 1
ATOM 2712 O O . THR B 1 41 ? 18.922 9.328 12.68 1 97.25 41 THR B O 1
ATOM 2715 N N . LYS B 1 42 ? 17.859 10.539 11.195 1 97.5 42 LYS B N 1
ATOM 2716 C CA . LYS B 1 42 ? 18 11.812 11.883 1 97.5 42 LYS B CA 1
ATOM 2717 C C . LYS B 1 42 ? 16.812 12.727 11.617 1 97.5 42 LYS B C 1
ATOM 2719 O O . LYS B 1 42 ? 16.219 12.688 10.539 1 97.5 42 LYS B O 1
ATOM 2724 N N . THR B 1 43 ? 16.438 13.438 12.578 1 98.06 43 THR B N 1
ATOM 2725 C CA . THR B 1 43 ? 15.344 14.391 12.461 1 98.06 43 THR B CA 1
ATOM 2726 C C . THR B 1 43 ? 15.75 15.758 13.008 1 98.06 43 THR B C 1
ATOM 2728 O O . THR B 1 43 ? 16.562 15.844 13.938 1 98.06 43 THR B O 1
ATOM 2731 N N . GLY B 1 44 ? 15.258 16.781 12.445 1 98.31 44 GLY B N 1
ATOM 2732 C CA . GLY B 1 44 ? 15.484 18.141 12.914 1 98.31 44 GLY B CA 1
ATOM 2733 C C . GLY B 1 44 ? 14.664 19.172 12.156 1 98.31 44 GLY B C 1
ATOM 2734 O O . GLY B 1 44 ? 13.914 18.844 11.242 1 98.31 44 GLY B O 1
ATOM 2735 N N . TRP B 1 45 ? 14.812 20.422 12.562 1 98.5 45 TRP B N 1
ATOM 2736 C CA . TRP B 1 45 ? 14.008 21.5 12 1 98.5 45 TRP B CA 1
ATOM 2737 C C . TRP B 1 45 ? 14.68 22.078 10.758 1 98.5 45 TRP B C 1
ATOM 2739 O O . TRP B 1 45 ? 15.906 22.219 10.711 1 98.5 45 TRP B O 1
ATOM 2749 N N . VAL B 1 46 ? 13.906 22.422 9.781 1 97.44 46 VAL B N 1
ATOM 2750 C CA . VAL B 1 46 ? 14.359 23.125 8.586 1 97.44 46 VAL B CA 1
ATOM 2751 C C . VAL B 1 46 ? 13.422 24.297 8.289 1 97.44 46 VAL B C 1
ATOM 2753 O O . VAL B 1 46 ? 12.367 24.422 8.922 1 97.44 46 VAL B O 1
ATOM 2756 N N . SER B 1 47 ? 13.859 25.125 7.371 1 96.81 47 SER B N 1
ATOM 2757 C CA . SER B 1 47 ? 13 26.234 6.973 1 96.81 47 SER B CA 1
ATOM 2758 C C . SER B 1 47 ? 11.742 25.75 6.277 1 96.81 47 SER B C 1
ATOM 2760 O O . SER B 1 47 ? 11.812 24.922 5.367 1 96.81 47 SER B O 1
ATOM 2762 N N . PRO B 1 48 ? 10.578 26.219 6.656 1 96.38 48 PRO B N 1
ATOM 2763 C CA . PRO B 1 48 ? 9.352 25.859 5.941 1 96.38 48 PRO B CA 1
ATOM 2764 C C . PRO B 1 48 ? 9.414 26.188 4.453 1 96.38 48 PRO B C 1
ATOM 2766 O O . PRO B 1 48 ? 8.688 25.594 3.65 1 96.38 48 PRO B O 1
ATOM 2769 N N . MET B 1 49 ? 10.289 27.094 4.078 1 92.88 49 MET B N 1
ATOM 2770 C CA . MET B 1 49 ? 10.406 27.531 2.689 1 92.88 49 MET B CA 1
ATOM 2771 C C . MET B 1 49 ? 11.469 26.734 1.95 1 92.88 49 MET B C 1
ATOM 2773 O O . MET B 1 49 ? 11.812 27.047 0.809 1 92.88 49 MET B O 1
ATOM 2777 N N . GLY B 1 50 ? 12.008 25.766 2.611 1 87.5 50 GLY B N 1
ATOM 2778 C CA . GLY B 1 50 ? 13.031 24.922 2.002 1 87.5 50 GLY B CA 1
ATOM 2779 C C . GLY B 1 50 ? 14.375 25.625 1.876 1 87.5 50 GLY B C 1
ATOM 2780 O O . GLY B 1 50 ? 14.773 26.375 2.762 1 87.5 50 GLY B O 1
ATOM 2781 N N . ASP B 1 51 ? 15.117 25.266 0.785 1 78.69 51 ASP B N 1
ATOM 2782 C CA . ASP B 1 51 ? 16.484 25.75 0.578 1 78.69 51 ASP B CA 1
ATOM 2783 C C . ASP B 1 51 ? 16.5 27.25 0.282 1 78.69 51 ASP B C 1
ATOM 2785 O O . ASP B 1 51 ? 17.547 27.891 0.302 1 78.69 51 ASP B O 1
ATOM 2789 N N . ARG B 1 52 ? 15.398 27.891 0.089 1 77.25 52 ARG B N 1
ATOM 2790 C CA . ARG B 1 52 ? 15.32 29.297 -0.271 1 77.25 52 ARG B CA 1
ATOM 2791 C C . ARG B 1 52 ? 15.125 30.172 0.968 1 77.25 52 ARG B C 1
ATOM 2793 O O . ARG B 1 52 ? 15.148 31.406 0.879 1 77.25 52 ARG B O 1
ATOM 2800 N N . GLY B 1 53 ? 14.922 29.375 2.062 1 81.75 53 GLY B N 1
ATOM 2801 C CA . GLY B 1 53 ? 14.703 30.094 3.299 1 81.75 53 GLY B CA 1
ATOM 2802 C C . GLY B 1 53 ? 15.734 29.797 4.367 1 81.75 53 GLY B C 1
ATOM 2803 O O . GLY B 1 53 ? 16.312 28.703 4.391 1 81.75 53 GLY B O 1
ATOM 2804 N N . GLU B 1 54 ? 15.859 30.828 5.207 1 87.81 54 GLU B N 1
ATOM 2805 C CA . GLU B 1 54 ? 16.812 30.641 6.305 1 87.81 54 GLU B CA 1
ATOM 2806 C C . GLU B 1 54 ? 16.078 30.5 7.637 1 87.81 54 GLU B C 1
ATOM 2808 O O . GLU B 1 54 ? 16.469 29.688 8.477 1 87.81 54 GLU B O 1
ATOM 2813 N N . ALA B 1 55 ? 15.008 31.203 7.754 1 94.88 55 ALA B N 1
ATOM 2814 C CA . ALA B 1 55 ? 14.258 31.172 9.008 1 94.88 55 ALA B CA 1
ATOM 2815 C C . ALA B 1 55 ? 13.602 29.812 9.219 1 94.88 55 ALA B C 1
ATOM 2817 O O . ALA B 1 55 ? 13.102 29.203 8.273 1 94.88 55 ALA B O 1
ATOM 2818 N N . LEU B 1 56 ? 13.578 29.391 10.477 1 97.5 56 LEU B N 1
ATOM 2819 C CA . LEU B 1 56 ? 13.023 28.078 10.797 1 97.5 56 LEU B CA 1
ATOM 2820 C C . LEU B 1 56 ? 11.531 28.188 11.094 1 97.5 56 LEU B C 1
ATOM 2822 O O . LEU B 1 56 ? 10.859 27.172 11.281 1 97.5 56 LEU B O 1
ATOM 2826 N N . ILE B 1 57 ? 11.016 29.391 11.109 1 97.19 57 ILE B N 1
ATOM 2827 C CA . ILE B 1 57 ? 9.578 29.578 11.273 1 97.19 57 ILE B CA 1
ATOM 2828 C C . ILE B 1 57 ? 9.062 30.547 10.227 1 97.19 57 ILE B C 1
ATOM 2830 O O . ILE B 1 57 ? 9.812 31.406 9.742 1 97.19 57 ILE B O 1
ATOM 2834 N N . HIS B 1 58 ? 7.926 30.438 9.797 1 96.62 58 HIS B N 1
ATOM 2835 C CA . HIS B 1 58 ? 7.184 31.406 9 1 96.62 58 HIS B CA 1
ATOM 2836 C C . HIS B 1 58 ? 5.961 31.922 9.75 1 96.62 58 HIS B C 1
ATOM 2838 O O . HIS B 1 58 ? 5.129 31.125 10.203 1 96.62 58 HIS B O 1
ATOM 2844 N N . VAL B 1 59 ? 5.906 33.219 9.836 1 96.44 59 VAL B N 1
ATOM 2845 C CA . VAL B 1 59 ? 4.883 33.812 10.695 1 96.44 59 VAL B CA 1
ATOM 2846 C C . VAL B 1 59 ? 3.961 34.688 9.867 1 96.44 59 VAL B C 1
ATOM 2848 O O . VAL B 1 59 ? 4.43 35.5 9.047 1 96.44 59 VAL B O 1
ATOM 2851 N N . ALA B 1 60 ? 2.748 34.531 9.984 1 96.31 60 ALA B N 1
ATOM 2852 C CA . ALA B 1 60 ? 1.711 35.438 9.484 1 96.31 60 ALA B CA 1
ATOM 2853 C C . ALA B 1 60 ? 0.673 35.75 10.555 1 96.31 60 ALA B C 1
ATOM 2855 O O . ALA B 1 60 ? -0.257 34.969 10.766 1 96.31 60 ALA B O 1
ATOM 2856 N N . GLY B 1 61 ? 0.807 36.938 11.164 1 94.5 61 GLY B N 1
ATOM 2857 C CA . GLY B 1 61 ? -0.05 37.219 12.305 1 94.5 61 GLY B CA 1
ATOM 2858 C C . GLY B 1 61 ? 0.184 36.281 13.477 1 94.5 61 GLY B C 1
ATOM 2859 O O . GLY B 1 61 ? 1.308 36.188 13.977 1 94.5 61 GLY B O 1
ATOM 2860 N N . LYS B 1 62 ? -0.797 35.562 13.898 1 95 62 LYS B N 1
ATOM 2861 C CA . LYS B 1 62 ? -0.708 34.656 15.031 1 95 62 LYS B CA 1
ATOM 2862 C C . LYS B 1 62 ? -0.596 33.219 14.555 1 95 62 LYS B C 1
ATOM 2864 O O . LYS B 1 62 ? -0.809 32.281 15.336 1 95 62 LYS B O 1
ATOM 2869 N N . GLN B 1 63 ? -0.303 33.031 13.281 1 97.12 63 GLN B N 1
ATOM 2870 C CA . GLN B 1 63 ? -0.08 31.719 12.695 1 97.12 63 GLN B CA 1
ATOM 2871 C C . GLN B 1 63 ? 1.408 31.469 12.469 1 97.12 63 GLN B C 1
ATOM 2873 O O . GLN B 1 63 ? 2.113 32.312 11.914 1 97.12 63 GLN B O 1
ATOM 2878 N N . VAL B 1 64 ? 1.867 30.359 12.977 1 97.19 64 VAL B N 1
ATOM 2879 C CA . VAL B 1 64 ? 3.289 30.062 12.867 1 97.19 64 VAL B CA 1
ATOM 2880 C C . VAL B 1 64 ? 3.475 28.688 12.211 1 97.19 64 VAL B C 1
ATOM 2882 O O . VAL B 1 64 ? 2.877 27.703 12.641 1 97.19 64 VAL B O 1
ATOM 2885 N N . MET B 1 65 ? 4.277 28.625 11.203 1 97.62 65 MET B N 1
ATOM 2886 C CA . MET B 1 65 ? 4.586 27.375 10.508 1 97.62 65 MET B CA 1
ATOM 2887 C C . MET B 1 65 ? 6.004 26.922 10.82 1 97.62 65 MET B C 1
ATOM 2889 O O . MET B 1 65 ? 6.938 27.719 10.805 1 97.62 65 MET B O 1
ATOM 2893 N N . MET B 1 66 ? 6.152 25.719 11.18 1 97.81 66 MET B N 1
ATOM 2894 C CA . MET B 1 66 ? 7.438 25.047 11.328 1 97.81 66 MET B CA 1
ATOM 2895 C C . MET B 1 66 ? 7.508 23.797 10.445 1 97.81 66 MET B C 1
ATOM 2897 O O . MET B 1 66 ? 6.48 23.297 9.984 1 97.81 66 MET B O 1
ATOM 2901 N N . CYS B 1 67 ? 8.664 23.297 10.203 1 98.06 67 CYS B N 1
ATOM 2902 C CA . CYS B 1 67 ? 8.852 22.125 9.352 1 98.06 67 CYS B CA 1
ATOM 2903 C C . CYS B 1 67 ? 9.938 21.203 9.906 1 98.06 67 CYS B C 1
ATOM 2905 O O . CYS B 1 67 ? 11.055 21.656 10.172 1 98.06 67 CYS B O 1
ATOM 2907 N N . ALA B 1 68 ? 9.539 20 10.18 1 98 68 ALA B N 1
ATOM 2908 C CA . ALA B 1 68 ? 10.5 18.984 10.586 1 98 68 ALA B CA 1
ATOM 2909 C C . ALA B 1 68 ? 10.914 18.109 9.398 1 98 68 ALA B C 1
ATOM 2911 O O . ALA B 1 68 ? 10.062 17.672 8.625 1 98 68 ALA B O 1
ATOM 2912 N N . ARG B 1 69 ? 12.172 17.922 9.258 1 97.25 69 ARG B N 1
ATOM 2913 C CA . ARG B 1 69 ? 12.711 17.016 8.242 1 97.25 69 ARG B CA 1
ATOM 2914 C C . ARG B 1 69 ? 13.258 15.742 8.867 1 97.25 69 ARG B C 1
ATOM 2916 O O . ARG B 1 69 ? 13.906 15.789 9.914 1 97.25 69 ARG B O 1
ATOM 2923 N N . LYS B 1 70 ? 13 14.664 8.25 1 97.19 70 LYS B N 1
ATOM 2924 C CA . LYS B 1 70 ? 13.531 13.367 8.664 1 97.19 70 LYS B CA 1
ATOM 2925 C C . LYS B 1 70 ? 14.305 12.703 7.531 1 97.19 70 LYS B C 1
ATOM 2927 O O . LYS B 1 70 ? 13.812 12.625 6.398 1 97.19 70 LYS B O 1
ATOM 2932 N N 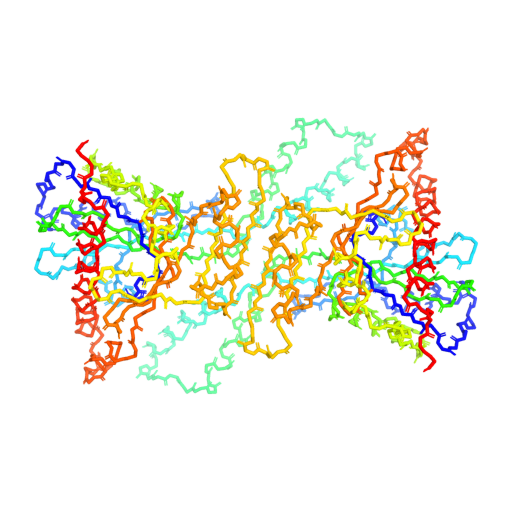. GLU B 1 71 ? 15.492 12.328 7.797 1 97.31 71 GLU B N 1
ATOM 2933 C CA . GLU B 1 71 ? 16.297 11.508 6.898 1 97.31 71 GLU B CA 1
ATOM 2934 C C . GLU B 1 71 ? 16.312 10.047 7.336 1 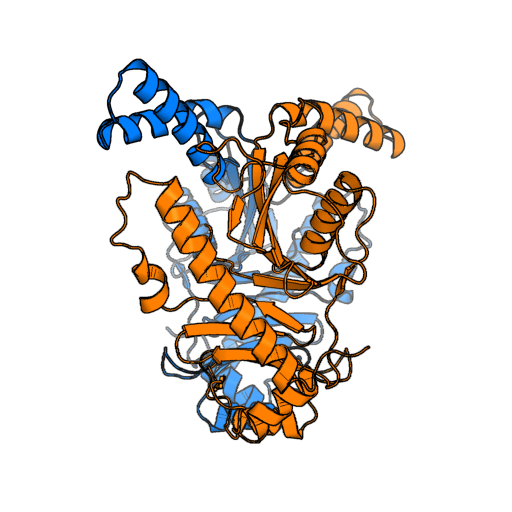97.31 71 GLU B C 1
ATOM 2936 O O . GLU B 1 71 ? 16.688 9.734 8.469 1 97.31 71 GLU B O 1
ATOM 2941 N N . ASP B 1 72 ? 15.883 9.195 6.473 1 96.88 72 ASP B N 1
ATOM 2942 C CA . ASP B 1 72 ? 15.969 7.754 6.699 1 96.88 72 ASP B CA 1
ATOM 2943 C C . ASP B 1 72 ? 16.906 7.094 5.691 1 96.88 72 ASP B C 1
ATOM 2945 O O . ASP B 1 72 ? 16.844 7.383 4.496 1 96.88 72 ASP B O 1
ATOM 2949 N N . LYS B 1 73 ? 17.797 6.227 6.23 1 96.25 73 LYS B N 1
ATOM 2950 C CA . LYS B 1 73 ? 18.641 5.445 5.328 1 96.25 73 LYS B CA 1
ATOM 2951 C C . LYS B 1 73 ? 17.875 4.258 4.75 1 96.25 73 LYS B C 1
ATOM 2953 O O . LYS B 1 73 ? 17.219 3.514 5.488 1 96.25 73 LYS B O 1
ATOM 2958 N N . ILE B 1 74 ? 17.984 4.164 3.439 1 95.5 74 ILE B N 1
ATOM 2959 C CA . ILE B 1 74 ? 17.266 3.105 2.744 1 95.5 74 ILE B CA 1
ATOM 2960 C C . ILE B 1 74 ? 18.078 1.817 2.775 1 95.5 74 ILE B C 1
ATOM 2962 O O . ILE B 1 74 ? 18.828 1.528 1.839 1 95.5 74 ILE B O 1
ATOM 2966 N N . LEU B 1 75 ? 17.906 1.095 3.801 1 95.56 75 LEU B N 1
ATOM 2967 C CA . LEU B 1 75 ? 18.531 -0.211 3.971 1 95.56 75 LEU B CA 1
ATOM 2968 C C . LEU B 1 75 ? 17.5 -1.277 4.293 1 95.56 75 LEU B C 1
ATOM 2970 O O . LEU B 1 75 ? 17.312 -1.643 5.457 1 95.56 75 LEU B O 1
ATOM 2974 N N . PRO B 1 76 ? 16.906 -1.84 3.234 1 94.75 76 PRO B N 1
ATOM 2975 C CA . PRO B 1 76 ? 15.828 -2.811 3.449 1 94.75 76 PRO B CA 1
ATOM 2976 C C . PRO B 1 76 ? 16.297 -4.039 4.23 1 94.75 76 PRO B C 1
ATOM 2978 O O . PRO B 1 76 ? 17.438 -4.469 4.09 1 94.75 76 PRO B O 1
ATOM 2981 N N . ALA B 1 77 ? 15.336 -4.586 4.977 1 95.06 77 ALA B N 1
ATOM 2982 C CA . ALA B 1 77 ? 15.625 -5.781 5.773 1 95.06 77 ALA B CA 1
ATOM 2983 C C . ALA B 1 77 ? 16.062 -6.938 4.883 1 95.06 77 ALA B C 1
ATOM 2985 O O . ALA B 1 77 ? 16.891 -7.754 5.285 1 95.06 77 ALA B O 1
ATOM 2986 N N . THR B 1 78 ? 15.539 -7 3.75 1 93.69 78 THR B N 1
ATOM 2987 C CA . THR B 1 78 ? 15.859 -8.078 2.824 1 93.69 78 THR B CA 1
ATOM 2988 C C . THR B 1 78 ? 17.328 -8.023 2.414 1 93.69 78 THR B C 1
ATOM 2990 O O . THR B 1 78 ? 17.969 -9.055 2.238 1 93.69 78 THR B O 1
ATOM 2993 N N . VAL B 1 79 ? 17.859 -6.852 2.277 1 94.69 79 VAL B N 1
ATOM 2994 C CA . VAL B 1 79 ? 19.25 -6.652 1.915 1 94.69 79 VAL B CA 1
ATOM 2995 C C . VAL B 1 79 ? 20.156 -7.113 3.059 1 94.69 79 VAL B C 1
ATOM 2997 O O . VAL B 1 79 ? 21.156 -7.809 2.832 1 94.69 79 VAL B O 1
ATOM 3000 N N . ILE B 1 80 ? 19.766 -6.754 4.215 1 95.88 80 ILE B N 1
ATOM 3001 C CA . ILE B 1 80 ? 20.516 -7.152 5.402 1 95.88 80 ILE B CA 1
ATOM 3002 C C . ILE B 1 80 ? 20.516 -8.672 5.531 1 95.88 80 ILE B C 1
ATOM 3004 O O . ILE B 1 80 ? 21.562 -9.281 5.758 1 95.88 80 ILE B O 1
ATOM 3008 N N . LYS B 1 81 ? 19.359 -9.211 5.395 1 94.88 81 LYS B N 1
ATOM 3009 C CA . LYS B 1 81 ? 19.203 -10.656 5.523 1 94.88 81 LYS B CA 1
ATOM 3010 C C . LYS B 1 81 ? 20.062 -11.398 4.512 1 94.88 81 LYS B C 1
ATOM 3012 O O . LYS B 1 81 ? 20.734 -12.375 4.859 1 94.88 81 LYS B O 1
ATOM 3017 N N . GLN B 1 82 ? 20.031 -10.969 3.322 1 91.75 82 GLN B N 1
ATOM 3018 C CA . GLN B 1 82 ? 20.828 -11.602 2.271 1 91.75 82 GLN B CA 1
ATOM 3019 C C . GLN B 1 82 ? 22.312 -11.508 2.574 1 91.75 82 GLN B C 1
ATOM 3021 O O . GLN B 1 82 ? 23.031 -12.5 2.48 1 91.75 82 GLN B O 1
ATOM 3026 N N . ALA B 1 83 ? 22.781 -10.375 2.945 1 94.56 83 ALA B N 1
ATOM 3027 C CA . ALA B 1 83 ? 24.188 -10.164 3.268 1 94.56 83 ALA B CA 1
ATOM 3028 C C . ALA B 1 83 ? 24.594 -11 4.473 1 94.56 83 ALA B C 1
ATOM 3030 O O . ALA B 1 83 ? 25.703 -11.555 4.5 1 94.56 83 ALA B O 1
ATOM 3031 N N . LEU B 1 84 ? 23.75 -11.023 5.43 1 96.12 84 LEU B N 1
ATOM 3032 C CA . LEU B 1 84 ? 24 -11.828 6.621 1 96.12 84 LEU B CA 1
ATOM 3033 C C . LEU B 1 84 ? 24.109 -13.305 6.266 1 96.12 84 LEU B C 1
ATOM 3035 O O . LEU B 1 84 ? 25.016 -14 6.723 1 96.12 84 LEU B O 1
ATOM 3039 N N . GLN B 1 85 ? 23.156 -13.742 5.488 1 92.94 85 GLN B N 1
ATOM 3040 C CA . GLN B 1 85 ? 23.156 -15.148 5.074 1 92.94 85 GLN B CA 1
ATOM 3041 C C . GLN B 1 85 ? 24.469 -15.5 4.359 1 92.94 85 GLN B C 1
ATOM 3043 O O . GLN B 1 85 ? 25.047 -16.547 4.629 1 92.94 85 GLN B O 1
ATOM 3048 N N . ASP B 1 86 ? 24.859 -14.695 3.455 1 91.94 86 ASP B N 1
ATOM 3049 C CA . ASP B 1 86 ? 26.109 -14.914 2.73 1 91.94 86 ASP B CA 1
ATOM 3050 C C . ASP B 1 86 ? 27.297 -15.016 3.689 1 91.94 86 ASP B C 1
ATOM 3052 O O . ASP B 1 86 ? 28.125 -15.914 3.561 1 91.94 86 ASP B O 1
ATOM 3056 N N . LYS B 1 87 ? 27.344 -14.125 4.617 1 95 87 LYS B N 1
ATOM 3057 C CA . LYS B 1 87 ? 28.438 -14.094 5.586 1 95 87 LYS B CA 1
ATOM 3058 C C . LYS B 1 87 ? 28.406 -15.32 6.504 1 95 87 LYS B C 1
ATOM 3060 O O . LYS B 1 87 ? 29.438 -15.898 6.816 1 95 87 LYS B O 1
ATOM 3065 N N . VAL B 1 88 ? 27.234 -15.664 6.934 1 95.94 88 VAL B N 1
ATOM 3066 C CA . VAL B 1 88 ? 27.047 -16.812 7.805 1 95.94 88 VAL B CA 1
ATOM 3067 C C . VAL B 1 88 ? 27.484 -18.094 7.078 1 95.94 88 VAL B C 1
ATOM 3069 O O . VAL B 1 88 ? 28.219 -18.906 7.633 1 95.94 88 VAL B O 1
ATOM 3072 N N . GLU B 1 89 ? 27.047 -18.234 5.859 1 92.12 89 GLU B N 1
ATOM 3073 C CA . GLU B 1 89 ? 27.391 -19.422 5.078 1 92.12 89 GLU B CA 1
ATOM 3074 C C . GLU B 1 89 ? 28.906 -19.516 4.879 1 92.12 89 GLU B C 1
ATOM 3076 O O . GLU B 1 89 ? 29.484 -20.594 5.012 1 92.12 89 GLU B O 1
ATOM 3081 N N . LYS B 1 90 ? 29.484 -18.438 4.578 1 93.88 90 LYS B N 1
ATOM 3082 C CA . LYS B 1 90 ? 30.922 -18.391 4.391 1 93.88 90 LYS B CA 1
ATOM 3083 C C . LYS B 1 90 ? 31.656 -18.797 5.672 1 93.88 90 LYS B C 1
ATOM 3085 O O . LYS B 1 90 ? 32.531 -19.656 5.648 1 93.88 90 LYS B O 1
ATOM 3090 N N . LEU B 1 91 ? 31.297 -18.266 6.766 1 95.31 91 LEU B N 1
ATOM 3091 C CA . LEU B 1 91 ? 31.953 -18.516 8.039 1 95.31 91 LEU B CA 1
ATOM 3092 C C . LEU B 1 91 ? 31.719 -19.938 8.516 1 95.31 91 LEU B C 1
ATOM 3094 O O . LEU B 1 91 ? 32.625 -20.578 9.062 1 95.31 91 LEU B O 1
ATOM 3098 N N . GLU B 1 92 ? 30.469 -20.344 8.359 1 95.62 92 GLU B N 1
ATOM 3099 C CA . GLU B 1 92 ? 30.156 -21.719 8.734 1 95.62 92 GLU B CA 1
ATOM 3100 C C . GLU B 1 92 ? 30.922 -22.719 7.863 1 95.62 92 GLU B C 1
ATOM 3102 O O . GLU B 1 92 ? 31.359 -23.766 8.344 1 95.62 92 GLU B O 1
ATOM 3107 N N . GLY B 1 93 ? 31.078 -22.391 6.586 1 93.12 93 GLY B N 1
ATOM 3108 C CA . GLY B 1 93 ? 31.891 -23.219 5.703 1 93.12 93 GLY B CA 1
ATOM 3109 C C . GLY B 1 93 ? 33.344 -23.266 6.113 1 93.12 93 GLY B C 1
ATOM 3110 O O . GLY B 1 93 ? 33.969 -24.328 6.102 1 93.12 93 GLY B O 1
ATOM 3111 N N . GLU B 1 94 ? 33.844 -22.203 6.602 1 94.69 94 GLU B N 1
ATOM 3112 C CA . GLU B 1 94 ? 35.25 -22.094 7.016 1 94.69 94 GLU B CA 1
ATOM 3113 C C . GLU B 1 94 ? 35.5 -22.797 8.352 1 94.69 94 GLU B C 1
ATOM 3115 O O . GLU B 1 94 ? 36.531 -23.438 8.547 1 94.69 94 GLU B O 1
ATOM 3120 N N . GLN B 1 95 ? 34.438 -22.734 9.211 1 94.56 95 GLN B N 1
ATOM 3121 C CA . GLN B 1 95 ? 34.625 -23.266 10.555 1 94.56 95 GLN B CA 1
ATOM 3122 C C . GLN B 1 95 ? 34.062 -24.688 10.656 1 94.56 95 GLN B C 1
ATOM 3124 O O . GLN B 1 95 ? 34.344 -25.406 11.625 1 94.56 95 GLN B O 1
ATOM 3129 N N . GLY B 1 96 ? 33.25 -25.031 9.766 1 92.88 96 GLY B N 1
ATOM 3130 C CA . GLY B 1 96 ? 32.688 -26.375 9.75 1 92.88 96 GLY B CA 1
ATOM 3131 C C . GLY B 1 96 ? 31.656 -26.594 10.828 1 92.88 96 GLY B C 1
ATOM 3132 O O . GLY B 1 96 ? 31.5 -27.703 11.328 1 92.88 96 GLY B O 1
ATOM 3133 N N . ARG B 1 97 ? 31.203 -25.578 11.359 1 94.69 97 ARG B N 1
ATOM 3134 C CA . ARG B 1 97 ? 30.172 -25.656 12.383 1 94.69 97 ARG B CA 1
ATOM 3135 C C . ARG B 1 97 ? 29.109 -24.578 12.172 1 94.69 97 ARG B C 1
ATOM 3137 O O . ARG B 1 97 ? 29.375 -23.547 11.523 1 94.69 97 ARG B O 1
ATOM 3144 N N . LYS B 1 98 ? 27.922 -24.875 12.75 1 93.31 98 LYS B N 1
ATOM 3145 C CA . LYS B 1 98 ? 26.844 -23.875 12.727 1 93.31 98 LYS B CA 1
ATOM 3146 C C . LYS B 1 98 ? 27.125 -22.75 13.719 1 93.31 98 LYS B C 1
ATOM 3148 O O . LYS B 1 98 ? 27.641 -22.984 14.812 1 93.31 98 LYS B O 1
ATOM 3153 N N . LEU B 1 99 ? 26.844 -21.609 13.359 1 95.81 99 LEU B N 1
ATOM 3154 C CA . LEU B 1 99 ? 27.016 -20.453 14.234 1 95.81 99 LEU B CA 1
ATOM 3155 C C . LEU B 1 99 ? 25.906 -20.375 15.273 1 95.81 99 LEU B C 1
ATOM 3157 O O . LEU B 1 99 ? 24.766 -20.734 14.984 1 95.81 99 LEU B O 1
ATOM 3161 N N . LYS B 1 100 ? 26.375 -19.984 16.5 1 95.31 100 LYS B N 1
ATOM 3162 C CA . LYS B 1 100 ? 25.406 -19.766 17.562 1 95.31 100 LYS B CA 1
ATOM 3163 C C . LYS B 1 100 ? 24.594 -18.5 17.328 1 95.31 100 LYS B C 1
ATOM 3165 O O . LYS B 1 100 ? 25 -17.641 16.547 1 95.31 100 LYS B O 1
ATOM 3170 N N . LYS B 1 101 ? 23.438 -18.391 18.047 1 94.12 101 LYS B N 1
ATOM 3171 C CA . LYS B 1 101 ? 22.547 -17.25 17.906 1 94.12 101 LYS B CA 1
ATOM 3172 C C . LYS B 1 101 ? 23.266 -15.945 18.203 1 94.12 101 LYS B C 1
ATOM 3174 O O . LYS B 1 101 ? 23.094 -14.953 17.484 1 94.12 101 LYS B O 1
ATOM 3179 N N . THR B 1 102 ? 24.062 -15.961 19.203 1 96.38 102 THR B N 1
ATOM 3180 C CA . THR B 1 102 ? 24.797 -14.766 19.625 1 96.38 102 THR B CA 1
ATOM 3181 C C . THR B 1 102 ? 25.812 -14.352 18.562 1 96.38 102 THR B C 1
ATOM 3183 O O . THR B 1 102 ? 26.016 -13.164 18.328 1 96.38 102 THR B O 1
ATOM 3186 N N . GLU B 1 103 ? 26.422 -15.297 17.922 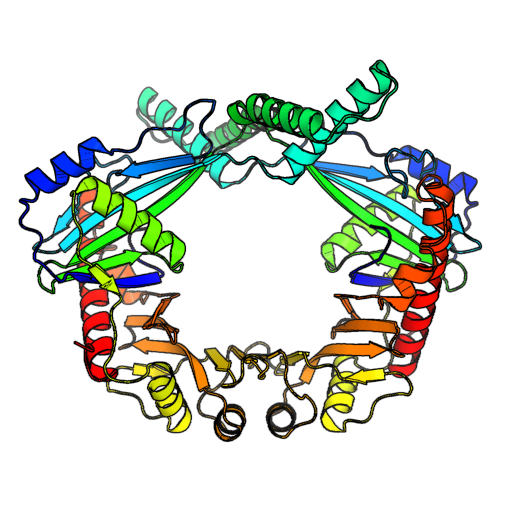1 96.44 103 GLU B N 1
ATOM 3187 C CA . GLU B 1 103 ? 27.375 -15.031 16.859 1 96.44 103 GLU B CA 1
ATOM 3188 C C . GLU B 1 103 ? 26.688 -14.422 15.641 1 96.44 103 GLU B C 1
ATOM 3190 O O . GLU B 1 103 ? 27.203 -13.484 15.031 1 96.44 103 GLU B O 1
ATOM 3195 N N . LYS B 1 104 ? 25.609 -14.945 15.359 1 96.31 104 LYS B N 1
ATOM 3196 C CA . LYS B 1 104 ? 24.844 -14.438 14.227 1 96.31 104 LYS B CA 1
ATOM 3197 C C . LYS B 1 104 ? 24.375 -13.008 14.484 1 96.31 104 LYS B C 1
ATOM 3199 O O . LYS B 1 104 ? 24.359 -12.18 13.562 1 96.31 104 LYS B O 1
ATOM 3204 N N . ALA B 1 105 ? 24.047 -12.719 15.742 1 95.75 105 ALA B N 1
ATOM 3205 C CA . ALA B 1 105 ? 23.641 -11.359 16.109 1 95.75 105 ALA B CA 1
ATOM 3206 C C . ALA B 1 105 ? 24.781 -10.367 15.906 1 95.75 105 ALA B C 1
ATOM 3208 O O . ALA B 1 105 ? 24.562 -9.266 15.398 1 95.75 105 ALA B O 1
ATOM 3209 N N . THR B 1 106 ? 25.938 -10.781 16.281 1 96.56 106 THR B N 1
ATOM 3210 C CA . THR B 1 106 ? 27.125 -9.945 16.109 1 96.56 106 THR B CA 1
ATOM 3211 C C . THR B 1 106 ? 27.422 -9.719 14.633 1 96.56 106 THR B C 1
ATOM 3213 O O . THR B 1 106 ? 27.781 -8.609 14.227 1 96.56 106 THR B O 1
ATOM 3216 N N . LEU B 1 107 ? 27.25 -10.742 13.836 1 96.81 107 LEU B N 1
ATOM 3217 C CA . LEU B 1 107 ? 27.469 -10.648 12.398 1 96.81 107 LEU B CA 1
ATOM 3218 C C . LEU B 1 107 ? 26.469 -9.695 11.758 1 96.81 107 LEU B C 1
ATOM 3220 O O . LEU B 1 107 ? 26.812 -8.961 10.82 1 96.81 107 LEU B O 1
ATOM 3224 N N . LYS B 1 108 ? 25.25 -9.766 12.203 1 96.88 108 LYS B N 1
ATOM 3225 C CA . LYS B 1 108 ? 24.219 -8.867 11.688 1 96.88 108 LYS B CA 1
ATOM 3226 C C . LYS B 1 108 ? 24.609 -7.406 11.914 1 96.88 108 LYS B C 1
ATOM 3228 O O . LYS B 1 108 ? 24.484 -6.578 11.008 1 96.88 108 LYS B O 1
ATOM 3233 N N . ASP B 1 109 ? 25.109 -7.105 13.078 1 96.12 109 ASP B N 1
ATOM 3234 C CA . ASP B 1 109 ? 25.562 -5.754 13.398 1 96.12 109 ASP B CA 1
ATOM 3235 C C . ASP B 1 109 ? 26.703 -5.32 12.477 1 96.12 109 ASP B C 1
ATOM 3237 O O . ASP B 1 109 ? 26.75 -4.176 12.023 1 96.12 109 ASP B O 1
ATOM 3241 N N . GLU B 1 110 ? 27.516 -6.227 12.258 1 96.69 110 GLU B N 1
ATOM 3242 C CA . GLU B 1 110 ? 28.641 -5.953 11.359 1 96.69 110 GLU B CA 1
ATOM 3243 C C . GLU B 1 110 ? 28.156 -5.672 9.938 1 96.69 110 GLU B C 1
ATOM 3245 O O . GLU B 1 110 ? 28.656 -4.773 9.266 1 96.69 110 GLU B O 1
ATOM 3250 N N . VAL B 1 111 ? 27.219 -6.473 9.547 1 96.88 111 VAL B N 1
ATOM 3251 C CA . VAL B 1 111 ? 26.641 -6.309 8.211 1 96.88 111 VAL B CA 1
ATOM 3252 C C . VAL B 1 111 ? 26 -4.926 8.086 1 96.88 111 VAL B C 1
ATOM 3254 O O . VAL B 1 111 ? 26.25 -4.207 7.117 1 96.88 111 VAL B O 1
ATOM 3257 N N . VAL B 1 112 ? 25.234 -4.523 9.055 1 96.5 112 VAL B N 1
ATOM 3258 C CA . VAL B 1 112 ? 24.562 -3.225 9.047 1 96.5 112 VAL B CA 1
ATOM 3259 C C . VAL B 1 112 ? 25.594 -2.109 9.047 1 96.5 112 VAL B C 1
ATOM 3261 O O . VAL B 1 112 ? 25.484 -1.144 8.289 1 96.5 112 VAL B O 1
ATOM 3264 N N . HIS B 1 113 ? 26.656 -2.242 9.844 1 96.12 113 HIS B N 1
ATOM 3265 C CA . HIS B 1 113 ? 27.734 -1.262 9.953 1 96.12 113 HIS B CA 1
ATOM 3266 C C . HIS B 1 113 ? 28.422 -1.062 8.609 1 96.12 113 HIS B C 1
ATOM 3268 O O . HIS B 1 113 ? 28.797 0.061 8.258 1 96.12 113 HIS B O 1
ATOM 3274 N N . THR B 1 114 ? 28.484 -2.115 7.918 1 96.06 114 THR B N 1
ATOM 3275 C CA . THR B 1 114 ? 29.203 -2.098 6.645 1 96.06 114 THR B CA 1
ATOM 3276 C C . THR B 1 114 ? 28.328 -1.514 5.539 1 96.06 114 THR B C 1
ATOM 3278 O O . THR B 1 114 ? 28.812 -0.771 4.684 1 96.06 114 THR B O 1
ATOM 3281 N N . LEU B 1 115 ? 27.062 -1.844 5.551 1 96.31 115 LEU B N 1
ATOM 3282 C CA . LEU B 1 115 ? 26.156 -1.496 4.453 1 96.31 115 LEU B CA 1
ATOM 3283 C C . LEU B 1 115 ? 25.625 -0.08 4.617 1 96.31 115 LEU B C 1
ATOM 3285 O O . LEU B 1 115 ? 25.344 0.603 3.631 1 96.31 115 LEU B O 1
ATOM 3289 N N . LEU B 1 116 ? 25.516 0.433 5.816 1 96.5 116 LEU B N 1
ATOM 3290 C CA . LEU B 1 116 ? 24.812 1.673 6.137 1 96.5 116 LEU B CA 1
ATOM 3291 C C . LEU B 1 116 ? 25.453 2.857 5.418 1 96.5 116 LEU B C 1
ATOM 3293 O O . LEU B 1 116 ? 24.734 3.684 4.832 1 96.5 116 LEU B O 1
ATOM 3297 N N . PRO B 1 117 ? 26.766 2.99 5.344 1 95.25 117 PRO B N 1
ATOM 3298 C CA . PRO B 1 117 ? 27.375 4.129 4.668 1 95.25 117 PRO B CA 1
ATOM 3299 C C . PRO B 1 117 ? 27.047 4.184 3.176 1 95.25 117 PRO B C 1
ATOM 3301 O O . PRO B 1 117 ? 27.156 5.246 2.555 1 95.25 117 PRO B O 1
ATOM 3304 N N . ARG B 1 118 ? 26.641 3.072 2.652 1 93.69 118 ARG B N 1
ATOM 3305 C CA . ARG B 1 118 ? 26.344 2.984 1.226 1 93.69 118 ARG B CA 1
ATOM 3306 C C . ARG B 1 118 ? 24.859 3.213 0.953 1 93.69 118 ARG B C 1
ATOM 3308 O O . ARG B 1 118 ? 24.453 3.35 -0.202 1 93.69 118 ARG B O 1
ATOM 3315 N N . ALA B 1 119 ? 24.078 3.207 1.962 1 96.19 119 ALA B N 1
ATOM 3316 C CA . ALA B 1 119 ? 22.641 3.332 1.819 1 96.19 119 ALA B CA 1
ATOM 3317 C C . ALA B 1 119 ? 22.25 4.738 1.368 1 96.19 119 ALA B C 1
ATOM 3319 O O . ALA B 1 119 ? 22.812 5.727 1.836 1 96.19 119 ALA B O 1
ATOM 3320 N N . PHE B 1 120 ? 21.328 4.785 0.451 1 96 120 PHE B N 1
ATOM 3321 C CA . PHE B 1 120 ? 20.797 6.082 0.058 1 96 120 PHE B CA 1
ATOM 3322 C C . PHE B 1 120 ? 19.875 6.637 1.141 1 96 120 PHE B C 1
ATOM 3324 O O . PHE B 1 120 ? 19.422 5.898 2.021 1 96 120 PHE B O 1
ATOM 3331 N N . SER B 1 121 ? 19.578 7.895 1.016 1 95.38 121 SER B N 1
ATOM 3332 C CA . SER B 1 121 ? 18.719 8.555 1.994 1 95.38 121 SER B CA 1
ATOM 3333 C C . SER B 1 121 ? 17.344 8.844 1.417 1 95.38 121 SER B C 1
ATOM 3335 O O . SER B 1 121 ? 17.203 9.148 0.23 1 95.38 121 SER B O 1
ATOM 3337 N N . LYS B 1 122 ? 16.422 8.672 2.215 1 94.88 122 LYS B N 1
ATOM 3338 C CA . LYS B 1 122 ? 15.078 9.172 1.951 1 94.88 122 LYS B CA 1
ATOM 333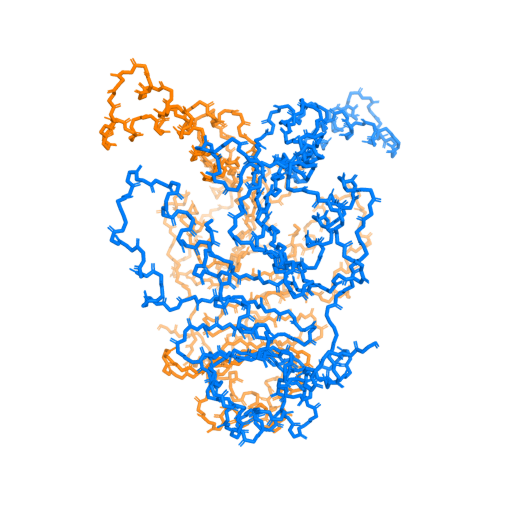9 C C . LYS B 1 122 ? 14.719 10.312 2.898 1 94.88 122 LYS B C 1
ATOM 3341 O O . LYS B 1 122 ? 14.922 10.211 4.109 1 94.88 122 LYS B O 1
ATOM 3346 N N . PHE B 1 123 ? 14.172 11.336 2.326 1 94.44 123 PHE B N 1
ATOM 3347 C CA . PHE B 1 123 ? 13.828 12.492 3.135 1 94.44 123 PHE B CA 1
ATOM 3348 C C . PHE B 1 123 ? 12.312 12.695 3.168 1 94.44 123 PHE B C 1
ATOM 3350 O O . PHE B 1 123 ? 11.633 12.5 2.16 1 94.44 123 PHE B O 1
ATOM 3357 N N . SER B 1 124 ? 11.875 13 4.309 1 95 124 SER B N 1
ATOM 3358 C CA . SER B 1 124 ? 10.477 13.375 4.48 1 95 124 SER B CA 1
ATOM 3359 C C . SER B 1 124 ? 10.344 14.648 5.316 1 95 124 SER B C 1
ATOM 3361 O O . SER B 1 124 ? 11.25 14.984 6.086 1 95 124 SER B O 1
ATOM 3363 N N . GLN B 1 125 ? 9.273 15.312 5.012 1 95.75 125 GLN B N 1
ATOM 3364 C CA . GLN B 1 125 ? 9.016 16.531 5.758 1 95.75 125 GLN B CA 1
ATOM 3365 C C . GLN B 1 125 ? 7.609 16.516 6.359 1 95.75 125 GLN B C 1
ATOM 3367 O O . GLN B 1 125 ? 6.676 15.992 5.754 1 95.75 125 GLN B O 1
ATOM 3372 N N . THR B 1 126 ? 7.5 17.094 7.551 1 97.69 126 THR B N 1
ATOM 3373 C CA . THR B 1 126 ? 6.219 17.25 8.234 1 97.69 126 THR B CA 1
ATOM 3374 C C . THR B 1 126 ? 6.047 18.688 8.742 1 97.69 126 THR B C 1
ATOM 3376 O O . THR B 1 126 ? 6.867 19.172 9.516 1 97.69 126 THR B O 1
ATOM 3379 N N . PHE B 1 127 ? 4.984 19.312 8.312 1 98.31 127 PHE B N 1
ATOM 3380 C CA . PHE B 1 127 ? 4.688 20.672 8.766 1 98.31 127 PHE B CA 1
ATOM 3381 C C . PHE B 1 127 ? 3.896 20.641 10.062 1 98.31 127 PHE B C 1
ATOM 3383 O O . PHE B 1 127 ? 3.035 19.781 10.258 1 98.31 127 PHE B O 1
ATOM 3390 N N . ILE B 1 128 ? 4.285 21.547 10.906 1 98.25 128 ILE B N 1
ATOM 3391 C CA . ILE B 1 128 ? 3.521 21.828 12.117 1 98.25 128 ILE B CA 1
ATOM 3392 C C . ILE B 1 128 ? 3.066 23.297 12.102 1 98.25 128 ILE B C 1
ATOM 3394 O O . ILE B 1 128 ? 3.879 24.203 11.93 1 98.25 128 ILE B O 1
ATOM 3398 N N . TRP B 1 129 ? 1.794 23.5 12.219 1 98.25 129 TRP B N 1
ATOM 3399 C CA . TRP B 1 129 ? 1.182 24.812 12.211 1 98.25 129 TRP B CA 1
ATOM 3400 C C . TRP B 1 129 ? 0.591 25.156 13.57 1 98.25 129 TRP B C 1
ATOM 3402 O O . TRP B 1 129 ? -0.25 24.422 14.094 1 98.25 129 TRP B O 1
ATOM 3412 N N . LEU B 1 130 ? 1.126 26.234 14.156 1 97.12 130 LEU B N 1
ATOM 3413 C CA . LEU B 1 130 ? 0.581 26.75 15.406 1 97.12 130 LEU B CA 1
ATOM 3414 C C . LEU B 1 130 ? -0.437 27.859 15.133 1 97.12 130 LEU B C 1
ATOM 3416 O O . LEU B 1 130 ? -0.107 28.875 14.523 1 97.12 130 LEU B O 1
ATOM 3420 N N . ASP B 1 131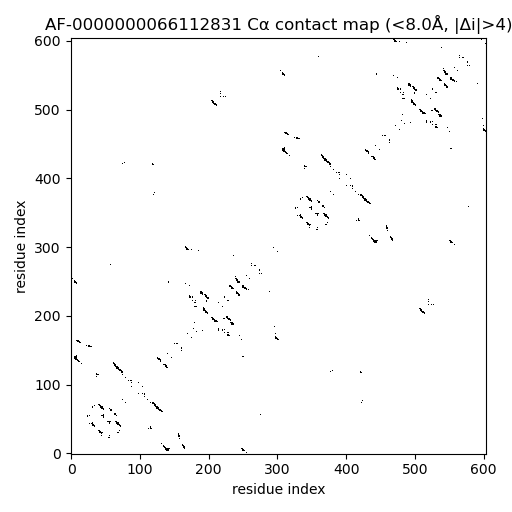 ? -1.636 27.656 15.523 1 97.12 131 ASP B N 1
ATOM 3421 C CA . ASP B 1 131 ? -2.658 28.688 15.586 1 97.12 131 ASP B CA 1
ATOM 3422 C C . ASP B 1 131 ? -2.754 29.281 16.984 1 97.12 131 ASP B C 1
ATOM 3424 O O . ASP B 1 131 ? -3.527 28.797 17.828 1 97.12 131 ASP B O 1
ATOM 3428 N N . LEU B 1 132 ? -2.053 30.312 17.203 1 94.62 132 LEU B N 1
ATOM 3429 C CA . LEU B 1 132 ? -1.914 30.859 18.547 1 94.62 132 LEU B CA 1
ATOM 3430 C C . LEU B 1 132 ? -3.172 31.625 18.953 1 94.62 132 LEU B C 1
ATOM 3432 O O . LEU B 1 132 ? -3.398 31.859 20.141 1 94.62 132 LEU B O 1
ATOM 3436 N N . ASP B 1 133 ? -3.908 32.031 17.984 1 93.5 133 ASP B N 1
ATOM 3437 C CA . ASP B 1 133 ? -5.184 32.688 18.266 1 93.5 133 ASP B CA 1
ATOM 3438 C C . ASP B 1 133 ? -6.176 31.719 18.891 1 93.5 133 ASP B C 1
ATOM 3440 O O . ASP B 1 133 ? -6.852 32.062 19.859 1 93.5 133 ASP B O 1
ATOM 3444 N N . LYS B 1 134 ? -6.18 30.531 18.359 1 94.69 134 LYS B N 1
ATOM 3445 C CA . LYS B 1 134 ? -7.148 29.531 18.797 1 94.69 134 LYS B CA 1
ATOM 3446 C C . LYS B 1 134 ? -6.496 28.5 19.703 1 94.69 134 LYS B C 1
ATOM 3448 O O . LYS B 1 134 ? -7.152 27.562 20.156 1 94.69 134 LYS B O 1
ATOM 3453 N N . GLN B 1 135 ? -5.246 28.609 19.938 1 95.44 135 GLN B N 1
ATOM 3454 C CA . GLN B 1 135 ? -4.469 27.719 20.797 1 95.44 135 GLN B CA 1
ATOM 3455 C C . GLN B 1 135 ? -4.539 26.281 20.297 1 95.44 135 GLN B C 1
ATOM 3457 O O . GLN B 1 135 ? -4.844 25.359 21.078 1 95.44 135 GLN B O 1
ATOM 3462 N N . LEU B 1 136 ? -4.262 26.141 19.031 1 97.56 136 LEU B N 1
ATOM 3463 C CA . LEU B 1 136 ? -4.246 24.828 18.391 1 97.56 136 LEU B CA 1
ATOM 3464 C C . LEU B 1 136 ? -2.867 24.531 17.812 1 97.56 136 LEU B C 1
ATOM 3466 O O . LEU B 1 136 ? -2.127 25.438 17.438 1 97.56 136 LEU B O 1
ATOM 3470 N N . VAL B 1 137 ? -2.516 23.281 17.828 1 98.12 137 VAL B N 1
ATOM 3471 C CA . VAL B 1 137 ? -1.371 22.75 17.094 1 98.12 137 VAL B CA 1
ATOM 3472 C C . VAL B 1 137 ? -1.854 21.766 16.031 1 98.12 137 VAL B C 1
ATOM 3474 O O . VAL B 1 137 ? -2.527 20.781 16.344 1 98.12 137 VAL B O 1
ATOM 3477 N N . ILE B 1 138 ? -1.582 22 14.773 1 98.56 138 ILE B N 1
ATOM 3478 C CA . ILE B 1 138 ? -2.025 21.172 13.664 1 98.56 138 ILE B CA 1
ATOM 3479 C C . ILE B 1 138 ? -0.816 20.516 12.992 1 98.56 138 ILE B C 1
ATOM 3481 O O . ILE B 1 138 ? 0.144 21.203 12.633 1 98.56 138 ILE B O 1
ATOM 3485 N N . VAL B 1 139 ? -0.803 19.234 12.914 1 98.5 139 VAL B N 1
ATOM 3486 C CA . VAL B 1 139 ? 0.278 18.5 12.273 1 98.5 139 VAL B CA 1
ATOM 3487 C C . VAL B 1 139 ? -0.195 17.969 10.922 1 98.5 139 VAL B C 1
ATOM 3489 O O . VAL B 1 139 ? -1.255 17.344 10.828 1 98.5 139 VAL B O 1
ATOM 3492 N N . ASP B 1 140 ? 0.575 18.25 9.836 1 98.12 140 ASP B N 1
ATOM 3493 C CA . ASP B 1 140 ? 0.27 17.766 8.492 1 98.12 140 ASP B CA 1
ATOM 3494 C C . ASP B 1 140 ? 0.646 16.297 8.336 1 98.12 140 ASP B C 1
ATOM 3496 O O . ASP B 1 140 ? 1.624 15.969 7.664 1 98.12 140 ASP B O 1
ATOM 3500 N N . SER B 1 141 ? -0.141 15.445 8.93 1 97.5 141 SER B N 1
ATOM 3501 C CA . SER B 1 141 ? 0.108 14.008 8.867 1 97.5 141 SER B CA 1
ATOM 3502 C C . SER B 1 141 ? -1.19 13.211 8.977 1 97.5 141 SER B C 1
ATOM 3504 O O . SER B 1 141 ? -2.086 13.578 9.742 1 97.5 141 SER B O 1
ATOM 3506 N N . GLY B 1 142 ? -1.181 12.188 8.18 1 96.44 142 GLY B N 1
ATOM 3507 C CA . GLY B 1 142 ? -2.281 11.25 8.328 1 96.44 142 GLY B CA 1
ATOM 3508 C C . GLY B 1 142 ? -2.004 10.156 9.344 1 96.44 142 GLY B C 1
ATOM 3509 O O . GLY B 1 142 ? -2.902 9.398 9.703 1 96.44 142 GLY B O 1
ATOM 3510 N N . SER B 1 143 ? -0.87 10.133 9.867 1 96.31 143 SER B N 1
ATOM 3511 C CA . SER B 1 143 ? -0.428 9.109 10.812 1 96.31 143 SER B CA 1
ATOM 3512 C C . SER B 1 143 ? -0.315 9.68 12.219 1 96.31 143 SER B C 1
ATOM 3514 O O . SER B 1 143 ? 0.43 10.633 12.453 1 96.31 143 SER B O 1
ATOM 3516 N N . ALA B 1 144 ? -1.008 8.969 13.125 1 96.56 144 ALA B N 1
ATOM 3517 C CA . ALA B 1 144 ? -0.921 9.383 14.523 1 96.56 144 ALA B CA 1
ATOM 3518 C C . ALA B 1 144 ? 0.506 9.242 15.047 1 96.56 144 ALA B C 1
ATOM 3520 O O . ALA B 1 144 ? 0.993 10.117 15.773 1 96.56 144 ALA B O 1
ATOM 3521 N N . LYS B 1 145 ? 1.111 8.164 14.68 1 97.19 145 LYS B N 1
ATOM 3522 C CA . LYS B 1 145 ? 2.486 7.938 15.109 1 97.19 145 LYS B CA 1
ATOM 3523 C C . LYS B 1 145 ? 3.41 9.047 14.617 1 97.19 145 LYS B C 1
ATOM 3525 O O . LYS B 1 145 ? 4.211 9.578 15.391 1 97.19 145 LYS B O 1
ATOM 3530 N N . ARG B 1 146 ? 3.342 9.414 13.375 1 96.81 146 ARG B N 1
ATOM 3531 C CA . ARG B 1 146 ? 4.164 10.477 12.805 1 96.81 146 ARG B CA 1
ATOM 3532 C C . ARG B 1 146 ? 3.893 11.812 13.5 1 96.81 146 ARG B C 1
ATOM 3534 O O . ARG B 1 146 ? 4.82 12.57 13.773 1 96.81 146 ARG B O 1
ATOM 3541 N N . ALA B 1 147 ? 2.646 12.07 13.727 1 97.94 147 ALA B N 1
ATOM 3542 C CA . ALA B 1 147 ? 2.279 13.305 14.414 1 97.94 147 ALA B CA 1
ATOM 3543 C C . ALA B 1 147 ? 2.893 13.359 15.805 1 97.94 147 ALA B C 1
ATOM 3545 O O . ALA B 1 147 ? 3.498 14.359 16.188 1 97.94 147 ALA B O 1
ATOM 3546 N N . GLU B 1 148 ? 2.791 12.281 16.484 1 97.69 148 GLU B N 1
ATOM 3547 C CA . GLU B 1 148 ? 3.318 12.219 17.844 1 97.69 148 GLU B CA 1
ATOM 3548 C C . GLU B 1 148 ? 4.84 12.344 17.859 1 97.69 148 GLU B C 1
ATOM 3550 O O . GLU B 1 148 ? 5.414 12.977 18.734 1 97.69 148 GLU B O 1
ATOM 3555 N N . ASP B 1 149 ? 5.445 11.695 16.922 1 97.81 149 ASP B N 1
ATOM 3556 C CA . ASP B 1 149 ? 6.895 11.812 16.797 1 97.81 149 ASP B CA 1
ATOM 3557 C C . ASP B 1 149 ? 7.316 13.266 16.594 1 97.81 149 ASP B C 1
ATOM 3559 O O . ASP B 1 149 ? 8.297 13.719 17.188 1 97.81 149 ASP B O 1
ATOM 3563 N N . ASN B 1 150 ? 6.625 13.992 15.773 1 98.19 150 ASN B N 1
ATOM 3564 C CA . ASN B 1 150 ? 6.969 15.383 15.484 1 98.19 150 ASN B CA 1
ATOM 3565 C C . ASN B 1 150 ? 6.617 16.297 16.656 1 98.19 150 ASN B C 1
ATOM 3567 O O . ASN B 1 150 ? 7.336 17.266 16.922 1 98.19 150 ASN B O 1
ATOM 3571 N N . LEU B 1 151 ? 5.527 15.984 17.328 1 98.06 151 LEU B N 1
ATOM 3572 C CA . LEU B 1 151 ? 5.207 16.734 18.531 1 98.06 151 LEU B CA 1
ATOM 3573 C C . LEU B 1 151 ? 6.254 16.5 19.625 1 98.06 151 LEU B C 1
ATOM 3575 O O . LEU B 1 151 ? 6.559 17.406 20.406 1 98.06 151 LEU B O 1
ATOM 3579 N N . ALA B 1 152 ? 6.75 15.258 19.672 1 98.19 152 ALA B N 1
ATOM 3580 C CA . ALA B 1 152 ? 7.832 14.953 20.609 1 98.19 152 ALA B CA 1
ATOM 3581 C C . ALA B 1 152 ? 9.062 15.805 20.328 1 98.19 152 ALA B C 1
ATOM 3583 O O . ALA B 1 152 ? 9.703 16.312 21.25 1 98.19 152 ALA B O 1
ATOM 3584 N N . LEU B 1 153 ? 9.43 15.977 19.078 1 98.25 153 LEU B N 1
ATOM 3585 C CA . LEU B 1 153 ? 10.523 16.844 18.688 1 98.25 153 LEU B CA 1
ATOM 3586 C C . LEU B 1 153 ? 10.266 18.281 19.141 1 98.25 153 LEU B C 1
ATOM 3588 O O . LEU B 1 153 ? 11.156 18.938 19.672 1 98.25 153 LEU B O 1
ATOM 3592 N N . LEU B 1 154 ? 9.062 18.734 18.922 1 97.94 154 LEU B N 1
ATOM 3593 C CA . LEU B 1 154 ? 8.703 20.094 19.312 1 97.94 154 LEU B CA 1
ATOM 3594 C C . LEU B 1 154 ? 8.758 20.25 20.844 1 97.94 154 LEU B C 1
ATOM 3596 O O . LEU B 1 154 ? 9.234 21.266 21.344 1 97.94 154 LEU B O 1
ATOM 3600 N N . ARG B 1 155 ? 8.266 19.234 21.516 1 97.19 155 ARG B N 1
ATOM 3601 C CA . ARG B 1 155 ? 8.328 19.219 22.969 1 97.19 155 ARG B CA 1
ATOM 3602 C C . ARG B 1 155 ? 9.766 19.297 23.469 1 97.19 155 ARG B C 1
ATOM 3604 O O . ARG B 1 155 ? 10.078 20.047 24.391 1 97.19 155 ARG B O 1
ATOM 3611 N N . LYS B 1 156 ? 10.609 18.5 22.875 1 97.44 156 LYS B N 1
ATOM 3612 C CA . LYS B 1 156 ? 12.031 18.531 23.219 1 97.44 156 LYS B CA 1
ATOM 3613 C C . LYS B 1 156 ? 12.625 19.906 22.969 1 97.44 156 LYS B C 1
ATOM 3615 O O . LYS B 1 156 ? 13.453 20.375 23.734 1 97.44 156 LYS B O 1
ATOM 3620 N N . THR B 1 157 ? 12.211 20.5 21.906 1 97.25 157 THR B N 1
ATOM 3621 C CA . THR B 1 157 ? 12.703 21.812 21.5 1 97.25 157 THR B CA 1
ATOM 3622 C C . THR B 1 157 ? 12.281 22.891 22.5 1 97.25 157 THR B C 1
ATOM 3624 O O . THR B 1 157 ? 13.094 23.719 22.906 1 97.25 157 THR B O 1
ATOM 3627 N N . LEU B 1 158 ? 11.062 22.828 22.938 1 95.12 158 LEU B N 1
ATOM 3628 C CA . LEU B 1 158 ? 10.469 23.891 23.75 1 95.12 158 LEU B CA 1
ATOM 3629 C C . LEU B 1 158 ? 10.625 23.578 25.234 1 95.12 158 LEU B C 1
ATOM 3631 O O . LEU B 1 158 ? 10.445 24.453 26.078 1 95.12 158 LEU B O 1
ATOM 3635 N N . GLY B 1 159 ? 10.938 22.375 25.547 1 93.69 159 GLY B N 1
ATOM 3636 C CA . GLY B 1 159 ? 10.984 21.938 26.922 1 93.69 159 GLY B CA 1
ATOM 3637 C C . GLY B 1 159 ? 9.656 21.391 27.422 1 93.69 159 GLY B C 1
ATOM 3638 O O . GLY B 1 159 ? 9.625 20.422 28.188 1 93.69 159 GLY B O 1
ATOM 3639 N N . SER B 1 160 ? 8.594 22.016 27.016 1 92.25 160 SER B N 1
ATOM 3640 C CA . SER B 1 160 ? 7.242 21.562 27.328 1 92.25 160 SER B CA 1
ATOM 3641 C C . SER B 1 160 ? 6.258 21.922 26.234 1 92.25 160 SER B C 1
ATOM 3643 O O . SER B 1 160 ? 6.414 22.953 25.562 1 92.25 160 SER B O 1
ATOM 3645 N N . LEU B 1 161 ? 5.367 21.047 26.031 1 93.81 161 LEU B N 1
ATOM 3646 C CA . LEU B 1 161 ? 4.293 21.25 25.062 1 93.81 161 LEU B CA 1
ATOM 3647 C C . LEU B 1 161 ? 3.012 20.562 25.531 1 93.81 161 LEU B C 1
ATOM 3649 O O . LEU B 1 161 ? 2.73 19.438 25.125 1 93.81 161 LEU B O 1
ATOM 3653 N N . PRO B 1 162 ? 2.301 21.203 26.375 1 94.5 162 PRO B N 1
ATOM 3654 C CA . PRO B 1 162 ? 1.064 20.594 26.875 1 94.5 162 PRO B CA 1
ATOM 3655 C C . PRO B 1 162 ? -0.046 20.578 25.812 1 94.5 162 PRO B C 1
ATOM 3657 O O . PRO B 1 162 ? -0.788 21.562 25.688 1 94.5 162 PRO B O 1
ATOM 3660 N N . VAL B 1 163 ? -0.089 19.484 25.078 1 95.5 163 VAL B N 1
ATOM 3661 C CA . VAL B 1 163 ? -1.092 19.391 24.016 1 95.5 163 VAL B CA 1
ATOM 3662 C C . VAL B 1 163 ? -1.879 18.094 24.156 1 95.5 163 VAL B C 1
ATOM 3664 O O . VAL B 1 163 ? -1.341 17.078 24.625 1 95.5 163 VAL B O 1
ATOM 3667 N N . VAL B 1 164 ? -3.141 18.109 23.906 1 95.31 164 VAL B N 1
ATOM 3668 C CA . VAL B 1 164 ? -3.99 16.922 23.859 1 95.31 164 VAL B CA 1
ATOM 3669 C C . VAL B 1 164 ? -4.742 16.875 22.531 1 95.31 164 VAL B C 1
ATOM 3671 O O . VAL B 1 164 ? -5.148 17.906 22 1 95.31 164 VAL B O 1
ATOM 3674 N N . PRO B 1 165 ? -4.906 15.672 22 1 95.94 165 PRO B N 1
ATOM 3675 C CA . PRO B 1 165 ? -5.734 15.602 20.797 1 95.94 165 PRO B CA 1
ATOM 3676 C C . PRO B 1 165 ? -7.117 16.219 20.984 1 95.94 165 PRO B C 1
ATOM 3678 O O . PRO B 1 165 ? -7.668 16.172 22.094 1 95.94 165 PRO B O 1
ATOM 3681 N N . LEU B 1 166 ? -7.629 16.812 19.984 1 94.94 166 LEU B N 1
ATOM 3682 C CA . LEU B 1 166 ? -8.984 17.344 20.078 1 94.94 166 LEU B CA 1
ATOM 3683 C C . LEU B 1 166 ? -9.992 16.219 20.344 1 94.94 166 LEU B C 1
ATOM 3685 O O . LEU B 1 166 ? -9.875 15.133 19.766 1 94.94 166 LEU B O 1
ATOM 3689 N N . ASN B 1 167 ? -10.82 16.484 21.266 1 94.44 167 ASN B N 1
ATOM 3690 C CA . ASN B 1 167 ? -11.961 15.617 21.531 1 94.44 167 ASN B CA 1
ATOM 3691 C C . ASN B 1 167 ? -13.281 16.375 21.406 1 94.44 167 ASN B C 1
ATOM 3693 O O . ASN B 1 167 ? -13.344 17.578 21.641 1 94.44 167 ASN B O 1
ATOM 3697 N N . PHE B 1 168 ? -14.297 15.656 21.062 1 96.69 168 PHE B N 1
ATOM 3698 C CA . PHE B 1 168 ? -15.57 16.281 20.75 1 96.69 168 PHE B CA 1
ATOM 3699 C C . PHE B 1 168 ? -16.656 15.812 21.703 1 96.69 168 PHE B C 1
ATOM 3701 O O . PHE B 1 168 ? -16.562 14.734 22.281 1 96.69 168 PHE B O 1
ATOM 3708 N N . ASN B 1 169 ? -17.625 16.625 21.875 1 96.62 169 ASN B N 1
ATOM 3709 C CA . ASN B 1 169 ? -18.719 16.297 22.781 1 96.62 169 ASN B CA 1
ATOM 3710 C C . ASN B 1 169 ? -19.578 15.164 22.234 1 96.62 169 ASN B C 1
ATOM 3712 O O . ASN B 1 169 ? -20.188 14.406 23 1 96.62 169 ASN B O 1
ATOM 3716 N N . GLU B 1 170 ? -19.688 15.133 20.938 1 95.88 170 GLU B N 1
ATOM 3717 C CA . GLU B 1 170 ? -20.453 14.086 20.281 1 95.88 170 GLU B CA 1
ATOM 3718 C C . GLU B 1 170 ? -19.547 13.086 19.578 1 95.88 170 GLU B C 1
ATOM 3720 O O . GLU B 1 170 ? -18.484 13.461 19.078 1 95.88 170 GLU B O 1
ATOM 3725 N N . SER B 1 171 ? -20.016 11.812 19.625 1 96.12 171 SER B N 1
ATOM 3726 C CA . SER B 1 171 ? -19.266 10.773 18.922 1 96.12 171 SER B CA 1
ATOM 3727 C C . SER B 1 171 ? -19.203 11.055 17.422 1 96.12 171 SER B C 1
ATOM 3729 O O . SER B 1 171 ? -20.234 11.188 16.766 1 96.12 171 SER B O 1
ATOM 3731 N N . VAL B 1 172 ? -17.984 11.117 16.938 1 97.62 172 VAL B N 1
ATOM 3732 C CA . VAL B 1 172 ? -17.781 11.406 15.516 1 97.62 172 VAL B CA 1
ATOM 3733 C C . VAL B 1 172 ? -18.484 10.344 14.672 1 97.62 172 VAL B C 1
ATOM 3735 O O . VAL B 1 172 ? -19.203 10.664 13.727 1 97.62 172 VAL B O 1
ATOM 3738 N N . GLU B 1 173 ? -18.312 9.086 15.016 1 96.88 173 GLU B N 1
ATOM 3739 C CA . GLU B 1 173 ? -18.938 7.969 14.312 1 96.88 173 GLU B CA 1
ATOM 3740 C C . GLU B 1 173 ? -20.453 8.094 14.312 1 96.88 173 GLU B C 1
ATOM 3742 O O . GLU B 1 173 ? -21.109 7.828 13.297 1 96.88 173 GLU B O 1
ATOM 3747 N N . SER B 1 174 ? -21.016 8.469 15.484 1 97.38 174 SER B N 1
ATOM 3748 C CA . SER B 1 174 ? -22.469 8.609 15.609 1 97.38 174 SER B CA 1
ATOM 3749 C C . SER B 1 174 ? -22.984 9.727 14.703 1 97.38 174 SER B C 1
ATOM 3751 O O . SER B 1 174 ? -24 9.555 14.023 1 97.38 174 SER B O 1
ATOM 3753 N N . LYS B 1 175 ? -22.281 10.812 14.68 1 98.12 175 LYS B N 1
ATOM 3754 C CA . LYS B 1 175 ? -22.688 11.945 13.859 1 98.12 175 LYS B CA 1
ATOM 3755 C C . LYS B 1 175 ? -22.609 11.609 12.375 1 98.12 175 LYS B C 1
ATOM 3757 O O . LYS B 1 175 ? -23.562 11.859 11.625 1 98.12 175 LYS B O 1
ATOM 3762 N N . MET B 1 176 ? -21.484 11.016 12.023 1 98.62 176 MET B N 1
ATOM 3763 C CA . MET B 1 176 ? -21.328 10.641 10.617 1 98.62 176 MET B CA 1
ATOM 3764 C C . MET B 1 176 ? -22.422 9.656 10.195 1 98.62 176 MET B C 1
ATOM 3766 O O . MET B 1 176 ? -22.984 9.781 9.109 1 98.62 176 MET B O 1
ATOM 3770 N N . THR B 1 177 ? -22.703 8.695 11.055 1 98.56 177 THR B N 1
ATOM 3771 C CA . THR B 1 177 ? -23.734 7.711 10.766 1 98.56 177 THR B CA 1
ATOM 3772 C C . THR B 1 177 ? -25.094 8.383 10.609 1 98.56 177 THR B C 1
ATOM 3774 O O . THR B 1 177 ? -25.859 8.055 9.695 1 98.56 177 THR B O 1
ATOM 3777 N N . GLN B 1 178 ? -25.359 9.328 11.477 1 98.25 178 GLN B N 1
ATOM 3778 C CA . GLN B 1 178 ? -26.609 10.07 11.414 1 98.25 178 GLN B CA 1
ATOM 3779 C C . GLN B 1 178 ? -26.719 10.859 10.109 1 98.25 178 GLN B C 1
ATOM 3781 O O . GLN B 1 178 ? -27.766 10.898 9.484 1 98.25 178 GLN B O 1
ATOM 3786 N N . TRP B 1 179 ? -25.625 11.492 9.711 1 98.62 179 TRP B N 1
ATOM 3787 C CA . TRP B 1 179 ? -25.594 12.266 8.477 1 98.62 179 TRP B CA 1
ATOM 3788 C C . TRP B 1 179 ? -25.922 11.391 7.273 1 98.62 179 TRP B C 1
ATOM 3790 O O . TRP B 1 179 ? -26.719 11.773 6.414 1 98.62 179 TRP B O 1
ATOM 3800 N N . VAL B 1 180 ? -25.359 10.195 7.223 1 98.56 180 VAL B N 1
ATOM 3801 C CA . VAL B 1 180 ? -25.562 9.289 6.102 1 98.56 180 VAL B CA 1
ATOM 3802 C C . VAL B 1 180 ? -26.984 8.727 6.145 1 98.56 180 VAL B C 1
ATOM 3804 O O . VAL B 1 180 ? -27.641 8.594 5.105 1 98.56 180 VAL B O 1
ATOM 3807 N N . ARG B 1 181 ? -27.422 8.406 7.293 1 97.69 181 ARG B N 1
ATOM 3808 C CA . ARG B 1 181 ? -28.75 7.816 7.473 1 97.69 181 ARG B CA 1
ATOM 3809 C C . ARG B 1 181 ? -29.844 8.797 7.062 1 97.69 181 ARG B C 1
ATOM 3811 O O . ARG B 1 181 ? -30.781 8.422 6.355 1 97.69 181 ARG B O 1
ATOM 3818 N N . SER B 1 182 ? -29.719 10.023 7.461 1 97.19 182 SER B N 1
ATOM 3819 C CA . SER B 1 182 ? -30.781 11.008 7.262 1 97.19 182 SER B CA 1
ATOM 3820 C C . SER B 1 182 ? -30.609 11.75 5.938 1 97.19 182 SER B C 1
ATOM 3822 O O . SER B 1 182 ? -31.578 12.258 5.371 1 97.19 182 SER B O 1
ATOM 3824 N N . GLY B 1 183 ? -29.359 11.867 5.492 1 97.19 183 GLY B N 1
ATOM 3825 C CA . GLY B 1 183 ? -29.031 12.695 4.34 1 97.19 183 GLY B CA 1
ATOM 3826 C C . GLY B 1 183 ? -29 14.172 4.664 1 97.19 183 GLY B C 1
ATOM 3827 O O . GLY B 1 183 ? -28.812 15.008 3.771 1 97.19 183 GLY B O 1
ATOM 3828 N N . GLU B 1 184 ? -29.219 14.453 5.883 1 97.69 184 GLU B N 1
ATOM 3829 C CA . GLU B 1 184 ? -29.188 15.844 6.336 1 97.69 184 GLU B CA 1
ATOM 3830 C C . GLU B 1 184 ? -27.844 16.188 6.984 1 97.69 184 GLU B C 1
ATOM 3832 O O . GLU B 1 184 ? -27.438 15.547 7.961 1 97.69 184 GLU B O 1
ATOM 3837 N N . LEU B 1 185 ? -27.234 17.125 6.465 1 98.06 185 LEU B N 1
ATOM 3838 C CA . LEU B 1 185 ? -25.953 17.562 6.996 1 98.06 185 LEU B CA 1
ATOM 3839 C C . LEU B 1 185 ? -26.016 19.016 7.473 1 98.06 185 LEU B C 1
ATOM 3841 O O . LEU B 1 185 ? -26.906 19.766 7.062 1 98.06 185 LEU B O 1
ATOM 3845 N N . PRO B 1 186 ? -25.125 19.344 8.367 1 97.69 186 PRO B N 1
ATOM 3846 C CA . PRO B 1 186 ? -25.031 20.75 8.734 1 97.69 186 PRO B CA 1
ATOM 3847 C C . PRO B 1 186 ? -24.75 21.656 7.539 1 97.69 186 PRO B C 1
ATOM 3849 O O . PRO B 1 186 ? -24.234 21.203 6.52 1 97.69 186 PRO B O 1
ATOM 3852 N N . ALA B 1 187 ? -25.125 22.922 7.723 1 97.62 187 ALA B N 1
ATOM 3853 C CA . ALA B 1 187 ? -24.969 23.906 6.652 1 97.62 187 ALA B CA 1
ATOM 3854 C C . ALA B 1 187 ? -23.531 23.938 6.141 1 97.62 187 ALA B C 1
ATOM 3856 O O . ALA B 1 187 ? -22.594 23.922 6.934 1 97.62 187 ALA B O 1
ATOM 3857 N N . GLY B 1 188 ? -23.422 23.859 4.805 1 97.94 188 GLY B N 1
ATOM 3858 C CA . GLY B 1 188 ? -22.109 23.984 4.164 1 97.94 188 GLY B CA 1
ATOM 3859 C C . GLY B 1 188 ? -21.5 22.641 3.816 1 97.94 188 GLY B C 1
ATOM 3860 O O . GLY B 1 188 ? -20.578 22.562 2.994 1 97.94 188 GLY B O 1
ATOM 3861 N N . PHE B 1 189 ? -21.938 21.609 4.488 1 98.69 189 PHE B N 1
ATOM 3862 C CA . PHE B 1 189 ? -21.375 20.281 4.254 1 98.69 189 PHE B CA 1
ATOM 3863 C C . PHE B 1 189 ? -22.234 19.5 3.262 1 98.69 189 PHE B C 1
ATOM 3865 O O . PHE B 1 189 ? -23.453 19.578 3.293 1 98.69 189 PHE B O 1
ATOM 3872 N N . THR B 1 190 ? -21.547 18.781 2.396 1 98.44 190 THR B N 1
ATOM 3873 C CA . THR B 1 190 ? -22.234 17.859 1.494 1 98.44 190 THR B CA 1
ATOM 3874 C C . THR B 1 190 ? -21.531 16.5 1.483 1 98.44 190 THR B C 1
ATOM 3876 O O . THR B 1 190 ? -20.297 16.438 1.592 1 98.44 190 THR B O 1
ATOM 3879 N N . LEU B 1 191 ? -22.344 15.484 1.316 1 98.38 191 LEU B N 1
ATOM 3880 C CA . LEU B 1 191 ? -21.797 14.141 1.226 1 98.38 191 LEU B CA 1
ATOM 3881 C C . LEU B 1 191 ? -21.125 13.922 -0.127 1 98.38 191 LEU B C 1
ATOM 3883 O O . LEU B 1 191 ? -21.641 14.352 -1.158 1 98.38 191 LEU B O 1
ATOM 3887 N N . MET B 1 192 ? -20 13.305 -0.055 1 98 192 MET B N 1
ATOM 3888 C CA . MET B 1 192 ? -19.375 12.812 -1.279 1 98 192 MET B CA 1
ATOM 3889 C C . MET B 1 192 ? -19.734 11.344 -1.514 1 98 192 MET B C 1
ATOM 3891 O O . MET B 1 192 ? -20.875 10.945 -1.352 1 98 192 MET B O 1
ATOM 3895 N N . ASP B 1 193 ? -18.766 10.531 -2.037 1 97.56 193 ASP B N 1
ATOM 3896 C CA . ASP B 1 193 ? -19.203 9.227 -2.523 1 97.56 193 ASP B CA 1
ATOM 3897 C C . ASP B 1 193 ? -18.344 8.109 -1.938 1 97.56 193 ASP B C 1
ATOM 3899 O O . ASP B 1 193 ? -18.281 7.008 -2.494 1 97.56 193 ASP B O 1
ATOM 3903 N N . GLU B 1 194 ? -17.641 8.359 -0.85 1 98.44 194 GLU B N 1
ATOM 3904 C CA . GLU B 1 194 ? -16.797 7.355 -0.212 1 98.44 194 GLU B CA 1
ATOM 3905 C C . GLU B 1 194 ? -17.078 7.262 1.284 1 98.44 194 GLU B C 1
ATOM 3907 O O . GLU B 1 194 ? -17.25 8.281 1.952 1 98.44 194 GLU B O 1
ATOM 3912 N N . ALA B 1 195 ? -17.109 5.996 1.841 1 98.81 195 ALA B N 1
ATOM 3913 C CA . ALA B 1 195 ? -17.297 5.793 3.273 1 98.81 195 ALA B CA 1
ATOM 3914 C C . ALA B 1 195 ? -16.781 4.422 3.707 1 98.81 195 ALA B C 1
ATOM 3916 O O . ALA B 1 195 ? -16.594 3.535 2.875 1 98.81 195 ALA B O 1
ATOM 3917 N N . GLU B 1 196 ? -16.516 4.324 4.887 1 98.75 196 GLU B N 1
ATOM 3918 C CA . GLU B 1 196 ? -16.25 3.057 5.562 1 98.75 196 GLU B CA 1
ATOM 3919 C C . GLU B 1 196 ? -17.234 2.822 6.707 1 98.75 196 GLU B C 1
ATOM 3921 O O . GLU B 1 196 ? -17.5 3.73 7.496 1 98.75 196 GLU B O 1
ATOM 3926 N N . LEU B 1 197 ? -17.844 1.691 6.762 1 98.56 197 LEU B N 1
ATOM 3927 C CA . LEU B 1 197 ? -18.75 1.298 7.832 1 98.56 197 LEU B CA 1
ATOM 3928 C C . LEU B 1 197 ? -18.219 0.085 8.586 1 98.56 197 LEU B C 1
ATOM 3930 O O . LEU B 1 197 ? -17.688 -0.849 7.973 1 98.56 197 LEU B O 1
ATOM 3934 N N . LYS B 1 198 ? -18.328 0.1 9.891 1 97.12 198 LYS B N 1
ATOM 3935 C CA . LYS B 1 198 ? -17.828 -1.007 10.703 1 97.12 198 LYS B CA 1
ATOM 3936 C C . LYS B 1 198 ? -18.875 -1.444 11.727 1 97.12 198 LYS B C 1
ATOM 3938 O O . LYS B 1 198 ? -19.594 -0.611 12.289 1 97.12 198 LYS B O 1
ATOM 3943 N N . ALA B 1 199 ? -18.844 -2.738 11.898 1 94.56 199 ALA B N 1
ATOM 3944 C CA . ALA B 1 199 ? -19.641 -3.266 13.008 1 94.56 199 ALA B CA 1
ATOM 3945 C C . ALA B 1 199 ? -18.984 -2.949 14.352 1 94.56 199 ALA B C 1
ATOM 3947 O O . ALA B 1 199 ? -17.797 -2.66 14.414 1 94.56 199 ALA B O 1
ATOM 3948 N N . VAL B 1 200 ? -19.797 -2.941 15.383 1 84.75 200 VAL B N 1
ATOM 3949 C CA . VAL B 1 200 ? -19.312 -2.602 16.719 1 84.75 200 VAL B CA 1
ATOM 3950 C C . VAL B 1 200 ? -18.312 -3.654 17.188 1 84.75 200 VAL B C 1
ATOM 3952 O O . VAL B 1 200 ? -17.25 -3.316 17.703 1 84.75 200 VAL B O 1
ATOM 3955 N N . LEU B 1 201 ? -18.672 -4.902 16.953 1 81.94 201 LEU B N 1
ATOM 3956 C CA . LEU B 1 201 ? -17.797 -5.98 17.391 1 81.94 201 LEU B CA 1
ATOM 3957 C C . LEU B 1 201 ? -16.578 -6.105 16.484 1 81.94 201 LEU B C 1
ATOM 3959 O O . LEU B 1 201 ? -16.703 -5.953 15.266 1 81.94 201 LEU B O 1
ATOM 3963 N N . GLU B 1 202 ? -15.375 -6.18 17.078 1 70.06 202 GLU B N 1
ATOM 3964 C CA . GLU B 1 202 ? -14.102 -6.254 16.375 1 70.06 202 GLU B CA 1
ATOM 3965 C C . GLU B 1 202 ? -14.156 -7.301 15.266 1 70.06 202 GLU B C 1
ATOM 3967 O O . GLU B 1 202 ? -13.625 -7.082 14.172 1 70.06 202 GLU B O 1
ATOM 3972 N N . GLU B 1 203 ? -14.773 -8.383 15.648 1 72.62 203 GLU B N 1
ATOM 3973 C CA . GLU B 1 203 ? -14.859 -9.445 14.648 1 72.62 203 GLU B CA 1
ATOM 3974 C C . GLU B 1 203 ? -16.047 -9.242 13.727 1 72.62 203 GLU B C 1
ATOM 3976 O O . GLU B 1 203 ? -16.375 -10.109 12.914 1 72.62 203 GLU B O 1
ATOM 3981 N N . GLY B 1 204 ? -16.469 -7.871 13.859 1 81.38 204 GLY B N 1
ATOM 3982 C CA . GLY B 1 204 ? -17.625 -7.629 13.008 1 81.38 204 GLY B CA 1
ATOM 3983 C C . GLY B 1 204 ? -17.266 -7.062 11.648 1 81.38 204 GLY B C 1
ATOM 3984 O O . GLY B 1 204 ? -16.109 -6.68 11.422 1 81.38 204 GLY B O 1
ATOM 3985 N N . GLY B 1 205 ? -18.141 -7.168 10.531 1 93.25 205 GLY B N 1
ATOM 3986 C CA . GLY B 1 205 ? -18 -6.902 9.109 1 93.25 205 GLY B CA 1
ATOM 3987 C C . GLY B 1 205 ? -17.594 -5.473 8.805 1 93.25 205 GLY B C 1
ATOM 3988 O O . GLY B 1 205 ? -17.891 -4.559 9.578 1 93.25 205 GLY B O 1
ATOM 3989 N N . VAL B 1 206 ? -16.703 -5.172 7.988 1 97.62 206 VAL B N 1
ATOM 3990 C CA . VAL B 1 206 ? -16.312 -3.865 7.473 1 97.62 206 VAL B CA 1
ATOM 3991 C C . VAL B 1 206 ? -16.766 -3.719 6.023 1 97.62 206 VAL B C 1
ATOM 3993 O O . VAL B 1 206 ? -16.578 -4.629 5.215 1 97.62 206 VAL B O 1
ATOM 3996 N N . ILE B 1 207 ? -17.375 -2.596 5.746 1 98.38 207 ILE B N 1
ATOM 3997 C CA . ILE B 1 207 ? -17.812 -2.27 4.391 1 98.38 207 ILE B CA 1
ATOM 3998 C C . ILE B 1 207 ? -17.125 -0.987 3.928 1 98.38 207 ILE B C 1
ATOM 4000 O O . ILE B 1 207 ? -17.203 0.044 4.598 1 98.38 207 ILE B O 1
ATOM 4004 N N . ARG B 1 208 ? -16.484 -1.043 2.875 1 98.62 208 ARG B N 1
ATOM 4005 C CA . ARG B 1 208 ? -15.891 0.14 2.258 1 98.62 208 ARG B CA 1
ATOM 4006 C C . ARG B 1 208 ? -16.547 0.447 0.919 1 98.62 208 ARG B C 1
ATOM 4008 O O . ARG B 1 208 ? -16.734 -0.446 0.088 1 98.62 208 ARG B O 1
ATOM 4015 N N . CYS B 1 209 ? -16.953 1.665 0.735 1 97.31 209 CYS B N 1
ATOM 4016 C CA . CYS B 1 209 ? -17.641 2.047 -0.493 1 97.31 209 CYS B CA 1
ATOM 4017 C C . CYS B 1 209 ? -16.906 3.184 -1.197 1 97.31 209 CYS B C 1
ATOM 4019 O O . CYS B 1 209 ? -16.406 4.105 -0.546 1 97.31 209 CYS B O 1
ATOM 4021 N N . LYS B 1 210 ? -16.844 3.078 -2.432 1 97.12 210 LYS B N 1
ATOM 4022 C CA . LYS B 1 210 ? -16.281 4.109 -3.305 1 97.12 210 LYS B CA 1
ATOM 4023 C C . LYS B 1 210 ? -17.219 4.402 -4.473 1 97.12 210 LYS B C 1
ATOM 4025 O O . LYS B 1 210 ? -17.891 3.502 -4.988 1 97.12 210 LYS B O 1
ATOM 4030 N N . LYS B 1 211 ? -17.25 5.746 -4.883 1 96.75 211 LYS B N 1
ATOM 4031 C CA . LYS B 1 211 ? -18.125 6.195 -5.961 1 96.75 211 LYS B CA 1
ATOM 4032 C C . LYS B 1 211 ? -19.562 5.711 -5.746 1 96.75 211 LYS B C 1
ATOM 4034 O O . LYS B 1 211 ? -20.219 5.266 -6.688 1 96.75 211 LYS B O 1
ATOM 4039 N N . GLN B 1 212 ? -19.984 5.723 -4.539 1 95.62 212 GLN B N 1
ATOM 4040 C CA . GLN B 1 212 ? -21.281 5.184 -4.109 1 95.62 212 GLN B CA 1
ATOM 4041 C C . GLN B 1 212 ? -22.188 6.285 -3.574 1 95.62 212 GLN B C 1
ATOM 4043 O O . GLN B 1 212 ? -21.75 7.137 -2.797 1 95.62 212 GLN B O 1
ATOM 4048 N N . GLU B 1 213 ? -23.422 6.285 -4.082 1 96 213 GLU B N 1
ATOM 4049 C CA . GLU B 1 213 ? -24.422 7.129 -3.416 1 96 213 GLU B CA 1
ATOM 4050 C C . GLU B 1 213 ? -24.609 6.707 -1.963 1 96 213 GLU B C 1
ATOM 4052 O O . GLU B 1 213 ? -25.016 5.574 -1.689 1 96 213 GLU B O 1
ATOM 4057 N N . LEU B 1 214 ? -24.359 7.555 -1.015 1 97.62 214 LEU B N 1
ATOM 4058 C CA . LEU B 1 214 ? -24.297 7.156 0.387 1 97.62 214 LEU B CA 1
ATOM 4059 C C . LEU B 1 214 ? -25.672 7.176 1.03 1 97.62 214 LEU B C 1
ATOM 4061 O O . LEU B 1 214 ? -25.938 6.426 1.972 1 97.62 214 LEU B O 1
ATOM 4065 N N . VAL B 1 215 ? -26.484 8.141 0.583 1 97.88 215 VAL B N 1
ATOM 4066 C CA . VAL B 1 215 ? -27.875 8.102 1.019 1 97.88 215 VAL B CA 1
ATOM 4067 C C . VAL B 1 215 ? -28.672 7.191 0.091 1 97.88 215 VAL B C 1
ATOM 4069 O O . VAL B 1 215 ? -29.266 7.656 -0.892 1 97.88 215 VAL B O 1
ATOM 4072 N N . SER B 1 216 ? -28.688 5.973 0.369 1 96.19 216 SER B N 1
ATOM 4073 C CA . SER B 1 216 ? -29.312 4.938 -0.457 1 96.19 216 SER B CA 1
ATOM 4074 C C . SER B 1 216 ? -29.75 3.746 0.387 1 96.19 216 SER B C 1
ATOM 4076 O O . SER B 1 216 ? -29.328 3.602 1.537 1 96.19 216 SER B O 1
ATOM 4078 N N . ASP B 1 217 ? -30.531 2.943 -0.183 1 96.81 217 ASP B N 1
ATOM 4079 C CA . ASP B 1 217 ? -30.969 1.722 0.489 1 96.81 217 ASP B CA 1
ATOM 4080 C C . ASP B 1 217 ? -29.781 0.782 0.729 1 96.81 217 ASP B C 1
ATOM 4082 O O . ASP B 1 217 ? -29.734 0.082 1.742 1 96.81 217 ASP B O 1
ATOM 4086 N N . GLU B 1 218 ? -28.891 0.789 -0.169 1 96.88 218 GLU B N 1
ATOM 4087 C CA . GLU B 1 218 ? -27.703 -0.064 -0.048 1 96.88 218 GLU B CA 1
ATOM 4088 C C . GLU B 1 218 ? -26.953 0.223 1.244 1 96.88 218 GLU B C 1
ATOM 4090 O O . GLU B 1 218 ? -26.656 -0.693 2.016 1 96.88 218 GLU B O 1
ATOM 4095 N N . ILE B 1 219 ? -26.734 1.476 1.456 1 97.88 219 ILE B N 1
ATOM 4096 C CA . ILE B 1 219 ? -25.922 1.875 2.604 1 97.88 219 ILE B CA 1
ATOM 4097 C C . ILE B 1 219 ? -26.781 1.822 3.873 1 97.88 219 ILE B C 1
ATOM 4099 O O . ILE B 1 219 ? -26.297 1.399 4.93 1 97.88 219 ILE B O 1
ATOM 4103 N N . ALA B 1 220 ? -28.031 2.205 3.738 1 98.12 220 ALA B N 1
ATOM 4104 C CA . ALA B 1 220 ? -28.953 2.203 4.875 1 98.12 220 ALA B CA 1
ATOM 4105 C C . ALA B 1 220 ? -29.062 0.809 5.488 1 98.12 220 ALA B C 1
ATOM 4107 O O . ALA B 1 220 ? -29.188 0.668 6.707 1 98.12 220 ALA B O 1
ATOM 4108 N N . THR B 1 221 ? -29.016 -0.227 4.676 1 97.81 221 THR B N 1
ATOM 4109 C CA . THR B 1 221 ? -29.172 -1.602 5.141 1 97.81 221 THR B CA 1
ATOM 4110 C C . THR B 1 221 ? -28.031 -1.976 6.09 1 97.81 221 THR B C 1
ATOM 4112 O O . THR B 1 221 ? -28.25 -2.689 7.07 1 97.81 221 THR B O 1
ATOM 4115 N N . HIS B 1 222 ? -26.812 -1.528 5.766 1 97.56 222 HIS B N 1
ATOM 4116 C CA . HIS B 1 222 ? -25.688 -1.793 6.648 1 97.56 222 HIS B CA 1
ATOM 4117 C C . HIS B 1 222 ? -25.859 -1.094 7.992 1 97.56 222 HIS B C 1
ATOM 4119 O O . HIS B 1 222 ? -25.562 -1.671 9.039 1 97.56 222 HIS B O 1
ATOM 4125 N N . ILE B 1 223 ? -26.328 0.16 7.93 1 97.69 223 ILE B N 1
ATOM 4126 C CA . ILE B 1 223 ? -26.531 0.94 9.148 1 97.69 223 ILE B CA 1
ATOM 4127 C C . ILE B 1 223 ? -27.609 0.285 10 1 97.69 223 ILE B C 1
ATOM 4129 O O . ILE B 1 223 ? -27.469 0.172 11.219 1 97.69 223 ILE B O 1
ATOM 4133 N N . GLU B 1 224 ? -28.672 -0.133 9.344 1 97 224 GLU B N 1
ATOM 4134 C CA . GLU B 1 224 ? -29.766 -0.797 10.047 1 97 224 GLU B CA 1
ATOM 4135 C C . GLU B 1 224 ? -29.312 -2.119 10.656 1 97 224 GLU B C 1
ATOM 4137 O O . GLU B 1 224 ? -29.859 -2.557 11.672 1 97 224 GLU B O 1
ATOM 4142 N N . ALA B 1 225 ? -28.344 -2.742 10.062 1 95.12 225 ALA B N 1
ATOM 4143 C CA . ALA B 1 225 ? -27.781 -3.996 10.57 1 95.12 225 ALA B CA 1
ATOM 4144 C C . ALA B 1 225 ? -26.812 -3.742 11.719 1 95.12 225 ALA B C 1
ATOM 4146 O O . ALA B 1 225 ? -26.203 -4.676 12.234 1 95.12 225 ALA B O 1
ATOM 4147 N N . GLY B 1 226 ? -26.625 -2.488 12.055 1 95.06 226 GLY B N 1
ATOM 4148 C CA . GLY B 1 226 ? -25.859 -2.172 13.258 1 95.06 226 GLY B CA 1
ATOM 4149 C C . GLY B 1 226 ? -24.484 -1.632 12.969 1 95.06 226 GLY B C 1
ATOM 4150 O O . GLY B 1 226 ? -23.672 -1.47 13.883 1 95.06 226 GLY B O 1
ATOM 4151 N N . LYS B 1 227 ? -24.109 -1.366 11.773 1 97.19 227 LYS B N 1
ATOM 4152 C CA . LYS B 1 227 ? -22.797 -0.81 11.461 1 97.19 227 LYS B CA 1
ATOM 4153 C C . LYS B 1 227 ? -22.797 0.708 11.617 1 97.19 227 LYS B C 1
ATOM 4155 O O . LYS B 1 227 ? -23.828 1.359 11.422 1 97.19 227 LYS B O 1
ATOM 4160 N N . PHE B 1 228 ? -21.547 1.226 11.891 1 97.88 228 PHE B N 1
ATOM 4161 C CA . PHE B 1 228 ? -21.344 2.664 12.031 1 97.88 228 PHE B CA 1
ATOM 4162 C C . PHE B 1 228 ? -20.359 3.172 10.984 1 97.88 228 PHE B C 1
ATOM 4164 O O . PHE B 1 228 ? -19.453 2.447 10.578 1 97.88 228 PHE B O 1
ATOM 4171 N N . VAL B 1 229 ? -20.625 4.398 10.57 1 98.56 229 VAL B N 1
ATOM 4172 C CA . VAL B 1 229 ? -19.688 5.035 9.656 1 98.56 229 VAL B CA 1
ATOM 4173 C C . VAL B 1 229 ? -18.422 5.438 10.406 1 98.56 229 VAL B C 1
ATOM 4175 O O . VAL B 1 229 ? -18.484 6.129 11.43 1 98.56 229 VAL B O 1
ATOM 4178 N N . THR B 1 230 ? -17.281 4.992 9.914 1 98.12 230 THR B N 1
ATOM 4179 C CA . THR B 1 230 ? -16.031 5.301 10.594 1 98.12 230 THR B CA 1
ATOM 4180 C C . THR B 1 230 ? -15.172 6.242 9.75 1 98.12 230 THR B C 1
ATOM 4182 O O . THR B 1 230 ? -14.234 6.859 10.25 1 98.12 230 THR B O 1
ATOM 4185 N N . LYS B 1 231 ? -15.367 6.328 8.508 1 98.75 231 LYS B N 1
ATOM 4186 C CA . LYS B 1 231 ? -14.789 7.297 7.582 1 98.75 231 LYS B CA 1
ATOM 4187 C C . LYS B 1 231 ? -15.836 7.816 6.602 1 98.75 231 LYS B C 1
ATOM 4189 O O . LYS B 1 231 ? -16.656 7.047 6.105 1 98.75 231 LYS B O 1
ATOM 4194 N N . LEU B 1 232 ? -15.781 9.07 6.328 1 98.94 232 LEU B N 1
ATOM 4195 C CA . LEU B 1 232 ? -16.797 9.672 5.484 1 98.94 232 LEU B CA 1
ATOM 4196 C C . LEU B 1 232 ? -16.219 10.789 4.625 1 98.94 232 LEU B C 1
ATOM 4198 O O . LEU B 1 232 ? -15.578 11.711 5.148 1 98.94 232 LEU B O 1
ATOM 4202 N N . SER B 1 233 ? -16.391 10.664 3.328 1 98.88 233 SER B N 1
ATOM 4203 C CA . SER B 1 233 ? -15.938 11.711 2.428 1 98.88 233 SER B CA 1
ATOM 4204 C C . SER B 1 233 ? -16.938 12.867 2.373 1 98.88 233 SER B C 1
ATOM 4206 O O . SER B 1 233 ? -18.125 12.648 2.146 1 98.88 233 SER B O 1
ATOM 4208 N N . LEU B 1 234 ? -16.453 14.094 2.566 1 98.88 234 LEU B N 1
ATOM 4209 C CA . LEU B 1 234 ? -17.297 15.289 2.652 1 98.88 234 LEU B CA 1
ATOM 4210 C C . LEU B 1 234 ? -16.734 16.406 1.792 1 98.88 234 LEU B C 1
ATOM 4212 O O . LEU B 1 234 ? -15.539 16.422 1.479 1 98.88 234 LEU B O 1
ATOM 4216 N N . ASP B 1 235 ? -17.562 17.219 1.353 1 98.81 235 ASP B N 1
ATOM 4217 C CA . ASP B 1 235 ? -17.219 18.516 0.785 1 98.81 235 ASP B CA 1
ATOM 4218 C C . ASP B 1 235 ? -17.719 19.656 1.681 1 98.81 235 ASP B C 1
ATOM 4220 O O . ASP B 1 235 ? -18.828 19.609 2.199 1 98.81 235 ASP B O 1
ATOM 4224 N N . TRP B 1 236 ? -16.875 20.609 1.908 1 98.75 236 TRP B N 1
ATOM 4225 C CA . TRP B 1 236 ? -17.266 21.766 2.713 1 98.75 236 TRP B CA 1
ATOM 4226 C C . TRP B 1 236 ? -17.203 23.047 1.887 1 98.75 236 TRP B C 1
ATOM 4228 O O . TRP B 1 236 ? -16.125 23.5 1.499 1 98.75 236 TRP B O 1
ATOM 4238 N N . GLU B 1 237 ? -18.406 23.656 1.543 1 98 237 GLU B N 1
ATOM 4239 C CA . GLU B 1 237 ? -18.609 24.953 0.909 1 98 237 GLU B CA 1
ATOM 4240 C C . GLU B 1 237 ? -18.016 25 -0.491 1 98 237 GLU B C 1
ATOM 4242 O O . GLU B 1 237 ? -17.562 26.047 -0.949 1 98 237 GLU B O 1
ATOM 4247 N N . ASP B 1 238 ? -17.828 23.844 -1.087 1 97.56 238 ASP B N 1
ATOM 4248 C CA . ASP B 1 238 ? -17.219 23.719 -2.406 1 97.56 238 ASP B CA 1
ATOM 4249 C C . ASP B 1 238 ? -15.789 24.25 -2.398 1 97.56 238 ASP B C 1
ATOM 4251 O O . ASP B 1 238 ? -15.289 24.734 -3.422 1 97.56 238 ASP B O 1
ATOM 4255 N N . ARG B 1 239 ? -15.172 24.219 -1.212 1 97.88 239 ARG B N 1
ATOM 4256 C CA . ARG B 1 239 ? -13.828 24.766 -1.047 1 97.88 239 ARG B CA 1
ATOM 4257 C C . ARG B 1 239 ? -12.836 23.656 -0.692 1 97.88 239 ARG B C 1
ATOM 4259 O O . ARG B 1 239 ? -11.727 23.609 -1.227 1 97.88 239 ARG B O 1
ATOM 4266 N N . LEU B 1 240 ? -13.281 22.734 0.166 1 98.62 240 LEU B N 1
ATOM 4267 C CA . LEU B 1 240 ? -12.414 21.672 0.638 1 98.62 240 LEU B CA 1
ATOM 4268 C C . LEU B 1 240 ? -13.141 20.328 0.591 1 98.62 240 LEU B C 1
ATOM 4270 O O . LEU B 1 240 ? -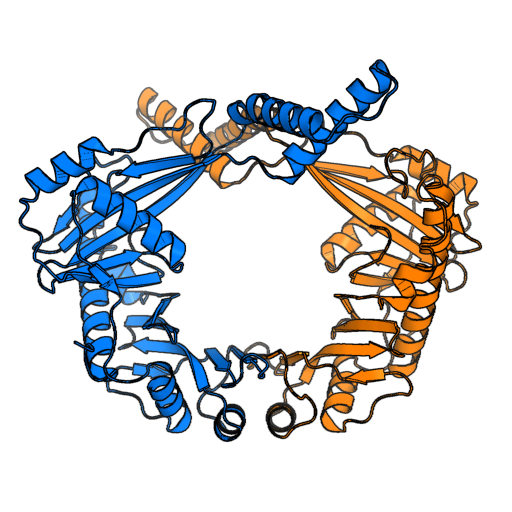14.281 20.219 1.034 1 98.62 240 LEU B O 1
ATOM 4274 N N . GLN B 1 241 ? -12.555 19.391 0.043 1 98.81 241 GLN B N 1
ATOM 4275 C CA . GLN B 1 241 ? -12.977 18 0.159 1 98.81 241 GLN B CA 1
ATOM 4276 C C . GLN B 1 241 ? -12.047 17.203 1.079 1 98.81 241 GLN B C 1
ATOM 4278 O O . GLN B 1 241 ? -10.836 17.438 1.09 1 98.81 241 GLN B O 1
ATOM 4283 N N . PHE B 1 242 ? -12.609 16.297 1.817 1 98.88 242 PHE B N 1
ATOM 4284 C CA . PHE B 1 242 ? -11.766 15.578 2.76 1 98.88 242 PHE B CA 1
ATOM 4285 C C . PHE B 1 242 ? -12.469 14.328 3.268 1 98.88 242 PHE B C 1
ATOM 4287 O O . PHE B 1 242 ? -13.656 14.125 3.008 1 98.88 242 PHE B O 1
ATOM 4294 N N . MET B 1 243 ? -11.719 13.539 3.947 1 98.88 243 MET B N 1
ATOM 4295 C CA . MET B 1 243 ? -12.219 12.367 4.668 1 98.88 243 MET B CA 1
ATOM 4296 C C . MET B 1 243 ? -12.219 12.617 6.172 1 98.88 243 MET B C 1
ATOM 4298 O O . MET B 1 243 ? -11.164 12.836 6.77 1 98.88 243 MET B O 1
ATOM 4302 N N . LEU B 1 244 ? -13.422 12.625 6.734 1 98.81 244 LEU B N 1
ATOM 4303 C CA . LEU B 1 244 ? -13.523 12.688 8.188 1 98.81 244 LEU B CA 1
ATOM 4304 C C . LEU B 1 244 ? -13.477 11.289 8.797 1 98.81 244 LEU B C 1
ATOM 4306 O O . LEU B 1 244 ? -14.211 10.398 8.367 1 98.81 244 LEU B O 1
ATOM 4310 N N . CYS B 1 245 ? -12.617 11.117 9.789 1 98.44 245 CYS B N 1
ATOM 4311 C CA . CYS B 1 245 ? -12.453 9.805 10.406 1 98.44 245 CYS B CA 1
ATOM 4312 C C . CYS B 1 245 ? -13.039 9.789 11.812 1 98.44 245 CYS B C 1
ATOM 4314 O O . CYS B 1 245 ? -13.227 10.836 12.43 1 98.44 245 CYS B O 1
ATOM 4316 N N . ASP B 1 246 ? -13.242 8.547 12.297 1 96.62 246 ASP B N 1
ATOM 4317 C CA . ASP B 1 246 ? -13.922 8.383 13.578 1 96.62 246 ASP B CA 1
ATOM 4318 C C . ASP B 1 246 ? -13.055 8.875 14.727 1 96.62 246 ASP B C 1
ATOM 4320 O O . ASP B 1 246 ? -13.562 9.188 15.805 1 96.62 246 ASP B O 1
ATOM 4324 N N . ASP B 1 247 ? -11.758 9.016 14.516 1 95.12 247 ASP B N 1
ATOM 4325 C CA . ASP B 1 247 ? -10.875 9.539 15.555 1 95.12 247 ASP B CA 1
ATOM 4326 C C . ASP B 1 247 ? -10.781 11.062 15.484 1 95.12 247 ASP B C 1
ATOM 4328 O O . ASP B 1 247 ? -9.969 11.672 16.188 1 95.12 247 ASP B O 1
ATOM 4332 N N . GLY B 1 248 ? -11.516 11.633 14.57 1 95.88 248 GLY B N 1
ATOM 4333 C CA . GLY B 1 248 ? -11.555 13.086 14.445 1 95.88 248 GLY B CA 1
ATOM 4334 C C . GLY B 1 248 ? -10.523 13.633 13.484 1 95.88 248 GLY B C 1
ATOM 4335 O O . GLY B 1 248 ? -10.5 14.828 13.203 1 95.88 248 GLY B O 1
ATOM 4336 N N . SER B 1 249 ? -9.68 12.812 12.961 1 97.56 249 SER B N 1
ATOM 4337 C CA . SER B 1 249 ? -8.68 13.273 12 1 97.56 249 SER B CA 1
ATOM 4338 C C . SER B 1 249 ? -9.328 13.617 10.656 1 97.56 249 SER B C 1
ATOM 4340 O O . SER B 1 249 ? -10.391 13.086 10.32 1 97.56 249 SER B O 1
ATOM 4342 N N . ILE B 1 250 ? -8.727 14.5 9.969 1 98.62 250 ILE B N 1
ATOM 4343 C CA . ILE B 1 250 ? -9.164 14.93 8.641 1 98.62 250 ILE B CA 1
ATOM 4344 C C . ILE B 1 250 ? -8.094 14.578 7.609 1 98.62 250 ILE B C 1
ATOM 4346 O O . ILE B 1 250 ? -6.98 15.094 7.656 1 98.62 250 ILE B O 1
ATOM 4350 N N . LYS B 1 251 ? -8.531 13.711 6.723 1 98.56 251 LYS B N 1
ATOM 4351 C CA . LYS B 1 251 ? -7.535 13.156 5.805 1 98.56 251 LYS B CA 1
ATOM 4352 C C . LYS B 1 251 ? -7.918 13.422 4.352 1 98.56 251 LYS B C 1
ATOM 4354 O O . LYS B 1 251 ? -9.07 13.727 4.055 1 98.56 251 LYS B O 1
ATOM 4359 N N . ARG B 1 252 ? -6.969 13.344 3.494 1 98.38 252 ARG B N 1
ATOM 4360 C CA . ARG B 1 252 ? -7.137 13.484 2.051 1 98.38 252 ARG B CA 1
ATOM 4361 C C . ARG B 1 252 ? -7.812 14.805 1.701 1 98.38 252 ARG B C 1
ATOM 4363 O O . ARG B 1 252 ? -8.773 14.828 0.937 1 98.38 252 ARG B O 1
ATOM 4370 N N . ILE B 1 253 ? -7.238 15.789 2.203 1 98.69 253 ILE B N 1
ATOM 4371 C CA . ILE B 1 253 ? -7.797 17.109 1.966 1 98.69 253 ILE B CA 1
ATOM 4372 C C . ILE B 1 253 ? -7.453 17.578 0.55 1 98.69 253 ILE B C 1
ATOM 4374 O O . ILE B 1 253 ? -6.301 17.484 0.121 1 98.69 253 ILE B O 1
ATOM 4378 N N . LYS B 1 254 ? -8.398 17.984 -0.113 1 98.25 254 LYS B N 1
ATOM 4379 C CA . LYS B 1 254 ? -8.242 18.594 -1.432 1 98.25 254 LYS B CA 1
ATOM 4380 C C . LYS B 1 254 ? -8.836 20 -1.47 1 98.25 254 LYS B C 1
ATOM 4382 O O . LYS B 1 254 ? -10.055 20.156 -1.324 1 98.25 254 LYS B O 1
ATOM 4387 N N . PHE B 1 255 ? -7.941 20.938 -1.646 1 98.19 255 PHE B N 1
ATOM 4388 C CA . PHE B 1 255 ? -8.406 22.312 -1.86 1 98.19 255 PHE B CA 1
ATOM 4389 C C . PHE B 1 255 ? -8.953 22.484 -3.273 1 98.19 255 PHE B C 1
ATOM 4391 O O . PHE B 1 255 ? -8.391 21.938 -4.23 1 98.19 255 PHE B O 1
ATOM 4398 N N . SER B 1 256 ? -10.016 23.234 -3.389 1 97.62 256 SER B N 1
ATOM 4399 C CA . SER B 1 256 ? -10.586 23.453 -4.715 1 97.62 256 SER B CA 1
ATOM 4400 C C . SER B 1 256 ? -9.586 24.156 -5.637 1 97.62 256 SER B C 1
ATOM 4402 O O . SER B 1 256 ? -8.688 24.859 -5.172 1 97.62 256 SER B O 1
ATOM 4404 N N . ASP B 1 257 ? -9.773 24.031 -6.93 1 95.75 257 ASP B N 1
ATOM 4405 C CA . ASP B 1 257 ? -8.93 24.688 -7.918 1 95.75 257 ASP B CA 1
ATOM 4406 C C . ASP B 1 257 ? -9.023 26.203 -7.789 1 95.75 257 ASP B C 1
ATOM 4408 O O . ASP B 1 257 ? -8.023 26.906 -7.922 1 95.75 257 ASP B O 1
ATOM 4412 N N . THR B 1 258 ? -10.18 26.609 -7.512 1 95.5 258 THR B N 1
ATOM 4413 C CA . THR B 1 258 ? -10.398 28.047 -7.344 1 95.5 258 THR B CA 1
ATOM 4414 C C . THR B 1 258 ? -9.523 28.609 -6.223 1 95.5 258 THR B C 1
ATOM 4416 O O . THR B 1 258 ? -8.914 29.672 -6.371 1 95.5 258 THR B O 1
ATOM 4419 N N . LEU B 1 259 ? -9.422 27.859 -5.117 1 94.69 259 LEU B N 1
ATOM 4420 C CA . LEU B 1 259 ? -8.602 28.281 -3.994 1 94.69 259 LEU B CA 1
ATOM 4421 C C . LEU B 1 259 ? -7.121 28.219 -4.344 1 94.69 259 LEU B C 1
ATOM 4423 O O . LEU B 1 259 ? -6.371 29.156 -4.098 1 94.69 259 LEU B O 1
ATOM 4427 N N . ARG B 1 260 ? -6.688 27.203 -4.977 1 91.69 260 ARG B N 1
ATOM 4428 C CA . ARG B 1 260 ? -5.277 26.969 -5.262 1 91.69 260 ARG B CA 1
ATOM 4429 C C . ARG B 1 260 ? -4.754 27.969 -6.289 1 91.69 260 ARG B C 1
ATOM 4431 O O . ARG B 1 260 ? -3.566 28.297 -6.293 1 91.69 260 ARG B O 1
ATOM 4438 N N . GLU B 1 261 ? -5.637 28.5 -7.074 1 93.5 261 GLU B N 1
ATOM 4439 C CA . GLU B 1 261 ? -5.238 29.406 -8.156 1 93.5 261 GLU B CA 1
ATOM 4440 C C . GLU B 1 261 ? -5.32 30.859 -7.719 1 93.5 261 GLU B C 1
ATOM 4442 O O . GLU B 1 261 ? -4.926 31.766 -8.461 1 93.5 261 GLU B O 1
ATOM 4447 N N . GLN B 1 262 ? -5.77 31.094 -6.566 1 92.94 262 GLN B N 1
ATOM 4448 C CA . GLN B 1 262 ? -6.004 32.438 -6.105 1 92.94 262 GLN B CA 1
ATOM 4449 C C . GLN B 1 262 ? -4.715 33.281 -6.129 1 92.94 262 GLN B C 1
ATOM 4451 O O . GLN B 1 262 ? -4.746 34.469 -6.367 1 92.94 262 GLN B O 1
ATOM 4456 N N . ASN B 1 263 ? -3.539 32.625 -5.863 1 90.38 263 ASN B N 1
ATOM 4457 C CA . ASN B 1 263 ? -2.281 33.344 -5.754 1 90.38 263 ASN B CA 1
ATOM 4458 C C . ASN B 1 263 ? -1.395 33.125 -6.973 1 90.38 263 ASN B C 1
ATOM 4460 O O . ASN B 1 263 ? -0.19 33.375 -6.926 1 90.38 263 ASN B O 1
ATOM 4464 N N . ASP B 1 264 ? -2.029 32.625 -8.086 1 89.94 264 ASP B N 1
ATOM 4465 C CA . ASP B 1 264 ? -1.271 32.344 -9.297 1 89.94 264 ASP B CA 1
ATOM 4466 C C . ASP B 1 264 ? -0.77 33.625 -9.953 1 89.94 264 ASP B C 1
ATOM 4468 O O . ASP B 1 264 ? 0.123 33.594 -10.805 1 89.94 264 ASP B O 1
ATOM 4472 N N . ASP B 1 265 ? -1.313 34.75 -9.555 1 90.94 265 ASP B N 1
ATOM 4473 C CA . ASP B 1 265 ? -0.918 36.031 -10.133 1 90.94 265 ASP B CA 1
ATOM 4474 C C . ASP B 1 265 ? 0.398 36.531 -9.531 1 90.94 265 ASP B C 1
ATOM 4476 O O . ASP B 1 265 ? 1.037 37.438 -10.078 1 90.94 265 ASP B O 1
ATOM 4480 N N . ILE B 1 266 ? 0.735 36 -8.391 1 91.19 266 ILE B N 1
ATOM 4481 C CA . ILE B 1 266 ? 2.016 36.375 -7.793 1 91.19 266 ILE B CA 1
ATOM 4482 C C . ILE B 1 266 ? 3.156 35.812 -8.633 1 91.19 266 ILE B C 1
ATOM 4484 O O . ILE B 1 266 ? 3.135 34.625 -9.023 1 91.19 266 ILE B O 1
ATOM 4488 N N . ASP B 1 267 ? 4.145 36.656 -8.859 1 86.94 267 ASP B N 1
ATOM 4489 C CA . ASP B 1 267 ? 5.289 36.25 -9.672 1 86.94 267 ASP B CA 1
ATOM 4490 C C . ASP B 1 267 ? 5.984 35.031 -9.086 1 86.94 267 ASP B C 1
ATOM 4492 O O . ASP B 1 267 ? 6.289 35 -7.895 1 86.94 267 ASP B O 1
ATOM 4496 N N . LYS B 1 268 ? 6.184 34.094 -9.945 1 77.81 268 LYS B N 1
ATOM 4497 C CA . LYS B 1 268 ? 6.828 32.844 -9.547 1 77.81 268 LYS B CA 1
ATOM 4498 C C . LYS B 1 268 ? 8.234 33.094 -9.016 1 77.81 268 LYS B C 1
ATOM 4500 O O . LYS B 1 268 ? 8.734 32.344 -8.18 1 77.81 268 LYS B O 1
ATOM 4505 N N . ALA B 1 269 ? 8.789 34.219 -9.438 1 81.69 269 ALA B N 1
ATOM 4506 C CA . ALA B 1 269 ? 10.133 34.594 -9.008 1 81.69 269 ALA B CA 1
ATOM 4507 C C . ALA B 1 269 ? 10.133 35.094 -7.562 1 81.69 269 ALA B C 1
ATOM 4509 O O . ALA B 1 269 ? 11.172 35.094 -6.902 1 81.69 269 ALA B O 1
ATOM 4510 N N . ASP B 1 270 ? 8.969 35.438 -7.191 1 88.38 270 ASP B N 1
ATOM 4511 C CA . ASP B 1 270 ? 8.82 35.875 -5.812 1 88.38 270 ASP B CA 1
ATOM 4512 C C . ASP B 1 270 ? 8.312 34.75 -4.918 1 88.38 270 ASP B C 1
ATOM 4514 O O . ASP B 1 270 ? 7.203 34.812 -4.387 1 88.38 270 ASP B O 1
ATOM 4518 N N . PHE B 1 271 ? 9.172 33.875 -4.641 1 87.31 271 PHE B N 1
ATOM 4519 C CA . PHE B 1 271 ? 8.836 32.656 -3.922 1 87.31 271 PHE B CA 1
ATOM 4520 C C . PHE B 1 271 ? 8.344 32.969 -2.514 1 87.31 271 PHE B C 1
ATOM 4522 O O . PHE B 1 271 ? 7.34 32.406 -2.062 1 87.31 271 PHE B O 1
ATOM 4529 N N . ALA B 1 272 ? 9 33.844 -1.828 1 89.5 272 ALA B N 1
ATOM 4530 C CA . ALA B 1 272 ? 8.664 34.156 -0.447 1 89.5 272 ALA B CA 1
ATOM 4531 C C . ALA B 1 272 ? 7.262 34.781 -0.353 1 89.5 272 ALA B C 1
ATOM 4533 O O . ALA B 1 272 ? 6.488 34.438 0.544 1 89.5 272 ALA B O 1
ATOM 4534 N N . GLN B 1 273 ? 6.977 35.625 -1.31 1 92.19 273 GLN B N 1
ATOM 4535 C CA . GLN B 1 273 ? 5.668 36.25 -1.322 1 92.19 273 GLN B CA 1
ATOM 4536 C C . GLN B 1 273 ? 4.559 35.25 -1.614 1 92.19 273 GLN B C 1
ATOM 4538 O O . GLN B 1 273 ? 3.5 35.281 -0.987 1 92.19 273 GLN B O 1
ATOM 4543 N N . ARG B 1 274 ? 4.836 34.469 -2.568 1 91.81 274 ARG B N 1
ATOM 4544 C CA . ARG B 1 274 ? 3.852 33.438 -2.912 1 91.81 274 ARG B CA 1
ATOM 4545 C C . ARG B 1 274 ? 3.643 32.469 -1.753 1 91.81 274 ARG B C 1
ATOM 4547 O O . ARG B 1 274 ? 2.508 32.094 -1.447 1 91.81 274 ARG B O 1
ATOM 4554 N N . PHE B 1 275 ? 4.73 32.062 -1.129 1 93.56 275 PHE B N 1
ATOM 4555 C CA . PHE B 1 275 ? 4.652 31.172 0.024 1 93.56 275 PHE B CA 1
ATOM 4556 C C . PHE B 1 275 ? 3.805 31.781 1.129 1 93.56 275 PHE B C 1
ATOM 4558 O O . PHE B 1 275 ? 2.924 31.125 1.685 1 93.56 275 PHE B O 1
ATOM 4565 N N . ASP B 1 276 ? 4.062 32.969 1.387 1 94.88 276 ASP B N 1
ATOM 4566 C CA . ASP B 1 276 ? 3.318 33.688 2.42 1 94.88 276 ASP B CA 1
ATOM 4567 C C . ASP B 1 276 ? 1.83 33.75 2.088 1 94.88 276 ASP B C 1
ATOM 4569 O O . ASP B 1 276 ? 0.987 33.469 2.939 1 94.88 276 ASP B O 1
ATOM 4573 N N . ALA B 1 277 ? 1.55 34.062 0.855 1 95.44 277 ALA B N 1
ATOM 4574 C CA . ALA B 1 277 ? 0.16 34.188 0.419 1 95.44 277 ALA B CA 1
ATOM 4575 C C . ALA B 1 277 ? -0.552 32.812 0.523 1 95.44 277 ALA B C 1
ATOM 4577 O O . ALA B 1 277 ? -1.69 32.75 0.993 1 95.44 277 ALA B O 1
ATOM 4578 N N . ASP B 1 278 ? 0.097 31.828 0.112 1 95.38 278 ASP B N 1
ATOM 4579 C CA . ASP B 1 278 ? -0.476 30.484 0.187 1 95.38 278 ASP B CA 1
ATOM 4580 C C . ASP B 1 278 ? -0.668 30.047 1.638 1 95.38 278 ASP B C 1
ATOM 4582 O O . ASP B 1 278 ? -1.667 29.406 1.972 1 95.38 278 ASP B O 1
ATOM 4586 N N . PHE B 1 279 ? 0.299 30.406 2.434 1 96.94 279 PHE B N 1
ATOM 4587 C CA . PHE B 1 279 ? 0.227 30.078 3.854 1 96.94 279 PHE B CA 1
ATOM 4588 C C . PHE B 1 279 ? -1.001 30.719 4.492 1 96.94 279 PHE B C 1
ATOM 4590 O O . PHE B 1 279 ? -1.781 30.031 5.164 1 96.94 279 PHE B O 1
ATOM 4597 N N . VAL B 1 280 ? -1.147 31.922 4.242 1 97.19 280 VAL B N 1
ATOM 4598 C CA . VAL B 1 280 ? -2.271 32.656 4.801 1 97.19 280 VAL B CA 1
ATOM 4599 C C . VAL B 1 280 ? -3.586 32.062 4.297 1 97.19 280 VAL B C 1
ATOM 4601 O O . VAL B 1 280 ? -4.508 31.828 5.082 1 97.19 280 VAL B O 1
ATOM 4604 N N . LEU B 1 281 ? -3.611 31.828 3.031 1 96.88 281 LEU B N 1
ATOM 4605 C CA . LEU B 1 281 ? -4.816 31.266 2.426 1 96.88 281 LEU B CA 1
ATOM 4606 C C . LEU B 1 281 ? -5.137 29.891 3.01 1 96.88 281 LEU B C 1
ATOM 4608 O O . LEU B 1 281 ? -6.262 29.656 3.447 1 96.88 281 LEU B O 1
ATOM 4612 N N . MET B 1 282 ? -4.184 29.016 3.037 1 97.62 282 MET B N 1
ATOM 4613 C CA . MET B 1 282 ? -4.363 27.656 3.502 1 97.62 282 MET B CA 1
ATOM 4614 C C . MET B 1 282 ? -4.781 27.625 4.969 1 97.62 282 MET B C 1
ATOM 4616 O O . MET B 1 282 ? -5.758 26.953 5.328 1 97.62 282 MET B O 1
ATOM 4620 N N . THR B 1 283 ? -4.07 28.359 5.82 1 97.56 283 THR B N 1
ATOM 4621 C CA . THR B 1 283 ? -4.359 28.344 7.25 1 97.56 283 THR B CA 1
ATOM 4622 C C . THR B 1 283 ? -5.719 28.969 7.539 1 97.56 283 THR B C 1
ATOM 4624 O O . THR B 1 283 ? -6.434 28.531 8.438 1 97.56 283 THR B O 1
ATOM 4627 N N . GLY B 1 284 ? -6.055 29.984 6.77 1 97.5 284 GLY B N 1
ATOM 4628 C CA . GLY B 1 284 ? -7.379 30.562 6.922 1 97.5 284 GLY B CA 1
ATOM 4629 C C . GLY B 1 284 ? -8.5 29.578 6.637 1 97.5 284 GLY B C 1
ATOM 4630 O O . GLY B 1 284 ? -9.445 29.469 7.414 1 97.5 284 GLY B O 1
ATOM 4631 N N . GLU B 1 285 ? -8.383 28.875 5.523 1 97.88 285 GLU B N 1
ATOM 4632 C CA . GLU B 1 285 ? -9.391 27.891 5.125 1 97.88 285 GLU B CA 1
ATOM 4633 C C . GLU B 1 285 ? -9.469 26.734 6.125 1 97.88 285 GLU B C 1
ATOM 4635 O O . GLU B 1 285 ? -10.562 26.328 6.523 1 97.88 285 GLU B O 1
ATOM 4640 N N . LEU B 1 286 ? -8.328 26.266 6.508 1 98.25 286 LEU B N 1
ATOM 4641 C CA . LEU B 1 286 ? -8.289 25.125 7.418 1 98.25 286 LEU B CA 1
ATOM 4642 C C . LEU B 1 286 ? -8.797 25.516 8.805 1 98.25 286 LEU B C 1
ATOM 4644 O O . LEU B 1 286 ? -9.477 24.734 9.461 1 98.25 286 LEU B O 1
ATOM 4648 N N . SER B 1 287 ? -8.414 26.719 9.242 1 98.06 287 SER B N 1
ATOM 4649 C CA . SER B 1 287 ? -8.922 27.203 10.523 1 98.06 287 SER B CA 1
ATOM 4650 C C . SER B 1 287 ? -10.445 27.25 10.531 1 98.06 287 SER B C 1
ATOM 4652 O O . SER B 1 287 ? -11.078 26.828 11.5 1 98.06 287 SER B O 1
ATOM 4654 N N . ALA B 1 288 ? -11 27.766 9.469 1 97.88 288 ALA B N 1
ATOM 4655 C CA . ALA B 1 288 ? -12.453 27.844 9.344 1 97.88 288 ALA B CA 1
ATOM 4656 C C . ALA B 1 288 ? -13.07 26.453 9.352 1 97.88 288 ALA B C 1
ATOM 4658 O O . ALA B 1 288 ? -14.086 26.219 10.016 1 97.88 288 ALA B O 1
ATOM 4659 N N . LEU B 1 289 ? -12.492 25.562 8.648 1 98.44 289 LEU B N 1
ATOM 4660 C CA . LEU B 1 289 ? -12.992 24.188 8.602 1 98.44 289 LEU B CA 1
ATOM 4661 C C . LEU B 1 289 ? -12.953 23.547 9.984 1 98.44 289 LEU B C 1
ATOM 4663 O O . LEU B 1 289 ? -13.93 22.938 10.422 1 98.44 289 LEU B O 1
ATOM 4667 N N . ILE B 1 290 ? -11.773 23.656 10.648 1 98.31 290 ILE B N 1
ATOM 4668 C CA . ILE B 1 290 ? -11.594 23.062 11.969 1 98.31 290 ILE B CA 1
ATOM 4669 C C . ILE B 1 290 ? -12.656 23.578 12.922 1 98.31 290 ILE B C 1
ATOM 4671 O O . ILE B 1 290 ? -13.281 22.797 13.648 1 98.31 290 ILE B O 1
ATOM 4675 N N . GLU B 1 291 ? -12.836 24.859 12.906 1 97.56 291 GLU B N 1
ATOM 4676 C CA . GLU B 1 291 ? -13.859 25.469 13.758 1 97.56 291 GLU B CA 1
ATOM 4677 C C . GLU B 1 291 ? -15.242 24.891 13.453 1 97.56 291 GLU B C 1
ATOM 4679 O O . GLU B 1 291 ? -16 24.562 14.367 1 97.56 291 GLU B O 1
ATOM 4684 N N . ARG B 1 292 ? -15.617 24.812 12.219 1 97.81 292 ARG B N 1
ATOM 4685 C CA . ARG B 1 292 ? -16.922 24.312 11.805 1 97.81 292 ARG B CA 1
ATOM 4686 C C . ARG B 1 292 ? -17.094 22.844 12.211 1 97.81 292 ARG B C 1
ATOM 4688 O O . ARG B 1 292 ? -18.156 22.438 12.664 1 97.81 292 ARG B O 1
ATOM 4695 N N . VAL B 1 293 ? -16.047 22.062 12.039 1 98.19 293 VAL B N 1
ATOM 4696 C CA . VAL B 1 293 ? -16.078 20.641 12.398 1 98.19 293 VAL B CA 1
ATOM 4697 C C . VAL B 1 293 ? -16.312 20.5 13.906 1 98.19 293 VAL B C 1
ATOM 4699 O O . VAL B 1 293 ? -17.125 19.703 14.344 1 98.19 293 VAL B O 1
ATOM 4702 N N . ILE B 1 294 ? -15.57 21.312 14.656 1 97.5 294 ILE B N 1
ATOM 4703 C CA . ILE B 1 294 ? -15.75 21.281 16.094 1 97.5 294 ILE B CA 1
ATOM 4704 C C . ILE B 1 294 ? -17.203 21.609 16.438 1 97.5 294 ILE B C 1
ATOM 4706 O O . ILE B 1 294 ? -17.828 20.922 17.266 1 97.5 294 ILE B O 1
ATOM 4710 N N . GLU B 1 295 ? -17.703 22.609 15.828 1 97.56 295 GLU B N 1
ATOM 4711 C CA . GLU B 1 295 ? -19.078 23.062 16.094 1 97.56 295 GLU B CA 1
ATOM 4712 C C . GLU B 1 295 ? -20.078 21.953 15.781 1 97.56 295 GLU B C 1
ATOM 4714 O O . GLU B 1 295 ? -20.938 21.641 16.609 1 97.56 295 GLU B O 1
ATOM 4719 N N . VAL B 1 296 ? -20.016 21.328 14.664 1 97.5 296 VAL B N 1
ATOM 4720 C CA . VAL B 1 296 ? -21.031 20.391 14.211 1 97.5 296 VAL B CA 1
ATOM 4721 C C . VAL B 1 296 ? -20.922 19.078 14.984 1 97.5 296 VAL B C 1
ATOM 4723 O O . VAL B 1 296 ? -21.844 18.266 14.977 1 97.5 296 VAL B O 1
ATOM 4726 N N . LEU B 1 297 ? -19.781 18.828 15.57 1 97.5 297 LEU B N 1
ATOM 4727 C CA . LEU B 1 297 ? -19.594 17.641 16.391 1 97.5 297 LEU B CA 1
ATOM 4728 C C . LEU B 1 297 ? -19.891 17.938 17.859 1 97.5 297 LEU B C 1
ATOM 4730 O O . LEU B 1 297 ? -19.422 17.234 18.75 1 97.5 297 LEU B O 1
ATOM 4734 N N . GLY B 1 298 ? -20.578 19 18.141 1 96.25 298 GLY B N 1
ATOM 4735 C CA . GLY B 1 298 ? -21.109 19.281 19.453 1 96.25 298 GLY B CA 1
ATOM 4736 C C . GLY B 1 298 ? -20.172 20.109 20.312 1 96.25 298 GLY B C 1
ATOM 4737 O O . GLY B 1 298 ? -20.406 20.266 21.516 1 96.25 298 GLY B O 1
ATOM 4738 N N . GLY B 1 299 ? -19.078 20.609 19.719 1 96.56 299 GLY B N 1
ATOM 4739 C CA . GLY B 1 299 ? -18.078 21.344 20.484 1 96.56 299 GLY B CA 1
ATOM 4740 C C . GLY B 1 299 ? -16.969 20.469 21.016 1 96.56 299 GLY B C 1
ATOM 4741 O O . GLY B 1 299 ? -16.984 19.25 20.812 1 96.56 299 GLY B O 1
ATOM 4742 N N . GLU B 1 300 ? -15.977 21.078 21.562 1 93.69 300 GLU B N 1
ATOM 4743 C CA . GLU B 1 300 ? -14.828 20.359 22.125 1 93.69 300 GLU B CA 1
ATOM 4744 C C . GLU B 1 300 ? -15.141 19.828 23.516 1 93.69 300 GLU B C 1
ATOM 4746 O O . GLU B 1 300 ? -15.758 20.531 24.328 1 93.69 300 GLU B O 1
ATOM 4751 N N . ALA B 1 301 ? -14.789 18.516 23.688 1 87.12 301 ALA B N 1
ATOM 4752 C CA . ALA B 1 301 ? -15.031 17.906 25 1 87.12 301 ALA B CA 1
ATOM 4753 C C . ALA B 1 301 ? -13.984 18.359 26.016 1 87.12 301 ALA B C 1
ATOM 4755 O O . ALA B 1 301 ? -12.82 18.562 25.672 1 87.12 301 ALA B O 1
ATOM 4756 N N . GLU B 1 302 ? -14.305 19.031 27.203 1 74.56 302 GLU B N 1
ATOM 4757 C CA . GLU B 1 302 ? -13.43 19.516 28.266 1 74.56 302 GLU B CA 1
ATOM 4758 C C . GLU B 1 302 ? -12.734 18.359 28.984 1 74.56 302 GLU B C 1
ATOM 4760 O O . GLU B 1 302 ? -13.281 17.25 29.078 1 74.56 302 GLU B O 1
#

Nearest PDB structures (foldseek):
  2owl-assembly1_B  TM=9.616E-01  e=3.943E-45  Escherichia coli
  2owy-assembly1_B  TM=9.621E-01  e=5.663E-37  Pseudomonas aeruginosa PAO1
  4it3-assembly1_A  TM=3.764E-01  e=1.336E-03  Saccharomyces cerevisiae
  6k4e-assembly1_B  TM=1.855E-01  e=7.130E-01  Pseudomonas aeruginosa
  3ke6-assembly3_A  TM=1.344E-01  e=1.192E+00  Mycobacterium tuberculosis

Sequence (604 aa):
MLWFKNILVYRLNKEIALSMDELEQQLASLAFTPCSSQDMTKTGWVSPMGDRGEALIHVAGKQVMMCARKEDKILPATVIKQALQDKVEKLEGEQGRKLKKTEKATLKDEVVHTLLPRAFSKFSQTFIWLDLDKQLVIVDSGSAKRAEDNLALLRKTLGSLPVVPLNFNESVESKMTQWVRSGELPAGFTLMDEAELKAVLEEGGVIRCKKQELVSDEIATHIEAGKFVTKLSLDWEDRLQFMLCDDGSIKRIKFSDTLREQNDDIDKADFAQRFDADFVLMTGELSALIERVIEVLGGEAEMLWFKNILVYRLNKEIALSMDELEQQLASLAFTPCSSQDMTKTGWVSPMGDRGEALIHVAGKQVMMCARKEDKILPATVIKQALQDKVEKLEGEQGRKLKKTEKATLKDEVVHTLLPRAFSKFSQTFIWLDLDKQLVIVDSGSAKRAEDNLALLRKTLGSLPVVPLNFNESVESKMTQWVRSGELPAGFTLMDEAELKAVLEEGGVIRCKKQELVSDEIATHIEAGKFVTKLSLDWEDRLQFMLCDDGSIKRIKFSDTLREQNDDIDKADFAQRFDADFVLMTGELSALIERVIEVLGGEAE

Foldseek 3Di:
DLFFFWKFKKFFPDADPDDPVRLQVLLVVFADDDDDLQDQKHKGWDPPLPPVDDTQWDDDPQKIKGKMKMKGFPDDPVNLVVQLVVVQVVVCVVVVHHDDPVRSVVSSVVSSSVCSNVTDIDMDMKMWMARNVRRMIMIRDPDPVVVVVVVVVSCVSSVHTDIDTWAAPAQPQVLVQVCLAVVDDPPQKHFDWWWWKFAPDPPTDIDTTGNHNSNDPVNNVSVVVHITTAWTWMGGNQAWIWIQGRSRITHRIDGHPVLVCPLVPPDPVPSVVSSSVNNVSNCVVVVVVSVVSCVRRHHTDD/DLFFFWKFKKFFPDADPDDPVRLQVLLVVFAWDDDDLQDQKHKGWDPPLPPVDDTQWDDDPQKIKGKMKMKGFPDDPVNLVVQLVVVQVVVCVVVVHHDDPVRSVVSSVVSSSVCSNVTDIDMDMKMWMARNVRRMIMIRDPDPVVVVVVVVVSCVSSVHTDIDGWAAPAQPQVLVQVCLAVVDDPPQKHFDWWWWKFAPDPPTDIDTTGNHNSNDPVNNVSVVVHITTAWTWMGGNQAWIWIQGRSRITHRIDGHPCLVCVLVPPDPVPSVVSSSVNNVSNCVVVVVVSVVSCVRRHHTDD

Radius of gyration: 29.34 Å; Cα contacts (8 Å, |Δi|>4): 1058; chains: 2; bounding box: 66×74×57 Å

Solvent-accessible surface area (backbone atoms only — not comparable to full-atom values): 31764 Å² total; per-residue (Å²): 123,92,72,63,39,17,36,37,56,24,36,44,79,56,84,80,90,60,53,71,68,55,47,42,54,37,43,57,77,46,38,53,59,80,62,56,61,84,46,61,60,32,69,17,35,37,24,64,65,42,93,84,36,80,54,46,52,46,75,61,89,56,35,37,34,32,23,39,37,35,41,35,48,59,69,56,68,67,47,52,50,52,53,37,50,54,50,49,52,53,50,25,63,74,66,72,45,84,75,52,72,68,56,50,53,53,46,43,53,50,47,48,64,64,47,45,60,53,35,51,64,44,78,47,76,40,45,37,36,35,33,62,82,77,36,31,41,35,28,46,31,82,42,68,68,60,38,50,56,52,48,49,52,49,20,66,48,64,71,61,61,61,62,45,68,62,45,50,59,36,59,48,27,58,51,50,31,48,29,41,69,69,63,56,59,61,90,56,48,42,81,46,33,37,37,29,34,34,33,81,51,86,82,37,32,35,40,39,35,34,57,24,76,49,70,37,70,50,44,43,42,39,43,74,73,56,31,36,31,41,31,39,30,34,30,42,70,85,42,38,32,31,31,43,33,46,80,67,36,40,28,66,40,40,73,27,67,73,65,70,50,67,60,65,81,49,55,79,88,40,51,69,59,40,50,51,52,48,48,53,52,52,51,51,53,50,52,52,48,52,52,51,52,36,53,78,33,64,25,70,47,131,124,93,71,64,40,16,35,37,55,26,36,44,81,56,84,81,90,59,52,72,68,54,49,41,54,37,43,58,76,46,40,53,58,80,63,56,62,83,45,59,57,33,69,18,35,37,23,64,64,40,94,85,36,81,52,46,52,48,75,59,89,56,32,38,36,32,24,39,38,35,40,35,49,57,69,57,68,67,45,52,50,52,54,36,50,54,50,49,51,52,50,26,64,75,66,72,45,84,77,51,74,68,54,50,52,53,47,44,53,51,46,50,64,64,48,45,60,55,35,51,62,42,76,48,76,38,44,37,38,35,33,63,82,75,35,33,40,36,27,48,30,82,40,68,66,60,39,49,55,53,48,48,52,50,22,66,48,63,71,64,62,61,62,44,70,60,46,49,60,38,60,49,28,58,50,49,33,48,28,40,68,69,63,57,60,61,90,56,49,42,80,49,33,38,38,30,34,34,34,81,51,85,84,36,31,34,40,37,35,36,57,26,76,50,70,36,70,50,47,42,42,40,42,73,72,57,31,35,30,42,31,38,30,36,31,42,70,83,42,38,32,31,31,44,32,48,82,68,37,40,29,68,40,41,72,28,68,70,66,71,49,66,60,64,80,49,54,80,87,39,52,68,60,41,49,50,52,49,48,53,52,50,52,52,54,49,51,53,48,53,52,50,52,36,54,77,32,64,26,70,47,130

Secondary structure (DSSP, 8-state):
--S-S-BEEEEESS-----HHHHHHHHHTTB-----TT-SEEEEEE-TTGGG---S-EEETTEEEEEEEEEEEE--HHHHHHHHHHHHHHHHHHHTSPPPHHHHHHHHHHHHHHHGGG-EEEEEEEEEEEETTTTEEEE--S-HHHHHHHHHHHHHHHS---EEE--BSS-HHHHHHHHHHH----TTEEEEEEEEEE-SSTTS-EEEEES--SSSHHHHHHHHTT-EEEEEEEEETTTEEEEEETTS-EEEEEE-HHHHTTTTTS-TT-HHHHHHHHHHHHHHHHHHHHHHHHHHTTSB--/--S-S-BEEEEESS-----HHHHHHHHHTTB-----TT-SEEEEEE-TTGGG---S-EEETTEEEEEEEEEEEE--HHHHHHHHHHHHHHHHHHHTSPPPHHHHHHHHHHHHHHHGGG-EEEEEEEEEEEETTTTEEEE--S-HHHHHHHHHHHHHHHS---EEE--BSS-HHHHHHHHHHH----TTEEEEEEEEEE-SSTTS-EEEEES--SSSHHHHHHHHTT-EEEEEEEEETTTEEEEEETTS-EEEEEE-HHHHTTTTTS-TT-HHHHHHHHHHHHHHHHHHHHHHHHHHTTSB--

Organism: Proteus mirabilis (strain HI4320) (NCBI:txid529507)

pLDDT: mean 95.32, std 4.72, range [63.94, 98.94]